Protein AF-A0A1F3EEH4-F1 (afdb_monomer_lite)

pLDDT: mean 83.37, std 19.37, range [24.2, 98.69]

Secondary structure (DSSP, 8-state):
---------SS--SSTT--S---TT--EEEE-GGG-SEEE-S-EEE-TT-EEEEETT-EEEE-TT--EEESS-EEEE--SSS-EEEE-SSTT----EEEEE-SSEEEEESEEEES-EEEEESSEEEEES-EEEE-S----TT--SEEEEEEEEEEES-EEEE-SSS----SEEEEEEEEEEES-EEES-SSSEEEES-EEEEEES-EEES-SS-SEEEES-EEEEEES-EEES-SSEEEEEE----S-TT------EEEEEES-EEES-SEEEEEETT-EEEEES-EEES-SEEEEEE-SSTTS---EEEEES-EEES-SEEEEEES-EEEEES-EEGGG--SS-----EEETTTTEEE-----SS------------S-----PPPEEEEE-TTPPP-SS--EEEEEEEEETTEEEEEEEEEEEEE-SGGGGSSSPEEEEEEEEEE-STTPPSEEEEEEE--SS-TTS-HHHHHHHHHHHTT-----EEEEEEEETTEEEEEEEEEEPPSB-TTSB------TT--STTGGGS-EEEEE--S--SSEEE-S--SBTTB--EEEEEES-TTT--HHHHHHHHHHHHHHHHHHTSSSP-GGGB-HHHHHHHHHHHHHHT-TTTTTSSEEEEE-TT-S-BEE------SS-TT---STTTTSS-S-GGGS-HHHHTTS-THHHHHHH-HHHHHHHHHHHHHHHHTTTSHHHHHHHHHHHHHHTTTT--HHHHHHHHHHHHHHHHHHHHHGGGHHHHHHTT-

Structure (mmCIF, N/CA/C/O backbone):
data_AF-A0A1F3EEH4-F1
#
_entry.id   AF-A0A1F3EEH4-F1
#
loop_
_atom_site.group_PDB
_atom_site.id
_atom_site.type_symbol
_atom_site.label_atom_id
_atom_site.label_alt_id
_atom_site.label_comp_id
_atom_site.label_asym_id
_atom_site.label_entity_id
_atom_site.label_seq_id
_atom_site.pdbx_PDB_ins_code
_atom_site.Cartn_x
_atom_site.Cartn_y
_atom_site.Cartn_z
_atom_site.occupancy
_atom_site.B_iso_or_equiv
_atom_site.auth_seq_id
_atom_site.auth_comp_id
_atom_site.auth_asym_id
_atom_site.auth_atom_id
_atom_site.pdbx_PDB_model_num
ATOM 1 N N . MET A 1 1 ? -40.972 -48.129 9.720 1.00 31.14 1 MET A N 1
ATOM 2 C CA . MET A 1 1 ? -40.206 -49.311 9.269 1.00 31.14 1 MET A CA 1
ATOM 3 C C . MET A 1 1 ? -38.852 -49.297 9.973 1.00 31.14 1 MET A C 1
ATOM 5 O O . MET A 1 1 ? -38.061 -48.425 9.665 1.00 31.14 1 MET A O 1
ATOM 9 N N . LYS A 1 2 ? -38.685 -50.207 10.952 1.00 26.33 2 LYS A N 1
ATOM 10 C CA . LYS A 1 2 ? -37.460 -50.702 11.636 1.00 26.33 2 LYS A CA 1
ATOM 11 C C . LYS A 1 2 ? -36.390 -49.658 12.028 1.00 26.33 2 LYS A C 1
ATOM 13 O O . LYS A 1 2 ? -35.584 -49.267 11.201 1.00 26.33 2 LYS A O 1
ATOM 18 N N . HIS A 1 3 ? -36.415 -49.114 13.251 1.00 32.47 3 HIS A N 1
ATOM 19 C CA . HIS A 1 3 ? -35.712 -49.635 14.447 1.00 32.47 3 HIS A CA 1
ATOM 20 C C . HIS A 1 3 ? -34.310 -50.195 14.169 1.00 32.47 3 HIS A C 1
ATOM 22 O O . HIS A 1 3 ? -34.220 -51.304 13.657 1.00 32.47 3 HIS A O 1
ATOM 28 N N . ILE A 1 4 ? -33.272 -49.480 14.626 1.00 26.41 4 ILE A N 1
ATOM 29 C CA . ILE A 1 4 ? -32.154 -50.008 15.429 1.00 26.41 4 ILE A CA 1
ATOM 30 C C . ILE A 1 4 ? -31.735 -48.886 16.396 1.00 26.41 4 ILE A C 1
ATOM 32 O O . ILE A 1 4 ? -31.237 -47.839 15.995 1.00 26.41 4 ILE A O 1
ATOM 36 N N . PHE A 1 5 ? -32.029 -49.117 17.673 1.00 28.47 5 PHE A N 1
ATOM 37 C CA . PHE A 1 5 ? -31.411 -48.478 18.830 1.00 28.47 5 PHE A CA 1
ATOM 38 C C . PHE A 1 5 ? -30.009 -49.084 18.983 1.00 28.47 5 PHE A C 1
ATOM 40 O O . PHE A 1 5 ? -29.883 -50.308 18.938 1.00 28.47 5 PHE A O 1
ATOM 47 N N . LEU A 1 6 ? -28.985 -48.272 19.230 1.00 25.80 6 LEU A N 1
ATOM 48 C CA . LEU A 1 6 ? -27.740 -48.748 19.834 1.00 25.80 6 LEU A CA 1
ATOM 49 C C . LEU A 1 6 ? -27.316 -47.761 20.922 1.00 25.80 6 LEU A C 1
ATOM 51 O O . LEU A 1 6 ? -26.616 -46.786 20.689 1.00 25.80 6 LEU A O 1
ATOM 55 N N . GLN A 1 7 ? -27.823 -48.044 22.120 1.00 30.75 7 GLN A N 1
ATOM 56 C CA . GLN A 1 7 ? -27.246 -47.642 23.396 1.00 30.75 7 GLN A CA 1
ATOM 57 C C . GLN A 1 7 ? -25.871 -48.321 23.513 1.00 30.75 7 GLN A C 1
ATOM 59 O O . GLN A 1 7 ? -25.818 -49.550 23.533 1.00 30.75 7 GLN A O 1
ATOM 64 N N . ILE A 1 8 ? -24.776 -47.562 23.612 1.00 28.66 8 ILE A N 1
ATOM 65 C CA . ILE A 1 8 ? -23.499 -48.082 24.126 1.00 28.66 8 ILE A CA 1
ATOM 66 C C . ILE A 1 8 ? -22.935 -47.082 25.131 1.00 28.66 8 ILE A C 1
ATOM 68 O O . ILE A 1 8 ? -22.413 -46.028 24.791 1.00 28.66 8 ILE A O 1
ATOM 72 N N . THR A 1 9 ? -23.054 -47.455 26.397 1.00 29.14 9 THR A N 1
ATOM 73 C CA . THR A 1 9 ? -22.400 -46.843 27.549 1.00 29.14 9 THR A CA 1
ATOM 74 C C . THR A 1 9 ? -20.888 -47.092 27.558 1.00 29.14 9 THR A C 1
ATOM 76 O O . THR A 1 9 ? -20.448 -48.214 27.324 1.00 29.14 9 THR A O 1
ATOM 79 N N . ASN A 1 10 ? -20.155 -46.067 28.002 1.00 30.78 10 ASN A N 1
ATOM 80 C CA . ASN A 1 10 ? -18.790 -46.058 28.541 1.00 30.78 10 ASN A CA 1
ATOM 81 C C . ASN A 1 10 ? -17.599 -46.290 27.588 1.00 30.78 10 ASN A C 1
ATOM 83 O O . ASN A 1 10 ? -17.295 -47.398 27.165 1.00 30.78 10 ASN A O 1
ATOM 87 N N . PHE A 1 11 ? -16.835 -45.197 27.425 1.00 34.22 11 PHE A N 1
ATOM 88 C CA . PHE A 1 11 ? -15.375 -45.154 27.576 1.00 34.22 11 PHE A CA 1
ATOM 89 C C . PHE A 1 11 ? -14.599 -46.199 26.750 1.00 34.22 11 PHE A C 1
ATOM 91 O O . PHE A 1 11 ? -14.074 -47.118 27.351 1.00 34.22 11 PHE A O 1
ATOM 98 N N . PHE A 1 12 ? -14.525 -46.079 25.409 1.00 32.88 12 PHE A N 1
ATOM 99 C CA . PHE A 1 12 ? -13.371 -46.518 24.568 1.00 32.88 12 PHE A CA 1
ATOM 100 C C . PHE A 1 12 ? -13.563 -46.416 23.028 1.00 32.88 12 PHE A C 1
ATOM 102 O O . PHE A 1 12 ? -12.885 -47.116 22.281 1.00 32.88 12 PHE A O 1
ATOM 109 N N . LEU A 1 13 ? -14.438 -45.552 22.488 1.00 33.69 13 LEU A N 1
ATOM 110 C CA . LEU A 1 13 ? -14.711 -45.523 21.033 1.00 33.69 13 LEU A CA 1
ATOM 111 C C . LEU A 1 13 ? -14.404 -44.188 20.333 1.00 33.69 13 LEU A C 1
ATOM 113 O O . LEU A 1 13 ? -15.215 -43.643 19.597 1.00 33.69 13 LEU A O 1
ATOM 117 N N . ILE A 1 14 ? -13.165 -43.714 20.467 1.00 37.66 14 ILE A N 1
ATOM 118 C CA . ILE A 1 14 ? -12.517 -42.918 19.412 1.00 37.66 14 ILE A CA 1
ATOM 119 C C . ILE A 1 14 ? -11.505 -43.858 18.762 1.00 37.66 14 ILE A C 1
ATOM 121 O O . ILE A 1 14 ? -10.370 -43.895 19.210 1.00 37.66 14 ILE A O 1
ATOM 125 N N . LEU A 1 15 ? -11.931 -44.690 17.801 1.00 35.44 15 LEU A N 1
ATOM 126 C CA . LEU A 1 15 ? -11.031 -45.361 16.835 1.00 35.44 15 LEU A CA 1
ATOM 127 C C . LEU A 1 15 ? -11.751 -46.174 15.737 1.00 35.44 15 LEU A C 1
ATOM 129 O O . LEU A 1 15 ? -11.106 -46.541 14.761 1.00 35.44 15 LEU A O 1
ATOM 133 N N . LEU A 1 16 ? -13.062 -46.442 15.816 1.00 31.95 16 LEU A N 1
ATOM 134 C CA . LEU A 1 16 ? -13.686 -47.470 14.957 1.00 31.95 16 LEU A CA 1
ATOM 135 C C . LEU A 1 16 ? -14.567 -47.001 13.785 1.00 31.95 16 LEU A C 1
ATOM 137 O O . LEU A 1 16 ? -15.216 -47.830 13.157 1.00 31.95 16 LEU A O 1
ATOM 141 N N . PHE A 1 17 ? -14.503 -45.726 13.387 1.00 32.25 17 PHE A N 1
ATOM 142 C CA . PHE A 1 17 ? -15.042 -45.279 12.086 1.00 32.25 17 PHE A CA 1
ATOM 143 C C . PHE A 1 17 ? -14.025 -44.536 11.199 1.00 32.25 17 PHE A C 1
ATOM 145 O O . PHE A 1 17 ? -14.399 -43.800 10.292 1.00 32.25 17 PHE A O 1
ATOM 152 N N . CYS A 1 18 ? -12.726 -44.800 11.382 1.00 32.78 18 CYS A N 1
ATOM 153 C CA . CYS A 1 18 ? -11.702 -44.465 10.390 1.00 32.78 18 CYS A CA 1
ATOM 154 C C . CYS A 1 18 ? -11.396 -45.686 9.510 1.00 32.78 18 CYS A C 1
ATOM 156 O O . CYS A 1 18 ? -10.458 -46.434 9.769 1.00 32.78 18 CYS A O 1
ATOM 158 N N . ARG A 1 19 ? -12.134 -45.868 8.409 1.00 33.44 19 ARG A N 1
ATOM 159 C CA . ARG A 1 19 ? -11.555 -46.528 7.226 1.00 33.44 19 ARG A CA 1
ATOM 160 C C . ARG A 1 19 ? -10.833 -45.466 6.401 1.00 33.44 19 ARG A C 1
ATOM 162 O O . ARG A 1 19 ? -11.345 -44.994 5.397 1.00 33.44 19 ARG A O 1
ATOM 169 N N . CYS A 1 20 ? -9.645 -45.088 6.859 1.00 32.50 20 CYS A N 1
ATOM 170 C CA . CYS A 1 20 ? -8.623 -44.448 6.039 1.00 32.50 20 CYS A CA 1
ATOM 171 C C . CYS A 1 20 ? -7.259 -44.745 6.671 1.00 32.50 20 CYS A C 1
ATOM 173 O O . CYS A 1 20 ? -7.033 -44.430 7.835 1.00 32.50 20 CYS A O 1
ATOM 175 N N . ASN A 1 21 ? -6.382 -45.397 5.909 1.00 36.53 21 ASN A N 1
ATOM 176 C CA . ASN A 1 21 ? -5.003 -45.718 6.276 1.00 36.53 21 ASN A CA 1
ATOM 177 C C . ASN A 1 21 ? -4.242 -44.473 6.767 1.00 36.53 21 ASN A C 1
ATOM 179 O O . ASN A 1 21 ? -3.813 -43.684 5.929 1.00 36.53 21 ASN A O 1
ATOM 183 N N . GLN A 1 22 ? -4.003 -44.328 8.074 1.00 35.84 22 GLN A N 1
ATOM 184 C CA . GLN A 1 22 ? -2.915 -43.501 8.614 1.00 35.84 22 GLN A CA 1
ATOM 185 C C . GLN A 1 22 ? -2.328 -44.135 9.886 1.00 35.84 22 GLN A C 1
ATOM 187 O O . GLN A 1 22 ? -3.040 -44.732 10.690 1.00 35.84 22 GLN A O 1
ATOM 192 N N . ASN A 1 23 ? -1.001 -44.047 10.003 1.00 32.94 23 ASN A N 1
ATOM 193 C CA . ASN A 1 23 ? -0.157 -44.677 11.019 1.00 32.94 23 ASN A CA 1
ATOM 194 C C . ASN A 1 23 ? -0.567 -44.327 12.462 1.00 32.94 23 ASN A C 1
ATOM 196 O O . ASN A 1 23 ? -0.736 -43.164 12.815 1.00 32.94 23 ASN A O 1
ATOM 200 N N . ILE A 1 24 ? -0.643 -45.357 13.307 1.00 36.94 24 ILE A N 1
ATOM 201 C CA . ILE A 1 24 ? -1.070 -45.323 14.716 1.00 36.94 24 ILE A CA 1
ATOM 202 C C . ILE A 1 24 ? 0.107 -44.903 15.621 1.00 36.94 24 ILE A C 1
ATOM 204 O O . ILE A 1 24 ? 0.536 -45.664 16.476 1.00 36.94 24 ILE A O 1
ATOM 208 N N . ASN A 1 25 ? 0.679 -43.711 15.413 1.00 43.28 25 ASN A N 1
ATOM 209 C CA . ASN A 1 25 ? 1.709 -43.168 16.320 1.00 43.28 25 ASN A CA 1
ATOM 210 C C . ASN A 1 25 ? 1.527 -41.694 16.712 1.00 43.28 25 ASN A C 1
ATOM 212 O O . ASN A 1 25 ? 2.209 -41.241 17.628 1.00 43.28 25 ASN A O 1
ATOM 216 N N . ASP A 1 26 ? 0.592 -40.959 16.107 1.00 51.97 26 ASP A N 1
ATOM 217 C CA . ASP A 1 26 ? 0.406 -39.542 16.421 1.00 51.97 26 ASP A CA 1
ATOM 218 C C . ASP A 1 26 ? -0.888 -39.326 17.212 1.00 51.97 26 ASP A C 1
ATOM 220 O O . ASP A 1 26 ? -1.979 -39.674 16.764 1.00 51.97 26 ASP A O 1
ATOM 224 N N . ASN A 1 27 ? -0.778 -38.712 18.394 1.00 80.69 27 ASN A N 1
ATOM 225 C CA . ASN A 1 27 ? -1.900 -38.300 19.243 1.00 80.69 27 ASN A CA 1
ATOM 226 C C . ASN A 1 27 ? -2.693 -37.114 18.632 1.00 80.69 27 ASN A C 1
ATOM 228 O O . ASN A 1 27 ? -2.938 -36.101 19.290 1.00 80.69 27 ASN A O 1
ATOM 232 N N . ILE A 1 28 ? -3.058 -37.188 17.351 1.00 83.12 28 ILE A N 1
ATOM 233 C CA . ILE A 1 28 ? -3.707 -36.113 16.595 1.00 83.12 28 ILE A CA 1
ATOM 234 C C . ILE A 1 28 ? -4.952 -36.667 15.899 1.00 83.12 28 ILE A C 1
ATOM 236 O O . ILE A 1 28 ? -4.876 -37.565 15.068 1.00 83.12 28 ILE A O 1
ATOM 240 N N . ILE A 1 29 ? -6.106 -36.086 16.215 1.00 86.44 29 ILE A N 1
ATOM 241 C CA . ILE A 1 29 ? -7.388 -36.363 15.570 1.00 86.44 29 ILE A CA 1
ATOM 242 C C . ILE A 1 29 ? -7.583 -35.323 14.465 1.00 86.44 29 ILE A C 1
ATOM 244 O O . ILE A 1 2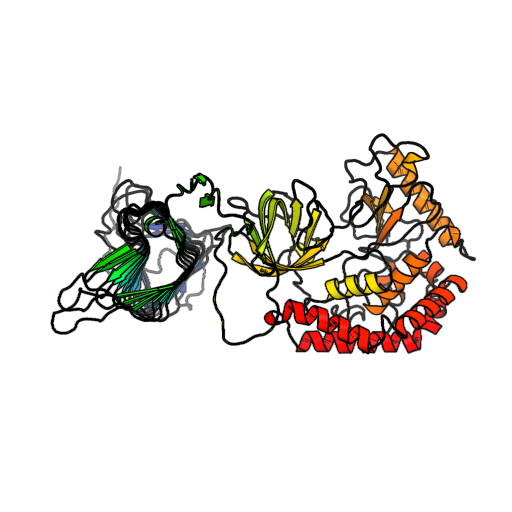9 ? -7.592 -34.123 14.743 1.00 86.44 29 ILE A O 1
ATOM 248 N N . ILE A 1 30 ? -7.735 -35.773 13.215 1.00 88.94 30 ILE A N 1
ATOM 249 C CA . ILE A 1 30 ? -7.883 -34.900 12.041 1.00 88.94 30 ILE A CA 1
ATOM 250 C C . ILE A 1 30 ? -9.285 -35.050 11.441 1.00 88.94 30 ILE A C 1
ATOM 252 O O . ILE A 1 30 ? -9.669 -36.129 10.991 1.00 88.94 30 ILE A O 1
ATOM 256 N N . ILE A 1 31 ? -10.032 -33.945 11.372 1.00 89.88 31 ILE A N 1
ATOM 257 C CA . ILE A 1 31 ? -11.285 -33.833 10.615 1.00 89.88 31 ILE A CA 1
ATOM 258 C C . ILE A 1 31 ? -10.998 -33.017 9.357 1.00 89.88 31 ILE A C 1
ATOM 260 O O . ILE A 1 31 ? -10.652 -31.840 9.432 1.00 89.88 31 ILE A O 1
ATOM 264 N N . ASN A 1 32 ? -11.148 -33.632 8.189 1.00 90.00 32 ASN A N 1
ATOM 265 C CA . ASN A 1 32 ? -10.886 -32.990 6.904 1.00 90.00 32 ASN A CA 1
ATOM 266 C C . ASN A 1 32 ? -12.111 -33.041 5.981 1.00 90.00 32 ASN A C 1
ATOM 268 O O . ASN A 1 32 ? -13.145 -33.638 6.295 1.00 90.00 32 ASN A O 1
ATOM 272 N N . LYS A 1 33 ? -11.988 -32.407 4.811 1.00 85.19 33 LYS A N 1
ATOM 273 C CA . LYS A 1 33 ? -13.062 -32.346 3.812 1.00 85.19 33 LYS A CA 1
ATOM 274 C C . LYS A 1 33 ? -13.496 -33.726 3.296 1.00 85.19 33 LYS A C 1
ATOM 276 O O . LYS A 1 33 ? -14.665 -33.890 2.972 1.00 85.19 33 LYS A O 1
ATOM 281 N N . LEU A 1 34 ? -12.590 -34.704 3.214 1.00 80.19 34 LEU A N 1
ATOM 282 C CA . LEU A 1 34 ? -12.933 -36.061 2.760 1.00 80.19 34 LEU A CA 1
ATOM 283 C C . LEU A 1 34 ? -13.837 -36.779 3.769 1.00 80.19 34 LEU A C 1
ATOM 285 O O . LEU A 1 34 ? -14.687 -37.567 3.372 1.00 80.19 34 LEU A O 1
ATOM 289 N N . ASN A 1 35 ? -13.699 -36.439 5.052 1.00 75.31 35 ASN A N 1
ATOM 290 C CA . ASN A 1 35 ? -14.488 -37.000 6.148 1.00 75.31 35 ASN A CA 1
ATOM 291 C C . ASN A 1 35 ? -15.740 -36.156 6.472 1.00 75.31 35 ASN A C 1
ATOM 293 O O . ASN A 1 35 ? -16.304 -36.287 7.555 1.00 75.31 35 ASN A O 1
ATOM 297 N N . SER A 1 36 ? -16.152 -35.251 5.575 1.00 83.62 36 SER A N 1
ATOM 298 C CA . SER A 1 36 ? -17.276 -34.329 5.789 1.00 83.62 36 SER A CA 1
ATOM 299 C C . SER A 1 36 ? -18.565 -34.786 5.075 1.00 83.62 36 SER A C 1
ATOM 301 O O . SER A 1 36 ? -18.479 -35.241 3.936 1.00 83.62 36 SER A O 1
ATOM 303 N N . PRO A 1 37 ? -19.764 -34.583 5.660 1.00 87.44 37 PRO A N 1
ATOM 304 C CA . PRO A 1 37 ? -19.991 -34.019 6.987 1.00 87.44 37 PRO A CA 1
ATOM 305 C C . PRO A 1 37 ? -19.633 -35.008 8.107 1.00 87.44 37 PRO A C 1
ATOM 307 O O . PRO A 1 37 ? -19.991 -36.181 8.045 1.00 87.44 37 PRO A O 1
ATOM 310 N N . PHE A 1 38 ? -18.962 -34.517 9.147 1.00 90.31 38 PHE A N 1
ATOM 311 C CA . PHE A 1 38 ? -18.650 -35.286 10.348 1.00 90.31 38 PHE A CA 1
ATOM 312 C C . PHE A 1 38 ? -19.744 -35.059 11.396 1.00 90.31 38 PHE A C 1
ATOM 314 O O . PHE A 1 38 ? -19.930 -33.929 11.851 1.00 90.31 38 PHE A O 1
ATOM 321 N N . ALA A 1 39 ? -20.489 -36.105 11.752 1.00 91.25 39 ALA A N 1
ATOM 322 C CA . ALA A 1 39 ? -21.588 -36.011 12.709 1.00 91.25 39 ALA A CA 1
ATOM 323 C C . ALA A 1 39 ? -21.107 -36.255 14.149 1.00 91.25 39 ALA A C 1
ATOM 325 O O . ALA A 1 39 ? -20.387 -37.217 14.409 1.00 91.25 39 ALA A O 1
ATOM 326 N N . ILE A 1 40 ? -21.531 -35.403 15.084 1.00 91.75 40 ILE A N 1
ATOM 327 C CA . ILE A 1 40 ? -21.258 -35.513 16.521 1.00 91.75 40 ILE A CA 1
ATOM 328 C C . ILE A 1 40 ? -22.606 -35.557 17.252 1.00 91.75 40 ILE A C 1
ATOM 330 O O . ILE A 1 40 ? -23.311 -34.549 17.337 1.00 91.75 40 ILE A O 1
ATOM 334 N N . SER A 1 41 ? -22.986 -36.738 17.739 1.00 91.06 41 SER A N 1
ATOM 335 C CA . SER A 1 41 ? -24.267 -36.978 18.424 1.00 91.06 41 SER A CA 1
ATOM 336 C C . SER A 1 41 ? -24.172 -37.009 19.948 1.00 91.06 41 SER A C 1
ATOM 338 O O . SER A 1 41 ? -25.195 -36.980 20.620 1.00 91.06 41 SER A O 1
ATOM 340 N N . GLU A 1 42 ? -22.956 -37.051 20.488 1.00 91.12 42 GLU A N 1
ATOM 341 C CA . GLU A 1 42 ? -22.649 -37.054 21.919 1.00 91.12 42 GLU A CA 1
ATOM 342 C C . GLU A 1 42 ? -21.408 -36.191 22.169 1.00 91.12 42 GLU A C 1
ATOM 344 O O . GLU A 1 42 ? -20.654 -35.913 21.233 1.00 91.12 42 GLU A O 1
ATOM 349 N N . ASP A 1 43 ? -21.192 -35.757 23.414 1.00 91.25 43 ASP A N 1
ATOM 350 C CA . ASP A 1 43 ? -20.060 -34.897 23.771 1.00 91.25 43 ASP A CA 1
ATOM 351 C C . ASP A 1 43 ? -18.722 -35.478 23.272 1.00 91.25 43 ASP A C 1
ATOM 353 O O . ASP A 1 43 ? -18.287 -36.550 23.696 1.00 91.25 43 ASP A O 1
ATOM 357 N N . LEU A 1 44 ? -18.024 -34.734 22.410 1.00 92.38 44 LEU A N 1
ATOM 358 C CA . LEU A 1 44 ? -16.699 -35.115 21.926 1.00 92.38 44 LEU A CA 1
ATOM 359 C C . LEU A 1 44 ? -15.636 -34.633 22.912 1.00 92.38 44 LEU A C 1
ATOM 361 O O . LEU A 1 44 ? -15.436 -33.430 23.067 1.00 92.38 44 LEU A O 1
ATOM 365 N N . ILE A 1 45 ? -14.920 -35.560 23.548 1.00 93.06 45 ILE A N 1
ATOM 366 C CA . ILE A 1 45 ? -13.862 -35.243 24.515 1.00 93.06 45 ILE A CA 1
ATOM 367 C C . ILE A 1 45 ? -12.487 -35.486 23.888 1.00 93.06 45 ILE A C 1
ATOM 369 O O . ILE A 1 45 ? -12.148 -36.608 23.522 1.00 93.06 45 ILE A O 1
ATOM 373 N N . ILE A 1 46 ? -11.672 -34.434 23.817 1.00 92.31 46 ILE A N 1
ATOM 374 C CA . ILE A 1 46 ? -10.278 -34.479 23.372 1.00 92.31 46 ILE A CA 1
ATOM 375 C C . ILE A 1 46 ? -9.385 -34.391 24.617 1.00 92.31 46 ILE A C 1
ATOM 377 O O . ILE A 1 46 ? -9.292 -33.314 25.215 1.00 92.31 46 ILE A O 1
ATOM 381 N N . PRO A 1 47 ? -8.763 -35.498 25.064 1.00 90.50 47 PRO A N 1
ATOM 382 C CA . PRO A 1 47 ? -7.978 -35.524 26.296 1.00 90.50 47 PRO A CA 1
ATOM 383 C C . PRO A 1 47 ? -6.684 -34.714 26.159 1.00 90.50 47 PRO A C 1
ATOM 385 O O . PRO A 1 47 ? -6.218 -34.451 25.057 1.00 90.50 47 PRO A O 1
ATOM 388 N N . LYS A 1 48 ? -6.051 -34.376 27.290 1.00 89.06 48 LYS A N 1
ATOM 389 C CA . LYS A 1 48 ? -4.793 -33.604 27.331 1.00 89.06 48 LYS A CA 1
ATOM 390 C C . LYS A 1 48 ? -3.653 -34.228 26.518 1.00 89.06 48 LYS A C 1
ATOM 392 O O . LYS A 1 48 ? -2.782 -33.518 26.036 1.00 89.06 48 LYS A O 1
ATOM 397 N N . SER A 1 49 ? -3.652 -35.551 26.372 1.00 86.38 49 SER A N 1
ATOM 398 C CA . SER A 1 49 ? -2.658 -36.282 25.586 1.00 86.38 49 SER A CA 1
ATOM 399 C C . SER A 1 49 ? -2.843 -36.151 24.075 1.00 86.38 49 SER A C 1
ATOM 401 O O . SER A 1 49 ? -1.975 -36.625 23.352 1.00 86.38 49 SER A O 1
ATOM 403 N N . SER A 1 50 ? -3.951 -35.573 23.597 1.00 87.94 50 SER A N 1
ATOM 404 C CA . SER A 1 50 ? -4.352 -35.599 22.189 1.00 87.94 50 SER A CA 1
ATOM 405 C C . SER A 1 50 ? -4.790 -34.231 21.676 1.00 87.94 50 SER A C 1
ATOM 407 O O . SER A 1 50 ? -5.307 -33.405 22.418 1.00 87.94 50 SER A O 1
ATOM 409 N N . ASN A 1 51 ? -4.627 -34.004 20.375 1.00 91.81 51 ASN A N 1
ATOM 410 C CA . ASN A 1 51 ? -4.953 -32.734 19.726 1.00 91.81 51 ASN A CA 1
ATOM 411 C C . ASN A 1 51 ? -6.048 -32.915 18.675 1.00 91.81 51 ASN A C 1
ATOM 413 O O . ASN A 1 51 ? -6.094 -33.946 18.010 1.00 91.81 51 ASN A O 1
ATOM 417 N N . LEU A 1 52 ? -6.897 -31.901 18.488 1.00 94.75 52 LEU A N 1
ATOM 418 C CA . LEU A 1 52 ? -7.914 -31.871 17.437 1.00 94.75 52 LEU A CA 1
ATOM 419 C C . LEU A 1 52 ? -7.536 -30.852 16.361 1.00 94.75 52 LEU A C 1
ATOM 421 O O . LEU A 1 52 ? -7.405 -29.657 16.638 1.00 94.75 52 LEU A O 1
ATOM 425 N N . VAL A 1 53 ? -7.405 -31.327 15.124 1.00 96.19 53 VAL A N 1
ATOM 426 C CA . VAL A 1 53 ? -7.166 -30.510 13.934 1.00 96.19 53 VAL A CA 1
ATOM 427 C C . VAL A 1 53 ? -8.367 -30.619 13.001 1.00 96.19 53 VAL A C 1
ATOM 429 O O . VAL A 1 53 ? -8.727 -31.708 12.566 1.00 96.19 53 VAL A O 1
ATOM 432 N N . ILE A 1 54 ? -8.977 -29.484 12.666 1.00 97.06 54 ILE A N 1
ATOM 433 C CA . ILE A 1 54 ? -10.059 -29.399 11.684 1.00 97.06 54 ILE A CA 1
ATOM 434 C C . ILE A 1 54 ? -9.541 -28.620 10.474 1.00 97.06 54 ILE A C 1
ATOM 436 O O . ILE A 1 54 ? -9.183 -27.444 10.572 1.00 97.06 54 ILE A O 1
ATOM 440 N N . GLU A 1 55 ? -9.455 -29.283 9.328 1.00 96.88 55 GLU A N 1
ATOM 441 C CA . GLU A 1 55 ? -8.876 -28.725 8.109 1.00 96.88 55 GLU A CA 1
ATOM 442 C C . GLU A 1 55 ? -9.895 -27.948 7.269 1.00 96.88 55 GLU A C 1
ATOM 444 O O . GLU A 1 55 ? -11.107 -28.148 7.350 1.00 96.88 55 GLU A O 1
ATOM 449 N N . LYS A 1 56 ? -9.384 -27.061 6.409 1.00 96.81 56 LYS A N 1
ATOM 450 C CA . LYS A 1 56 ? -10.176 -26.230 5.492 1.00 96.81 56 LYS A CA 1
ATOM 451 C C . LYS A 1 56 ? -11.259 -27.012 4.741 1.00 96.81 56 LYS A C 1
ATOM 453 O O . LYS A 1 56 ? -11.005 -28.070 4.166 1.00 96.81 56 LYS A O 1
ATOM 458 N N . GLY A 1 57 ? -12.451 -26.427 4.660 1.00 94.38 57 GLY A N 1
ATOM 459 C CA . GLY A 1 57 ? -13.586 -26.998 3.937 1.00 94.38 57 GLY A CA 1
ATOM 460 C C . GLY A 1 57 ? -14.283 -28.160 4.643 1.00 94.38 57 GLY A C 1
ATOM 461 O O . GLY A 1 57 ? -15.185 -28.740 4.041 1.00 94.38 57 GLY A O 1
ATOM 462 N N . ALA A 1 58 ? -13.880 -28.515 5.867 1.00 96.12 58 ALA A N 1
ATOM 463 C CA . ALA A 1 58 ? -14.590 -29.511 6.652 1.00 96.12 58 ALA A CA 1
ATOM 464 C C . ALA A 1 58 ? -15.971 -29.001 7.097 1.00 96.12 58 ALA A C 1
ATOM 466 O O . ALA A 1 58 ? -16.137 -27.823 7.425 1.00 96.12 58 ALA A O 1
ATOM 467 N N . VAL A 1 59 ? -16.952 -29.904 7.129 1.00 97.12 59 VAL A N 1
ATOM 468 C CA . VAL A 1 59 ? -18.300 -29.647 7.652 1.00 97.12 59 VAL A CA 1
ATOM 469 C C . VAL A 1 59 ? -18.536 -30.564 8.843 1.00 97.12 59 VAL A C 1
ATOM 471 O O . VAL A 1 59 ? -18.364 -31.774 8.726 1.00 97.12 59 VAL A O 1
ATOM 474 N N . ILE A 1 60 ? -18.949 -29.997 9.971 1.00 96.88 60 ILE A N 1
ATOM 475 C CA . ILE A 1 60 ? -19.277 -30.722 11.197 1.00 96.88 60 ILE A CA 1
ATOM 476 C C . ILE A 1 60 ? -20.747 -30.462 11.519 1.00 96.88 60 ILE A C 1
ATOM 478 O O . ILE A 1 60 ? -21.187 -29.311 11.531 1.00 96.88 60 ILE A O 1
ATOM 482 N N . ILE A 1 61 ? -21.497 -31.539 11.745 1.00 95.19 61 ILE A N 1
ATOM 483 C CA . ILE A 1 61 ? -22.903 -31.505 12.147 1.00 95.19 61 ILE A CA 1
ATOM 484 C C . ILE A 1 61 ? -22.982 -31.975 13.596 1.00 95.19 61 ILE A C 1
ATOM 486 O O . ILE A 1 61 ? -22.648 -33.119 13.887 1.00 95.19 61 ILE A O 1
ATOM 490 N N . ILE A 1 62 ? -23.406 -31.101 14.502 1.00 94.12 62 ILE A N 1
ATOM 491 C CA . ILE A 1 62 ? -23.490 -31.386 15.935 1.00 94.12 62 ILE A CA 1
ATOM 492 C C . ILE A 1 62 ? -24.963 -31.450 16.349 1.00 94.12 62 ILE A C 1
ATOM 494 O O . ILE A 1 62 ? -25.767 -30.612 15.938 1.00 94.12 62 ILE A O 1
ATOM 498 N N . SER A 1 63 ? -25.323 -32.472 17.125 1.00 92.38 63 SER A N 1
ATOM 499 C CA . SER A 1 63 ? -26.686 -32.646 17.642 1.00 92.38 63 SER A CA 1
ATOM 500 C C . SER A 1 63 ? -27.027 -31.617 18.726 1.00 92.38 63 SER A C 1
ATOM 502 O O . SER A 1 63 ? -26.148 -30.947 19.271 1.00 92.38 63 SER A O 1
ATOM 504 N N . ASP A 1 64 ? -28.320 -31.485 19.028 1.00 91.06 64 ASP A N 1
ATOM 505 C CA . ASP A 1 64 ? -28.831 -30.538 20.024 1.00 91.06 64 ASP A CA 1
ATOM 506 C C . ASP A 1 64 ? -28.093 -30.679 21.367 1.00 91.06 64 ASP A C 1
ATOM 508 O O . ASP A 1 64 ? -27.945 -31.783 21.892 1.00 91.06 64 ASP A O 1
ATOM 512 N N . SER A 1 65 ? -27.628 -29.552 21.912 1.00 89.25 65 SER A N 1
ATOM 513 C CA . SER A 1 65 ? -26.976 -29.445 23.226 1.00 89.25 65 SER A CA 1
ATOM 514 C C . SER A 1 65 ? -25.665 -30.238 23.407 1.00 89.25 65 SER A C 1
ATOM 516 O O . SER A 1 65 ? -25.136 -30.314 24.518 1.00 89.25 65 SER A O 1
ATOM 518 N N . VAL A 1 66 ? -25.095 -30.787 22.330 1.00 92.00 66 VAL A N 1
ATOM 519 C CA . VAL A 1 66 ? -23.832 -31.542 22.356 1.00 92.00 66 VAL A CA 1
ATOM 520 C C . VAL A 1 66 ? -22.615 -30.613 22.316 1.00 92.00 66 VAL A C 1
ATOM 522 O O . VAL A 1 66 ? -22.593 -29.625 21.580 1.00 92.00 66 VAL A O 1
ATOM 525 N N . ASN A 1 67 ? -21.582 -30.936 23.098 1.00 94.19 67 ASN A N 1
ATOM 526 C CA . ASN A 1 67 ? -20.372 -30.131 23.267 1.00 94.19 67 ASN A CA 1
ATOM 527 C C . ASN A 1 67 ? -19.136 -30.783 22.635 1.00 94.19 67 ASN A C 1
ATOM 529 O O . ASN A 1 67 ? -19.042 -32.001 22.494 1.00 94.19 67 ASN A O 1
ATOM 533 N N . ILE A 1 68 ? -18.125 -29.963 22.349 1.00 95.88 68 ILE A N 1
ATOM 534 C CA . ILE A 1 68 ? -16.761 -30.422 22.069 1.00 95.88 68 ILE A CA 1
ATOM 535 C C . ILE A 1 68 ? -15.864 -29.930 23.205 1.00 95.88 68 ILE A C 1
ATOM 537 O O . ILE A 1 68 ? -15.631 -28.734 23.344 1.00 95.88 68 ILE A O 1
ATOM 541 N N . LYS A 1 69 ? -15.350 -30.843 24.027 1.00 95.75 69 LYS A N 1
ATOM 542 C CA . LYS A 1 69 ? -14.520 -30.553 25.203 1.00 95.75 69 LYS A CA 1
ATOM 543 C C . LYS A 1 69 ? -13.051 -30.824 24.882 1.00 95.75 69 LYS A C 1
ATOM 545 O O . LYS A 1 69 ? -12.659 -31.967 24.672 1.00 95.75 69 LYS A O 1
ATOM 550 N N . ILE A 1 70 ? -12.237 -29.776 24.851 1.00 95.88 70 ILE A N 1
ATOM 551 C CA . ILE A 1 70 ? -10.818 -29.805 24.497 1.00 95.88 70 ILE A CA 1
ATOM 552 C C . ILE A 1 70 ? -9.961 -29.623 25.750 1.00 95.88 70 ILE A C 1
ATOM 554 O O . ILE A 1 70 ? -9.890 -28.526 26.296 1.00 95.88 70 ILE A O 1
ATOM 558 N N . TYR A 1 71 ? -9.261 -30.678 26.163 1.00 93.75 71 TYR A N 1
ATOM 559 C CA . TYR A 1 71 ? -8.240 -30.637 27.218 1.00 93.75 71 TYR A CA 1
ATOM 560 C C . TYR A 1 71 ? -6.803 -30.636 26.666 1.00 93.75 71 TYR A C 1
ATOM 562 O O . TYR A 1 71 ? -5.869 -30.312 27.397 1.00 93.75 71 TYR A O 1
ATOM 570 N N . GLY A 1 72 ? -6.615 -31.013 25.394 1.00 91.19 72 GLY A N 1
ATOM 571 C CA . GLY A 1 72 ? -5.366 -30.845 24.638 1.00 91.19 72 GLY A CA 1
ATOM 572 C C . GLY A 1 72 ? -5.372 -29.562 23.802 1.00 91.19 72 GLY A C 1
ATOM 573 O O . GLY A 1 72 ? -5.815 -28.519 24.279 1.00 91.19 72 GLY A O 1
ATOM 574 N N . LYS A 1 73 ? -4.908 -29.598 22.549 1.00 93.44 73 LYS A N 1
ATOM 575 C CA . LYS A 1 73 ? -4.909 -28.428 21.649 1.00 93.44 73 LYS A CA 1
ATOM 576 C C . LYS A 1 73 ? -5.993 -28.503 20.578 1.00 93.44 73 LYS A C 1
ATOM 578 O O . LYS A 1 73 ? -6.152 -29.534 19.927 1.00 93.44 73 LYS A O 1
ATOM 583 N N . LEU A 1 74 ? -6.663 -27.377 20.316 1.00 97.31 74 LEU A N 1
ATOM 584 C CA . LEU A 1 74 ? -7.558 -27.206 19.167 1.00 97.31 74 LEU A CA 1
ATOM 585 C C . LEU A 1 74 ? -6.892 -26.382 18.061 1.00 97.31 74 LEU A C 1
ATOM 587 O O . LEU A 1 74 ? -6.332 -25.312 18.301 1.00 97.31 74 LEU A O 1
ATOM 591 N N . THR A 1 75 ? -6.984 -26.846 16.819 1.00 98.12 75 THR A N 1
ATOM 592 C CA . THR A 1 75 ? -6.566 -26.089 15.635 1.00 98.12 75 THR A CA 1
ATOM 593 C C . THR A 1 75 ? -7.609 -26.209 14.527 1.00 98.12 75 THR A C 1
ATOM 595 O O . THR A 1 75 ? -7.765 -27.272 13.940 1.00 98.12 75 THR A O 1
ATOM 598 N N . ILE A 1 76 ? -8.295 -25.112 14.200 1.00 98.50 76 ILE A N 1
ATOM 599 C CA . ILE A 1 76 ? -9.219 -25.030 13.061 1.00 98.50 76 ILE A CA 1
ATOM 600 C C . ILE A 1 76 ? -8.588 -24.163 11.970 1.00 98.50 76 ILE A C 1
ATOM 602 O O . ILE A 1 76 ? -8.408 -22.956 12.141 1.00 98.50 76 ILE A O 1
ATOM 606 N N . ASN A 1 77 ? -8.241 -24.791 10.848 1.00 96.44 77 ASN A N 1
ATOM 607 C CA . ASN A 1 77 ? -7.472 -24.209 9.749 1.00 96.44 77 ASN A CA 1
ATOM 608 C C . ASN A 1 77 ? -8.342 -23.976 8.507 1.00 96.44 77 ASN A C 1
ATOM 610 O O . ASN A 1 77 ? -8.028 -24.464 7.419 1.00 96.44 77 ASN A O 1
ATOM 614 N N . GLY A 1 78 ? -9.436 -23.228 8.656 1.00 95.81 78 GLY A N 1
ATOM 615 C CA . GLY A 1 78 ? -10.221 -22.759 7.520 1.00 95.81 78 GLY A CA 1
ATOM 616 C C . GLY A 1 78 ? -9.438 -21.803 6.613 1.00 95.81 78 GLY A C 1
ATOM 617 O O . GLY A 1 78 ? -8.397 -21.253 6.978 1.00 95.81 78 GLY A O 1
ATOM 618 N N . THR A 1 79 ? -9.980 -21.539 5.425 1.00 94.50 79 THR A N 1
ATOM 619 C CA . THR A 1 79 ? -9.503 -20.469 4.529 1.00 94.50 79 THR A CA 1
ATOM 620 C C . THR A 1 79 ? -10.689 -19.683 3.983 1.00 94.50 79 THR A C 1
ATOM 622 O O . THR A 1 79 ? -11.772 -20.245 3.879 1.00 94.50 79 THR A O 1
ATOM 625 N N . LYS A 1 80 ? -10.493 -18.438 3.526 1.00 89.81 80 LYS A N 1
ATOM 626 C CA . LYS A 1 80 ? -11.565 -17.642 2.892 1.00 89.81 80 LYS A CA 1
ATOM 627 C C . LYS A 1 80 ? -12.308 -18.402 1.781 1.00 89.81 80 LYS A C 1
ATOM 629 O O . LYS A 1 80 ? -13.522 -18.308 1.677 1.00 89.81 80 LYS A O 1
ATOM 634 N N . LYS A 1 81 ? -11.578 -19.175 0.965 1.00 92.75 81 LYS A N 1
ATOM 635 C CA . LYS A 1 81 ? -12.144 -19.977 -0.136 1.00 92.75 81 LYS A CA 1
ATOM 636 C C . LYS A 1 81 ? -12.833 -21.260 0.342 1.00 92.75 81 LYS A C 1
ATOM 638 O O . LYS A 1 81 ? -13.774 -21.717 -0.290 1.00 92.75 81 LYS A O 1
ATOM 643 N N . ASN A 1 82 ? -12.327 -21.866 1.412 1.00 93.81 82 ASN A N 1
ATOM 644 C CA . ASN A 1 82 ? -12.836 -23.117 1.973 1.00 93.81 82 ASN A CA 1
ATOM 645 C C . ASN A 1 82 ? -12.937 -22.963 3.498 1.00 93.81 82 ASN A C 1
ATOM 647 O O . ASN A 1 82 ? -12.012 -23.390 4.208 1.00 93.81 82 ASN A O 1
ATOM 651 N N . PRO A 1 83 ? -13.984 -22.294 4.004 1.00 95.75 83 PRO A N 1
ATOM 652 C CA . PRO A 1 83 ? -14.182 -22.154 5.438 1.00 95.75 83 PRO A CA 1
ATOM 653 C C . PRO A 1 83 ? -14.524 -23.509 6.061 1.00 95.75 83 PRO A C 1
ATOM 655 O O . PRO A 1 83 ? -15.002 -24.416 5.377 1.00 95.75 83 PRO A O 1
ATOM 658 N N . VAL A 1 84 ? -14.263 -23.649 7.357 1.00 98.56 84 VAL A N 1
ATOM 659 C CA . VAL A 1 84 ? -14.832 -24.745 8.152 1.00 98.56 84 VAL A CA 1
ATOM 660 C C . VAL A 1 84 ? -16.254 -24.354 8.537 1.00 98.56 84 VAL A C 1
ATOM 662 O O . VAL A 1 84 ? -16.500 -23.198 8.873 1.00 98.56 84 VAL A O 1
ATOM 665 N N . ILE A 1 85 ? -17.195 -25.292 8.475 1.00 98.19 85 ILE A N 1
ATOM 666 C CA . ILE A 1 85 ? -18.593 -25.052 8.850 1.00 98.19 85 ILE A CA 1
ATOM 667 C C . ILE A 1 85 ? -18.943 -25.975 10.010 1.00 98.19 85 ILE A C 1
ATOM 669 O O . ILE A 1 85 ? -18.855 -27.192 9.867 1.00 98.19 85 ILE A O 1
ATOM 673 N N . ILE A 1 86 ? -19.363 -25.403 11.134 1.00 97.81 86 ILE A N 1
ATOM 674 C CA . ILE A 1 86 ? -19.864 -26.135 12.298 1.00 97.81 86 ILE A CA 1
ATOM 675 C C . ILE A 1 86 ? -21.307 -25.705 12.514 1.00 97.81 86 ILE A C 1
ATOM 677 O O . ILE A 1 86 ? -21.587 -24.529 12.750 1.00 97.81 86 ILE A O 1
ATOM 681 N N . LYS A 1 87 ? -22.228 -26.651 12.370 1.00 95.31 87 LYS A N 1
ATOM 682 C CA . LYS A 1 87 ? -23.664 -26.380 12.372 1.00 95.31 87 LYS A CA 1
ATOM 683 C C . LYS A 1 87 ? -24.442 -27.522 13.005 1.00 95.31 87 LYS A C 1
ATOM 685 O O . LYS A 1 87 ? -23.895 -28.587 13.272 1.00 95.31 87 LYS A O 1
ATOM 690 N N . THR A 1 88 ? -25.734 -27.315 13.171 1.00 91.00 88 THR A N 1
ATOM 691 C CA . THR A 1 88 ? -26.702 -28.362 13.482 1.00 91.00 88 THR A CA 1
ATOM 692 C C . THR A 1 88 ? -27.247 -29.040 12.219 1.00 91.00 88 THR A C 1
ATOM 694 O O . THR A 1 88 ? -26.994 -28.610 11.088 1.00 91.00 88 THR A O 1
ATOM 697 N N . GLU A 1 89 ? -27.990 -30.135 12.401 1.00 87.38 89 GLU A N 1
ATOM 698 C CA . GLU A 1 89 ? -28.677 -30.836 11.305 1.00 87.38 89 GLU A CA 1
ATOM 699 C C . GLU A 1 89 ? -29.771 -29.968 10.666 1.00 87.38 89 GLU A C 1
ATOM 701 O O . GLU A 1 89 ? -29.978 -30.005 9.453 1.00 87.38 89 GLU A O 1
ATOM 706 N N . ASN A 1 90 ? -30.434 -29.144 11.475 1.00 85.94 90 ASN A N 1
ATOM 707 C CA . ASN A 1 90 ? -31.428 -28.180 11.033 1.00 85.94 90 ASN A CA 1
ATOM 708 C C . ASN A 1 90 ? -31.347 -26.898 11.870 1.00 85.94 90 ASN A C 1
ATOM 710 O O . ASN A 1 90 ? -30.838 -26.901 12.992 1.00 85.94 90 ASN A O 1
ATOM 714 N N . ASP A 1 91 ? -31.902 -25.814 11.336 1.00 83.06 91 ASP A N 1
ATOM 715 C CA . ASP A 1 91 ? -31.838 -24.500 11.972 1.00 83.06 91 ASP A CA 1
ATOM 716 C C . ASP A 1 91 ? -32.775 -24.378 13.187 1.00 83.06 91 ASP A C 1
ATOM 718 O O . ASP A 1 91 ? -32.801 -23.313 13.770 1.00 83.06 91 ASP A O 1
ATOM 722 N N . THR A 1 92 ? -33.520 -25.417 13.600 1.00 83.50 92 THR A N 1
ATOM 723 C CA . THR A 1 92 ? -34.457 -25.377 14.752 1.00 83.50 92 THR A CA 1
ATOM 724 C C . THR A 1 92 ? -33.862 -25.887 16.063 1.00 83.50 92 THR A C 1
ATOM 726 O O . THR A 1 92 ? -34.582 -26.079 17.037 1.00 83.50 92 THR A O 1
ATOM 729 N N . ILE A 1 93 ? -32.557 -26.142 16.083 1.00 85.88 93 ILE A N 1
ATOM 730 C CA . ILE A 1 93 ? -31.817 -26.593 17.261 1.00 85.88 93 ILE A CA 1
ATOM 731 C C . ILE A 1 93 ? -30.480 -25.852 17.348 1.00 85.88 93 ILE A C 1
ATOM 733 O O . ILE A 1 93 ? -29.999 -25.298 16.352 1.00 85.88 93 ILE A O 1
ATOM 737 N N . SER A 1 94 ? -29.879 -25.884 18.536 1.00 88.62 94 SER A N 1
ATOM 738 C CA . SER A 1 94 ? -28.550 -25.337 18.809 1.00 88.62 94 SER A CA 1
ATOM 739 C C . SER A 1 94 ? -27.662 -26.423 19.396 1.00 88.62 94 SER A C 1
ATOM 741 O O . SER A 1 94 ? -28.102 -27.199 20.241 1.00 88.62 94 SER A O 1
ATOM 743 N N . TRP A 1 95 ? -26.409 -26.492 18.958 1.00 92.31 95 TRP A N 1
ATOM 744 C CA . TRP A 1 95 ? -25.423 -27.319 19.648 1.00 92.31 95 TRP A CA 1
ATOM 745 C C . TRP A 1 95 ? -24.876 -26.556 20.858 1.00 92.31 95 TRP A C 1
ATOM 747 O O . TRP A 1 95 ? -25.114 -25.359 21.012 1.00 92.31 95 TRP A O 1
ATOM 757 N N . GLY A 1 96 ? -24.193 -27.268 21.753 1.00 91.44 96 GLY A N 1
ATOM 758 C CA . GLY A 1 96 ? -23.645 -26.697 22.976 1.00 91.44 96 GLY A CA 1
ATOM 759 C C . GLY A 1 96 ? -22.456 -25.779 22.693 1.00 91.44 96 GLY A C 1
ATOM 760 O O . GLY A 1 96 ? -22.559 -24.748 22.024 1.00 91.44 96 GLY A O 1
ATOM 761 N N . ARG A 1 97 ? -21.293 -26.125 23.247 1.00 93.19 97 ARG A N 1
ATOM 762 C CA . ARG A 1 97 ? -20.103 -25.274 23.174 1.00 93.19 97 ARG A CA 1
ATOM 763 C C . ARG A 1 97 ? -18.864 -26.042 22.761 1.00 93.19 97 ARG A C 1
ATOM 765 O O . ARG A 1 97 ? -18.691 -27.212 23.104 1.00 93.19 97 ARG A O 1
ATOM 772 N N . ILE A 1 98 ? -17.953 -25.343 22.092 1.00 97.19 98 ILE A N 1
ATOM 773 C CA . ILE A 1 98 ? -16.549 -25.746 22.083 1.00 97.19 98 ILE A CA 1
ATOM 774 C C . ILE A 1 98 ? -15.936 -25.219 23.378 1.00 97.19 98 ILE A C 1
ATOM 776 O O . ILE A 1 98 ? -15.784 -24.012 23.546 1.00 97.19 98 ILE A O 1
ATOM 780 N N . ILE A 1 99 ? -15.614 -26.121 24.299 1.00 97.19 99 ILE A N 1
ATOM 781 C CA . ILE A 1 99 ? -15.045 -25.809 25.608 1.00 97.19 99 ILE A CA 1
ATOM 782 C C . ILE A 1 99 ? -13.555 -26.122 25.567 1.00 97.19 99 ILE A C 1
ATOM 784 O O . ILE A 1 99 ? -13.167 -27.286 25.539 1.00 97.19 99 ILE A O 1
ATOM 788 N N . ILE A 1 100 ? -12.717 -25.094 25.581 1.00 97.62 100 ILE A N 1
ATOM 789 C CA . ILE A 1 100 ? -11.260 -25.208 25.586 1.00 97.62 100 ILE A CA 1
ATOM 790 C C . ILE A 1 100 ? -10.774 -25.016 27.018 1.00 97.62 100 ILE A C 1
ATOM 792 O O . ILE A 1 100 ? -10.902 -23.936 27.583 1.00 97.62 100 ILE A O 1
ATOM 796 N N . ASN A 1 101 ? -10.213 -26.062 27.611 1.00 95.12 101 ASN A N 1
ATOM 797 C CA . ASN A 1 101 ? -9.609 -26.035 28.937 1.00 95.12 101 ASN A CA 1
ATOM 798 C C . ASN A 1 101 ? -8.188 -26.592 28.842 1.00 95.12 101 ASN A C 1
ATOM 800 O O . ASN A 1 101 ? -7.916 -27.748 29.168 1.00 95.12 101 ASN A O 1
ATOM 804 N N . SER A 1 102 ? -7.301 -25.762 28.299 1.00 88.50 102 SER A N 1
ATOM 805 C CA . SER A 1 102 ? -5.921 -26.125 28.010 1.00 88.50 102 SER A CA 1
ATOM 806 C C . SER A 1 102 ? -5.034 -24.892 28.012 1.00 88.50 102 SER A C 1
ATOM 808 O O . SER A 1 102 ? -5.397 -23.849 27.469 1.00 88.50 102 SER A O 1
ATOM 810 N N . THR A 1 103 ? -3.840 -25.035 28.580 1.00 87.50 103 THR A N 1
ATOM 811 C CA . THR A 1 103 ? -2.806 -23.996 28.554 1.00 87.50 103 THR A CA 1
ATOM 812 C C . THR A 1 103 ? -2.101 -23.918 27.197 1.00 87.50 103 THR A C 1
ATOM 814 O O . THR A 1 103 ? -1.439 -22.917 26.896 1.00 87.50 103 THR A O 1
ATOM 817 N N . GLU A 1 104 ? -2.248 -24.949 26.358 1.00 90.50 104 GLU A N 1
ATOM 818 C CA . GLU A 1 104 ? -1.719 -24.945 25.002 1.00 90.50 104 GLU A CA 1
ATOM 819 C C . GLU A 1 104 ? -2.461 -23.950 24.113 1.00 90.50 104 GLU A C 1
ATOM 821 O O . GLU A 1 104 ? -3.673 -23.742 24.211 1.00 90.50 104 GLU A O 1
ATOM 826 N N . LYS A 1 105 ? -1.715 -23.342 23.188 1.00 94.31 105 LYS A N 1
ATOM 827 C CA . LYS A 1 105 ? -2.274 -22.354 22.273 1.00 94.31 105 LYS A CA 1
ATOM 828 C C . LYS A 1 105 ? -3.265 -23.001 21.308 1.00 94.31 105 LYS A C 1
ATOM 830 O O . LYS A 1 105 ? -2.848 -23.730 20.407 1.00 94.31 105 LYS A O 1
ATOM 835 N N . SER A 1 106 ? -4.538 -22.641 21.433 1.00 96.81 106 SER A N 1
ATOM 836 C CA . SER A 1 106 ? -5.603 -23.066 20.522 1.00 96.81 106 SER A CA 1
ATOM 837 C C . SER A 1 106 ? -5.938 -21.969 19.514 1.00 96.81 106 SER A C 1
ATOM 839 O O . SER A 1 106 ? -5.975 -20.786 19.858 1.00 96.81 106 SER A O 1
ATOM 841 N N . THR A 1 107 ? -6.156 -22.348 18.253 1.00 98.19 107 THR A N 1
ATOM 842 C CA . THR A 1 107 ? -6.361 -21.389 17.155 1.00 98.19 107 THR A CA 1
ATOM 843 C C . THR A 1 107 ? -7.554 -21.743 16.283 1.00 98.19 107 THR A C 1
ATOM 845 O O . THR A 1 107 ? -7.668 -22.886 15.844 1.00 98.19 107 THR A O 1
ATOM 848 N N . ILE A 1 108 ? -8.375 -20.748 15.950 1.00 98.69 108 ILE A N 1
ATOM 849 C CA . ILE A 1 108 ? -9.523 -20.868 15.045 1.00 98.69 108 ILE A CA 1
ATOM 850 C C . ILE A 1 108 ? -9.422 -19.814 13.939 1.00 98.69 108 ILE A C 1
ATOM 852 O O . ILE A 1 108 ? -9.215 -18.628 14.206 1.00 98.69 108 ILE A O 1
ATOM 856 N N . LYS A 1 109 ? -9.546 -20.239 12.679 1.00 97.56 109 LYS A N 1
ATOM 857 C CA . LYS A 1 109 ? -9.505 -19.352 11.509 1.00 97.56 109 LYS A CA 1
ATOM 858 C C . LYS A 1 109 ? -10.583 -19.729 10.503 1.00 97.56 109 LYS A C 1
ATOM 860 O O . LYS A 1 109 ? -10.765 -20.918 10.243 1.00 97.56 109 LYS A O 1
ATOM 865 N N . TYR A 1 110 ? -11.230 -18.734 9.888 1.00 97.19 110 TYR A N 1
ATOM 866 C CA . TYR A 1 110 ? -12.171 -18.933 8.772 1.00 97.19 110 TYR A CA 1
ATOM 867 C C . TYR A 1 110 ? -13.206 -20.024 9.052 1.00 97.19 110 TYR A C 1
ATOM 869 O O . TYR A 1 110 ? -13.321 -21.000 8.306 1.00 97.19 110 TYR A O 1
ATOM 877 N N . THR A 1 111 ? -13.906 -19.882 10.175 1.00 98.62 111 THR A N 1
ATOM 878 C CA . THR A 1 111 ? -14.904 -20.849 10.636 1.00 98.62 111 THR A CA 1
ATOM 879 C C . THR A 1 111 ? -16.269 -20.190 10.751 1.00 98.62 111 THR A C 1
ATOM 881 O O . THR A 1 111 ? -16.383 -19.104 11.309 1.00 98.62 111 THR A O 1
ATOM 884 N N . ASN A 1 112 ? -17.295 -20.854 10.229 1.00 98.12 112 ASN A N 1
ATOM 885 C CA . ASN A 1 112 ? -18.687 -20.453 10.371 1.00 98.12 112 ASN A CA 1
ATOM 886 C C . ASN A 1 112 ? -19.343 -21.347 11.423 1.00 98.12 112 ASN A C 1
ATOM 888 O O . ASN A 1 112 ? -19.518 -22.544 11.191 1.00 98.12 112 ASN A O 1
ATOM 892 N N . PHE A 1 113 ? -19.694 -20.756 12.557 1.00 96.56 113 PHE A N 1
ATOM 893 C CA . PHE A 1 113 ? -20.461 -21.362 13.633 1.00 96.56 113 PHE A CA 1
ATOM 894 C C . PHE A 1 113 ? -21.927 -20.973 13.457 1.00 96.56 113 PHE A C 1
ATOM 896 O O . PHE A 1 113 ? -22.262 -19.790 13.448 1.00 96.56 113 PHE A O 1
ATOM 903 N N . ILE A 1 114 ? -22.798 -21.964 13.297 1.00 94.00 114 ILE A N 1
ATOM 904 C CA . ILE A 1 114 ? -24.245 -21.757 13.196 1.00 94.00 114 ILE A CA 1
ATOM 905 C C . ILE A 1 114 ? -24.888 -22.378 14.431 1.00 94.00 114 ILE A C 1
ATOM 907 O O . ILE A 1 114 ? -24.708 -23.576 14.657 1.00 94.00 114 ILE A O 1
ATOM 911 N N . ASN A 1 115 ? -25.619 -21.571 15.205 1.00 90.62 115 ASN A N 1
ATOM 912 C CA . ASN A 1 115 ? -26.330 -21.978 16.423 1.00 90.62 115 ASN A CA 1
ATOM 913 C C . ASN A 1 115 ? -25.446 -22.699 17.464 1.00 90.62 115 ASN A C 1
ATOM 915 O O . ASN A 1 115 ? -25.824 -23.746 17.989 1.00 90.62 115 ASN A O 1
ATOM 919 N N . GLY A 1 116 ? -24.268 -22.154 17.767 1.00 91.31 116 GLY A N 1
ATOM 920 C CA . GLY A 1 116 ? -23.432 -22.658 18.857 1.00 91.31 116 GLY A CA 1
ATOM 921 C C . GLY A 1 116 ? -22.393 -21.654 19.327 1.00 91.31 116 GLY A C 1
ATOM 922 O O . GLY A 1 116 ? -22.207 -20.607 18.707 1.00 91.31 116 GLY A O 1
ATOM 923 N N . ALA A 1 117 ? -21.734 -21.971 20.438 1.00 93.44 117 ALA A N 1
ATOM 924 C CA . ALA A 1 117 ? -20.908 -21.019 21.176 1.00 93.44 117 ALA A CA 1
ATOM 925 C C . ALA A 1 117 ? -19.529 -21.587 21.557 1.00 93.44 117 ALA A C 1
ATOM 927 O O . ALA A 1 117 ? -19.207 -22.756 21.318 1.00 93.44 117 ALA A O 1
ATOM 928 N N . LEU A 1 118 ? -18.680 -20.741 22.140 1.00 95.81 118 LEU A N 1
ATOM 929 C CA . LEU A 1 118 ? -17.303 -21.081 22.485 1.00 95.81 118 LEU A CA 1
ATOM 930 C C . LEU A 1 118 ? -16.931 -20.596 23.884 1.00 95.81 118 LEU A C 1
ATOM 932 O O . LEU A 1 118 ? -17.223 -19.466 24.263 1.00 95.81 118 LEU A O 1
ATOM 936 N N . THR A 1 119 ? -16.235 -21.434 24.649 1.00 96.25 119 THR A N 1
ATOM 937 C CA . THR A 1 119 ? -15.627 -21.040 25.925 1.00 96.25 119 THR A CA 1
ATOM 938 C C . THR A 1 119 ? -14.162 -21.425 25.972 1.00 96.25 119 THR A C 1
ATOM 940 O O . THR A 1 119 ? -13.804 -22.530 25.569 1.00 96.25 119 THR A O 1
ATOM 943 N N . ALA A 1 120 ? -13.326 -20.548 26.519 1.00 96.81 120 ALA A N 1
ATOM 944 C CA . ALA A 1 120 ? -11.918 -20.814 26.761 1.00 96.81 120 ALA A CA 1
ATOM 945 C C . ALA A 1 120 ? -11.549 -20.498 28.224 1.00 96.81 120 ALA A C 1
ATOM 947 O O . ALA A 1 120 ? -11.711 -19.370 28.683 1.00 96.81 120 ALA A O 1
ATOM 948 N N . TYR A 1 121 ? -11.057 -21.502 28.954 1.00 93.88 121 TYR A N 1
ATOM 949 C CA . TYR A 1 121 ? -10.638 -21.424 30.355 1.00 93.88 121 TYR A CA 1
ATOM 950 C C . TYR A 1 121 ? -9.119 -21.538 30.465 1.00 93.88 121 TYR A C 1
ATOM 952 O O . TYR A 1 121 ? -8.543 -22.485 29.925 1.00 93.88 121 TYR A O 1
ATOM 960 N N . ASN A 1 122 ? -8.485 -20.641 31.228 1.00 88.75 122 ASN A N 1
ATOM 961 C CA . ASN A 1 122 ? -7.060 -20.706 31.584 1.00 88.75 122 ASN A CA 1
ATOM 962 C C . ASN A 1 122 ? -6.150 -20.972 30.368 1.00 88.75 122 ASN A C 1
ATOM 964 O O . ASN A 1 122 ? -5.250 -21.817 30.415 1.00 88.75 122 ASN A O 1
ATOM 968 N N . SER A 1 123 ? -6.433 -20.297 29.252 1.00 90.19 123 SER A N 1
ATOM 969 C CA . SER A 1 123 ? -5.927 -20.679 27.934 1.00 90.19 123 SER A CA 1
ATOM 970 C C . SER A 1 123 ? -5.209 -19.548 27.203 1.00 90.19 123 SER A C 1
ATOM 972 O O . SER A 1 123 ? -5.370 -18.366 27.511 1.00 90.19 123 SER A O 1
ATOM 974 N N . ASN A 1 124 ? -4.424 -19.925 26.192 1.00 92.00 124 ASN A N 1
ATOM 975 C CA . ASN A 1 124 ? -3.935 -19.011 25.163 1.00 92.00 124 ASN A CA 1
ATO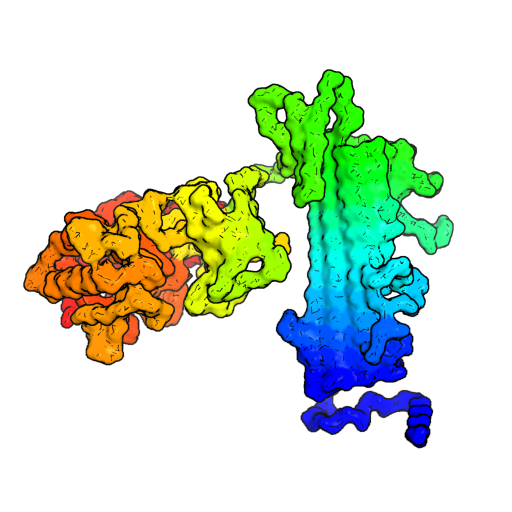M 976 C C . ASN A 1 124 ? -4.790 -19.202 23.906 1.00 92.00 124 ASN A C 1
ATOM 978 O O . ASN A 1 124 ? -4.571 -20.149 23.143 1.00 92.00 124 ASN A O 1
ATOM 982 N N . PHE A 1 125 ? -5.765 -18.326 23.685 1.00 95.62 125 PHE A N 1
ATOM 983 C CA . PHE A 1 125 ? -6.785 -18.523 22.658 1.00 95.62 125 PHE A CA 1
ATOM 984 C C . PHE A 1 125 ? -6.697 -17.472 21.548 1.00 95.62 125 PHE A C 1
ATOM 986 O O . PHE A 1 125 ? -6.524 -16.282 21.793 1.00 95.62 125 PHE A O 1
ATOM 993 N N . TYR A 1 126 ? -6.799 -17.912 20.296 1.00 97.88 126 TYR A N 1
ATOM 994 C CA . TYR A 1 126 ? -6.802 -17.020 19.141 1.00 97.88 126 TYR A CA 1
ATOM 995 C C . TYR A 1 126 ? -7.913 -17.409 18.175 1.00 97.88 126 TYR A C 1
ATOM 997 O O . TYR A 1 126 ? -7.898 -18.517 17.633 1.00 97.88 126 TYR A O 1
ATOM 1005 N N . ILE A 1 127 ? -8.819 -16.480 17.890 1.00 98.31 127 ILE A N 1
ATOM 1006 C CA . ILE A 1 127 ? -9.829 -16.631 16.843 1.00 98.31 127 ILE A CA 1
ATOM 1007 C C . ILE A 1 127 ? -9.744 -15.471 15.859 1.00 98.31 127 ILE A C 1
ATOM 1009 O O . ILE A 1 127 ? -9.558 -14.318 16.246 1.00 98.31 127 ILE A O 1
ATOM 1013 N N . SER A 1 128 ? -9.856 -15.785 14.566 1.00 96.44 128 SER A N 1
ATOM 1014 C CA . SER A 1 128 ? -9.919 -14.743 13.546 1.00 96.44 128 SER A CA 1
ATOM 1015 C C . SER A 1 128 ? -10.727 -15.104 12.310 1.00 96.44 128 SER A C 1
ATOM 1017 O O . SER A 1 128 ? -10.841 -16.284 11.959 1.00 96.44 128 SER A O 1
ATOM 1019 N N . ASN A 1 129 ? -11.215 -14.083 11.602 1.00 91.38 129 ASN A N 1
ATOM 1020 C CA . ASN A 1 129 ? -11.882 -14.216 10.302 1.00 91.38 129 ASN A CA 1
ATOM 1021 C C . ASN A 1 129 ? -13.051 -15.215 10.338 1.00 91.38 129 ASN A C 1
ATOM 1023 O O . ASN A 1 129 ? -13.184 -16.028 9.429 1.00 91.38 129 ASN A O 1
ATOM 1027 N N . SER A 1 130 ? -13.811 -15.256 11.431 1.00 97.00 130 SER A N 1
ATOM 1028 C CA . SER A 1 130 ? -14.803 -16.304 11.714 1.00 97.00 130 SER A CA 1
ATOM 1029 C C . SER A 1 130 ? -16.160 -15.693 12.046 1.00 97.00 130 SER A C 1
ATOM 1031 O O . SER A 1 130 ? -16.224 -14.564 12.513 1.00 97.00 130 SER A O 1
ATOM 1033 N N . ASN A 1 131 ? -17.237 -16.436 11.816 1.00 96.94 131 ASN A N 1
ATOM 1034 C CA . ASN A 1 131 ? -18.597 -15.917 11.919 1.00 96.94 131 ASN A CA 1
ATOM 1035 C C . ASN A 1 131 ? -19.421 -16.789 12.867 1.00 96.94 131 ASN A C 1
ATOM 1037 O O . ASN A 1 131 ? -19.419 -18.009 12.720 1.00 96.94 131 ASN A O 1
ATOM 1041 N N . PHE A 1 132 ? -20.139 -16.166 13.794 1.00 95.00 132 PHE A N 1
ATOM 1042 C CA . PHE A 1 132 ? -21.172 -16.768 14.626 1.00 95.00 132 PHE A CA 1
ATOM 1043 C C . PHE A 1 132 ? -22.524 -16.230 14.165 1.00 95.00 132 PHE A C 1
ATOM 1045 O O . PHE A 1 132 ? -22.751 -15.019 14.168 1.00 95.00 132 PHE A O 1
ATOM 1052 N N . GLU A 1 133 ? -23.405 -17.128 13.741 1.00 92.56 133 GLU A N 1
ATOM 1053 C CA . GLU A 1 133 ? -24.749 -16.792 13.284 1.00 92.56 133 GLU A CA 1
ATOM 1054 C C . GLU A 1 133 ? -25.784 -17.577 14.089 1.00 92.56 133 GLU A C 1
ATOM 1056 O O . GLU A 1 133 ? -25.743 -18.811 14.137 1.00 92.56 133 GLU A O 1
ATOM 1061 N N . PHE A 1 134 ? -26.738 -16.859 14.678 1.00 87.62 134 PHE A N 1
ATOM 1062 C CA . PHE A 1 134 ? -27.835 -17.452 15.437 1.00 87.62 134 PHE A CA 1
ATOM 1063 C C . PHE A 1 134 ? -29.152 -17.266 14.695 1.00 87.62 134 PHE A C 1
ATOM 1065 O O . PHE A 1 134 ? -29.583 -16.145 14.430 1.00 87.62 134 PHE A O 1
ATOM 1072 N N . ARG A 1 135 ? -29.772 -18.392 14.342 1.00 85.69 135 ARG A N 1
ATOM 1073 C CA . ARG A 1 135 ? -31.035 -18.487 13.592 1.00 85.69 135 ARG A CA 1
ATOM 1074 C C . ARG A 1 135 ? -32.173 -19.071 14.419 1.00 85.69 135 ARG A C 1
ATOM 1076 O O . ARG A 1 135 ? -33.323 -19.019 13.998 1.00 85.69 135 ARG A O 1
ATOM 1083 N N . HIS A 1 136 ? -31.863 -19.644 15.577 1.00 75.12 136 HIS A N 1
ATOM 1084 C CA . HIS A 1 136 ? -32.849 -20.231 16.468 1.00 75.12 136 HIS A CA 1
ATOM 1085 C C . HIS A 1 136 ? -32.474 -20.063 17.927 1.00 75.12 136 HIS A C 1
ATOM 1087 O O . HIS A 1 136 ? -31.301 -20.002 18.291 1.00 75.12 136 HIS A O 1
ATOM 1093 N N . ASN A 1 137 ? -33.517 -19.993 18.753 1.00 62.44 137 ASN A N 1
ATOM 1094 C CA . ASN A 1 137 ? -33.392 -19.789 20.178 1.00 62.44 137 ASN A CA 1
ATOM 1095 C C . ASN A 1 137 ? -33.519 -21.114 20.928 1.00 62.44 137 ASN A C 1
ATOM 1097 O O . ASN A 1 137 ? -34.618 -21.657 21.055 1.00 62.44 137 ASN A O 1
ATOM 1101 N N . ARG A 1 138 ? -32.418 -21.566 21.525 1.00 59.06 138 ARG A N 1
ATOM 1102 C CA . ARG A 1 138 ? -32.498 -22.403 22.717 1.00 59.06 138 ARG A CA 1
ATOM 1103 C C . ARG A 1 138 ? -31.375 -22.040 23.683 1.00 59.06 138 ARG A C 1
ATOM 1105 O O . ARG A 1 138 ? -30.209 -22.248 23.378 1.00 59.06 138 ARG A O 1
ATOM 1112 N N . LYS A 1 139 ? -31.781 -21.490 24.833 1.00 54.41 139 LYS A N 1
ATOM 1113 C CA . LYS A 1 139 ? -31.101 -21.475 26.137 1.00 54.41 139 LYS A CA 1
ATOM 1114 C C . LYS A 1 139 ? -29.564 -21.459 26.115 1.00 54.41 139 LYS A C 1
ATOM 1116 O O . LYS A 1 139 ? -28.932 -22.377 26.632 1.00 54.41 139 LYS A O 1
ATOM 1121 N N . PHE A 1 140 ? -28.958 -20.371 25.651 1.00 57.34 140 PHE A N 1
ATOM 1122 C CA . PHE A 1 140 ? -27.735 -19.954 26.339 1.00 57.34 140 PHE A CA 1
ATOM 1123 C C . PHE A 1 140 ? -28.065 -19.310 27.696 1.00 57.34 140 PHE A C 1
ATOM 1125 O O . PHE A 1 140 ? -27.138 -19.082 28.441 1.00 57.34 140 PHE A O 1
ATOM 1132 N N . ASP A 1 141 ? -29.340 -19.085 28.072 1.00 56.56 141 ASP A N 1
ATOM 1133 C CA . ASP A 1 141 ? -29.780 -18.624 29.411 1.00 56.56 141 ASP A CA 1
ATOM 1134 C C . ASP A 1 141 ? -28.890 -17.489 29.976 1.00 56.56 141 ASP A C 1
ATOM 1136 O O . ASP A 1 141 ? -28.416 -17.567 31.106 1.00 56.56 141 ASP A O 1
ATOM 1140 N N . GLY A 1 142 ? -28.603 -16.458 29.171 1.00 63.41 142 GLY A N 1
ATOM 1141 C CA . GLY A 1 142 ? -27.730 -15.345 29.587 1.00 63.41 142 GLY A CA 1
ATOM 1142 C C . GLY A 1 142 ? -26.245 -15.518 29.270 1.00 63.41 142 GLY A C 1
ATOM 1143 O O . GLY A 1 142 ? -25.484 -14.578 29.412 1.00 63.41 142 GLY A O 1
ATOM 1144 N N . TRP A 1 143 ? -25.801 -16.695 28.832 1.00 80.06 143 TRP A N 1
ATOM 1145 C CA . TRP A 1 143 ? -24.375 -16.977 28.706 1.00 80.06 143 TRP A CA 1
ATOM 1146 C C . TRP A 1 143 ? -23.745 -16.346 27.459 1.00 80.06 143 TRP A C 1
ATOM 1148 O O . TRP A 1 143 ? -24.343 -16.405 26.381 1.00 80.06 143 TRP A O 1
ATOM 1158 N N . PRO A 1 144 ? -22.490 -15.875 27.554 1.00 90.88 144 PRO A N 1
ATOM 1159 C CA . PRO A 1 144 ? -21.797 -15.253 26.432 1.00 90.88 144 PRO A CA 1
ATOM 1160 C C . PRO A 1 144 ? -21.594 -16.208 25.257 1.00 90.88 144 PRO A C 1
ATOM 1162 O O . PRO A 1 144 ? -21.287 -17.393 25.452 1.00 90.88 144 PRO A O 1
ATOM 1165 N N . ILE A 1 145 ? -21.670 -15.707 24.026 1.00 93.12 145 ILE A N 1
ATOM 1166 C CA . ILE A 1 145 ? -21.362 -16.478 22.816 1.00 93.12 145 ILE A CA 1
ATOM 1167 C C . ILE A 1 145 ? -19.882 -16.857 22.783 1.00 93.12 145 ILE A C 1
ATOM 1169 O O . ILE A 1 145 ? -19.536 -18.013 22.519 1.00 93.12 145 ILE A O 1
ATOM 1173 N N . ILE A 1 146 ? -19.005 -15.906 23.099 1.00 96.44 146 ILE A N 1
ATOM 1174 C CA . ILE A 1 146 ? -17.577 -16.149 23.288 1.00 96.44 146 ILE A CA 1
ATOM 1175 C C . ILE A 1 146 ? -17.246 -15.814 24.731 1.00 96.44 146 ILE A C 1
ATOM 1177 O O . ILE A 1 146 ? -17.221 -14.648 25.103 1.00 96.44 146 ILE A O 1
ATOM 1181 N N . TYR A 1 147 ? -16.975 -16.843 25.534 1.00 96.38 147 TYR A N 1
ATOM 1182 C CA . TYR A 1 147 ? -16.665 -16.669 26.949 1.00 96.38 147 TYR A CA 1
ATOM 1183 C C . TYR A 1 147 ? -15.200 -17.003 27.238 1.00 96.38 147 TYR A C 1
ATOM 1185 O O . TYR A 1 147 ? -14.749 -18.130 27.023 1.00 96.38 147 TYR A O 1
ATOM 1193 N N . LEU A 1 148 ? -14.443 -16.021 27.710 1.00 97.31 148 LEU A N 1
ATOM 1194 C CA . LEU A 1 148 ? -13.008 -16.102 27.942 1.00 97.31 148 LEU A CA 1
ATOM 1195 C C . LEU A 1 148 ? -12.740 -15.918 29.433 1.00 97.31 148 LEU A C 1
ATOM 1197 O O . LEU A 1 148 ? -13.004 -14.863 29.988 1.00 97.31 148 LEU A O 1
ATOM 1201 N N . ILE A 1 149 ? -12.214 -16.940 30.101 1.00 96.00 149 ILE A N 1
ATOM 1202 C CA . ILE A 1 149 ? -12.012 -16.907 31.553 1.00 96.00 149 ILE A CA 1
ATOM 1203 C C . ILE A 1 149 ? -10.540 -17.140 31.854 1.00 96.00 149 ILE A C 1
ATOM 1205 O O . ILE A 1 149 ? -9.973 -18.157 31.434 1.00 96.00 149 ILE A O 1
ATOM 1209 N N . ASN A 1 150 ? -9.919 -16.199 32.569 1.00 92.69 150 ASN A N 1
ATOM 1210 C CA . ASN A 1 150 ? -8.506 -16.208 32.958 1.00 92.69 150 ASN A CA 1
ATOM 1211 C C . ASN A 1 150 ? -7.575 -16.553 31.785 1.00 92.69 150 ASN A C 1
ATOM 1213 O O . ASN A 1 150 ? -6.613 -17.310 31.926 1.00 92.69 150 ASN A O 1
ATOM 1217 N N . SER A 1 151 ? -7.907 -16.053 30.596 1.00 90.75 151 SER A N 1
ATOM 1218 C CA . SER A 1 151 ? -7.248 -16.423 29.345 1.00 90.75 151 SER A CA 1
ATOM 1219 C C . SER A 1 151 ? -6.518 -15.228 28.741 1.00 90.75 151 SER A C 1
ATOM 1221 O O . SER A 1 151 ? -6.910 -14.077 28.932 1.00 90.75 151 SER A O 1
ATOM 1223 N N . LYS A 1 152 ? -5.447 -15.506 27.995 1.00 94.75 152 LYS A N 1
ATOM 1224 C CA . LYS A 1 152 ? -4.812 -14.526 27.112 1.00 94.75 152 LYS A CA 1
ATOM 1225 C C . LYS A 1 152 ? -5.359 -14.733 25.709 1.00 94.75 152 LYS A C 1
ATOM 1227 O O . LYS A 1 152 ? -5.014 -15.718 25.047 1.00 94.75 152 LYS A O 1
ATOM 1232 N N . SER A 1 153 ? -6.197 -13.803 25.272 1.00 97.06 153 SER A N 1
ATOM 1233 C CA . SER A 1 153 ? -7.047 -14.013 24.106 1.00 97.06 153 SER A CA 1
ATOM 1234 C C . SER A 1 153 ? -6.919 -12.903 23.075 1.00 97.06 153 SER A C 1
ATOM 1236 O O . SER A 1 153 ? -6.774 -11.733 23.414 1.00 97.06 153 SER A O 1
ATOM 1238 N N . ILE A 1 154 ? -7.011 -13.270 21.799 1.00 97.56 154 ILE A N 1
ATOM 1239 C CA . ILE A 1 154 ? -7.194 -12.314 20.703 1.00 97.56 154 ILE A CA 1
ATOM 1240 C C . ILE A 1 154 ? -8.402 -12.769 19.890 1.00 97.56 154 ILE A C 1
ATOM 1242 O O . ILE A 1 154 ? -8.444 -13.905 19.402 1.00 97.56 154 ILE A O 1
ATOM 1246 N N . VAL A 1 155 ? -9.362 -11.862 19.744 1.00 98.00 155 VAL A N 1
ATOM 1247 C CA . VAL A 1 155 ? -10.603 -12.031 18.994 1.00 98.00 155 VAL A CA 1
ATOM 1248 C C . VAL A 1 155 ? -10.608 -10.965 17.902 1.00 98.00 155 VAL A C 1
ATOM 1250 O O . VAL A 1 155 ? -10.868 -9.794 18.174 1.00 98.00 155 VAL A O 1
ATOM 1253 N N . ASN A 1 156 ? -10.214 -11.353 16.684 1.00 95.88 156 ASN A N 1
ATOM 1254 C CA . ASN A 1 156 ? -9.928 -10.397 15.611 1.00 95.88 156 ASN A CA 1
ATOM 1255 C C . ASN A 1 156 ? -10.701 -10.675 14.321 1.00 95.88 156 ASN A C 1
ATOM 1257 O O . ASN A 1 156 ? -10.568 -11.756 13.744 1.00 95.88 156 ASN A O 1
ATOM 1261 N N . ASN A 1 157 ? -11.382 -9.666 13.785 1.00 87.31 157 ASN A N 1
ATOM 1262 C CA . ASN A 1 157 ? -12.121 -9.752 12.529 1.00 87.31 157 ASN A CA 1
ATOM 1263 C C . ASN A 1 157 ? -13.134 -10.906 12.537 1.00 87.31 157 ASN A C 1
ATOM 1265 O O . ASN A 1 157 ? -13.088 -11.800 11.687 1.00 87.31 157 ASN A O 1
ATOM 1269 N N . ILE A 1 158 ? -13.986 -10.954 13.558 1.00 96.06 158 ILE A N 1
ATOM 1270 C CA . ILE A 1 158 ? -15.103 -11.898 13.618 1.00 96.06 158 ILE A CA 1
ATOM 1271 C C . ILE A 1 158 ? -16.444 -11.175 13.495 1.00 96.06 158 ILE A C 1
ATOM 1273 O O . ILE A 1 158 ? -16.539 -9.983 13.782 1.00 96.06 158 ILE A O 1
ATOM 1277 N N . SER A 1 159 ? -17.491 -11.905 13.115 1.00 93.75 159 SER A N 1
ATOM 1278 C CA . SER A 1 159 ? -18.868 -11.414 13.210 1.00 93.75 159 SER A CA 1
ATOM 1279 C C . SER A 1 159 ? -19.674 -12.238 14.210 1.00 93.75 159 SER A C 1
ATOM 1281 O O . SER A 1 159 ? -19.674 -13.463 14.103 1.00 93.75 159 SER A O 1
ATOM 1283 N N . VAL A 1 160 ? -20.407 -11.600 15.119 1.00 93.94 160 VAL A N 1
ATOM 1284 C CA . VAL A 1 160 ? -21.416 -12.243 15.977 1.00 93.94 160 VAL A CA 1
ATOM 1285 C C . VAL A 1 160 ? -22.758 -11.594 15.663 1.00 93.94 160 VAL A C 1
ATOM 1287 O O . VAL A 1 160 ? -22.970 -10.427 15.974 1.00 93.94 160 VAL A O 1
ATOM 1290 N N . ILE A 1 161 ? -23.632 -12.334 14.979 1.00 91.38 161 ILE A N 1
ATOM 1291 C CA . ILE A 1 161 ? -24.889 -11.802 14.443 1.00 91.38 161 ILE A CA 1
ATOM 1292 C C . ILE A 1 161 ? -26.062 -12.608 14.986 1.00 91.38 161 ILE A C 1
ATOM 1294 O O . ILE A 1 161 ? -26.189 -13.812 14.721 1.00 91.38 161 ILE A O 1
ATOM 1298 N N . ASN A 1 162 ? -26.951 -11.916 15.692 1.00 88.62 162 ASN A N 1
ATOM 1299 C CA . ASN A 1 162 ? -28.235 -12.448 16.108 1.00 88.62 162 ASN A CA 1
ATOM 1300 C C . ASN A 1 162 ? -29.315 -12.140 15.060 1.00 88.62 162 ASN A C 1
ATOM 1302 O O . ASN A 1 162 ? -29.702 -10.985 14.890 1.00 88.62 162 ASN A O 1
ATOM 1306 N N . LYS A 1 163 ? -29.841 -13.160 14.373 1.00 86.12 163 LYS A N 1
ATOM 1307 C CA . LYS A 1 163 ? -30.916 -12.981 13.378 1.00 86.12 163 LYS A CA 1
ATOM 1308 C C . LYS A 1 163 ? -32.322 -13.220 13.929 1.00 86.12 163 LYS A C 1
ATOM 1310 O O . LYS A 1 163 ? -33.261 -13.322 13.143 1.00 86.12 163 LYS A O 1
ATOM 1315 N N . ILE A 1 164 ? -32.473 -13.367 15.243 1.00 79.06 164 ILE A N 1
ATOM 1316 C CA . ILE A 1 164 ? -33.772 -13.584 15.881 1.00 79.06 164 ILE A CA 1
ATOM 1317 C C . ILE A 1 164 ? -34.146 -12.396 16.771 1.00 79.06 164 ILE A C 1
ATOM 1319 O O . ILE A 1 164 ? -33.304 -11.845 17.473 1.00 79.06 164 ILE A O 1
ATOM 1323 N N . ASP A 1 165 ? -35.434 -12.047 16.797 1.00 65.38 165 ASP A N 1
ATOM 1324 C CA . ASP A 1 165 ? -35.989 -10.937 17.597 1.00 65.38 165 ASP A CA 1
ATOM 1325 C C . ASP A 1 165 ? -36.102 -11.278 19.104 1.00 65.38 165 ASP A C 1
ATOM 1327 O O . ASP A 1 165 ? -37.031 -10.855 19.794 1.00 65.38 165 ASP A O 1
ATOM 1331 N N . LYS A 1 166 ? -35.226 -12.149 19.625 1.00 65.00 166 LYS A N 1
ATOM 1332 C CA . LYS A 1 166 ? -35.244 -12.637 21.015 1.00 65.00 166 LYS A CA 1
ATOM 1333 C C . LYS A 1 166 ? -33.828 -12.770 21.569 1.00 65.00 166 LYS A C 1
ATOM 1335 O O . LYS A 1 166 ? -32.892 -13.010 20.817 1.00 65.00 166 LYS A O 1
ATOM 1340 N N . TYR A 1 167 ? -33.719 -12.706 22.896 1.00 69.56 167 TYR A N 1
ATOM 1341 C CA . TYR A 1 167 ? -32.472 -12.824 23.658 1.00 69.56 167 TYR A CA 1
ATOM 1342 C C . TYR A 1 167 ? -31.749 -14.168 23.420 1.00 69.56 167 TYR A C 1
ATOM 1344 O O . TYR A 1 167 ? -32.375 -15.227 23.553 1.00 69.56 167 TYR A O 1
ATOM 1352 N N . VAL A 1 168 ? -30.444 -14.125 23.098 1.00 69.06 168 VAL A N 1
ATOM 1353 C CA . VAL A 1 168 ? -29.601 -15.303 22.756 1.00 69.06 168 VAL A CA 1
ATOM 1354 C C . VAL A 1 168 ? -28.352 -15.440 23.640 1.00 69.06 168 VAL A C 1
ATOM 1356 O O . VAL A 1 168 ? -27.693 -16.470 23.566 1.00 69.06 168 VAL A O 1
ATOM 1359 N N . GLY A 1 169 ? -28.068 -14.480 24.525 1.00 79.62 169 GLY A N 1
ATOM 1360 C CA . GLY A 1 169 ? -26.829 -14.407 25.317 1.00 79.62 169 GLY A CA 1
ATOM 1361 C C . GLY A 1 169 ? -25.935 -13.246 24.878 1.00 79.62 169 GLY A C 1
ATOM 1362 O O . GLY A 1 169 ? -26.153 -12.687 23.806 1.00 79.62 169 GLY A O 1
ATOM 1363 N N . GLU A 1 170 ? -24.968 -12.875 25.715 1.00 89.69 170 GLU A N 1
ATOM 1364 C CA . GLU A 1 170 ? -24.038 -11.757 25.477 1.00 89.69 170 GLU A CA 1
ATOM 1365 C C . GLU A 1 170 ? -23.061 -12.029 24.327 1.00 89.69 170 GLU A C 1
ATOM 1367 O O . GLU A 1 170 ? -22.870 -13.174 23.913 1.00 89.69 170 GLU A O 1
ATOM 1372 N N . GLY A 1 171 ? -22.397 -10.991 23.817 1.00 93.88 171 GLY A N 1
ATOM 1373 C CA . GLY A 1 171 ? -21.437 -11.124 22.722 1.00 93.88 171 GLY A CA 1
ATOM 1374 C C . GLY A 1 171 ? -20.121 -11.799 23.136 1.00 93.88 171 GLY A C 1
ATOM 1375 O O . GLY A 1 171 ? -19.994 -13.031 23.177 1.00 93.88 171 GLY A O 1
ATOM 1376 N N . ILE A 1 172 ? -19.094 -10.979 23.359 1.00 96.88 172 ILE A N 1
ATOM 1377 C CA . ILE A 1 172 ? -17.763 -11.410 23.793 1.00 96.88 172 ILE A CA 1
ATOM 1378 C C . ILE A 1 172 ? -17.585 -11.008 25.251 1.00 96.88 172 ILE A C 1
ATOM 1380 O O . ILE A 1 172 ? -17.449 -9.827 25.539 1.00 96.88 172 ILE A O 1
ATOM 1384 N N . ASN A 1 173 ? -17.491 -11.985 26.146 1.00 96.19 173 ASN A N 1
ATOM 1385 C CA . ASN A 1 173 ? -17.250 -11.738 27.562 1.00 96.19 173 ASN A CA 1
ATOM 1386 C C . ASN A 1 173 ? -15.862 -12.257 27.960 1.00 96.19 173 ASN A C 1
ATOM 1388 O O . ASN A 1 173 ? -15.512 -13.411 27.670 1.00 96.19 173 ASN A O 1
ATOM 1392 N N . CYS A 1 174 ? -15.060 -11.416 28.615 1.00 96.00 174 CYS A N 1
ATOM 1393 C CA . CYS A 1 174 ? -13.775 -11.800 29.185 1.00 96.00 174 CYS A CA 1
ATOM 1394 C C . CYS A 1 174 ? -13.692 -11.499 30.682 1.00 96.00 174 CYS A C 1
ATOM 1396 O O . CYS A 1 174 ? -13.656 -10.340 31.080 1.00 96.00 174 CYS A O 1
ATOM 1398 N N . ILE A 1 175 ? -13.511 -12.535 31.502 1.00 94.25 175 ILE A N 1
ATOM 1399 C CA . ILE A 1 175 ? -13.301 -12.396 32.946 1.00 94.25 175 ILE A CA 1
ATOM 1400 C C . ILE A 1 175 ? -11.880 -12.811 33.310 1.00 94.25 175 ILE A C 1
ATOM 1402 O O . ILE A 1 175 ? -11.514 -13.983 33.197 1.00 94.25 175 ILE A O 1
ATOM 1406 N N . GLY A 1 176 ? -11.079 -11.863 33.791 1.00 88.69 176 GLY A N 1
ATOM 1407 C CA . GLY A 1 176 ? -9.679 -12.091 34.135 1.00 88.69 176 GLY A CA 1
ATOM 1408 C C . GLY A 1 176 ? -8.765 -12.268 32.916 1.00 88.69 176 GLY A C 1
ATOM 1409 O O . GLY A 1 176 ? -9.198 -12.547 31.800 1.00 88.69 176 GLY A O 1
ATOM 1410 N N . GLY A 1 177 ? -7.453 -12.142 33.127 1.00 91.12 177 GLY A N 1
ATOM 1411 C CA . GLY A 1 177 ? -6.463 -12.261 32.052 1.00 91.12 177 GLY A CA 1
ATOM 1412 C C . GLY A 1 177 ? -6.355 -10.995 31.195 1.00 91.12 177 GLY A C 1
ATOM 1413 O O . GLY A 1 177 ? -6.297 -9.886 31.730 1.00 91.12 177 GLY A O 1
ATOM 1414 N N . SER A 1 178 ? -6.259 -11.165 29.873 1.00 94.75 178 SER A N 1
ATOM 1415 C CA . SER A 1 178 ? -6.147 -10.058 28.911 1.00 94.75 178 SER A CA 1
ATOM 1416 C C . SER A 1 178 ? -6.806 -10.416 27.583 1.00 94.75 178 SER A C 1
ATOM 1418 O O . SER A 1 178 ? -6.594 -11.527 27.079 1.00 94.75 178 SER A O 1
ATOM 1420 N N . VAL A 1 179 ? -7.495 -9.461 26.963 1.00 97.50 179 VAL A N 1
ATOM 1421 C CA . VAL A 1 179 ? -8.153 -9.660 25.670 1.00 97.50 179 VAL A CA 1
ATOM 1422 C C . VAL A 1 179 ? -7.878 -8.518 24.693 1.00 97.50 179 VAL A C 1
ATOM 1424 O O . VAL A 1 179 ? -7.865 -7.344 25.055 1.00 97.50 179 VAL A O 1
ATOM 1427 N N . GLU A 1 180 ? -7.660 -8.875 23.429 1.00 98.06 180 GLU A N 1
ATOM 1428 C CA . GLU A 1 180 ? -7.678 -7.937 22.306 1.00 98.06 180 GLU A CA 1
ATOM 1429 C C . GLU A 1 180 ? -8.894 -8.237 21.416 1.00 98.06 180 GLU A C 1
ATOM 1431 O O . GLU A 1 180 ? -8.886 -9.213 20.660 1.00 98.06 180 GLU A O 1
ATOM 1436 N N . CYS A 1 181 ? -9.936 -7.407 21.514 1.00 96.69 181 CYS A N 1
ATOM 1437 C CA . CYS A 1 181 ? -11.132 -7.436 20.670 1.00 96.69 181 CYS A CA 1
ATOM 1438 C C . CYS A 1 181 ? -10.966 -6.429 19.526 1.00 96.69 181 CYS A C 1
ATOM 1440 O O . CYS A 1 181 ? -11.164 -5.225 19.710 1.00 96.69 181 CYS A O 1
ATOM 1442 N N . LEU A 1 182 ? -10.562 -6.920 18.353 1.00 83.69 182 LEU A N 1
ATOM 1443 C CA . LEU A 1 182 ? -10.132 -6.092 17.228 1.00 83.69 182 LEU A CA 1
ATOM 1444 C C . LEU A 1 182 ? -11.019 -6.287 15.994 1.00 83.69 182 LEU A C 1
ATOM 1446 O O . LEU A 1 182 ? -11.191 -7.409 15.528 1.00 83.69 182 LEU A O 1
ATOM 1450 N N . ASN A 1 183 ? -11.498 -5.197 15.398 1.00 81.69 183 ASN A N 1
ATOM 1451 C CA . ASN A 1 183 ? -12.174 -5.199 14.093 1.00 81.69 183 ASN A CA 1
ATOM 1452 C C . ASN A 1 183 ? -13.382 -6.149 14.002 1.00 81.69 183 ASN A C 1
ATOM 1454 O O . ASN A 1 183 ? -13.630 -6.741 12.952 1.00 81.69 183 ASN A O 1
ATOM 1458 N N . ASN A 1 184 ? -14.099 -6.369 15.103 1.00 87.25 184 ASN A N 1
ATOM 1459 C CA . ASN A 1 184 ? -15.234 -7.286 15.125 1.00 87.25 184 ASN A CA 1
ATOM 1460 C C . ASN A 1 184 ? -16.529 -6.565 14.744 1.00 87.25 184 ASN A C 1
ATOM 1462 O O . ASN A 1 184 ? -16.675 -5.368 14.972 1.00 87.25 184 ASN A O 1
ATOM 1466 N N . THR A 1 185 ? -17.479 -7.304 14.180 1.00 90.94 185 THR A N 1
ATOM 1467 C CA . THR A 1 185 ? -18.852 -6.834 13.956 1.00 90.94 185 THR A CA 1
ATOM 1468 C C . THR A 1 185 ? -19.790 -7.573 14.896 1.00 90.94 185 THR A C 1
ATOM 1470 O O . THR A 1 185 ? -19.877 -8.800 14.827 1.00 90.94 185 THR A O 1
ATOM 1473 N N . ILE A 1 186 ? -20.489 -6.852 15.765 1.00 95.00 186 ILE A N 1
ATOM 1474 C CA . ILE A 1 186 ? -21.448 -7.432 16.708 1.00 95.00 186 ILE A CA 1
ATOM 1475 C C . ILE A 1 186 ? -22.785 -6.731 16.511 1.00 95.00 186 ILE A C 1
ATOM 1477 O O . ILE A 1 186 ? -22.866 -5.506 16.568 1.00 95.00 186 ILE A O 1
ATOM 1481 N N . ASP A 1 187 ? -23.816 -7.516 16.220 1.00 92.75 187 ASP A N 1
ATOM 1482 C CA . ASP A 1 187 ? -25.137 -7.005 15.868 1.00 92.75 187 ASP A CA 1
ATOM 1483 C C . ASP A 1 187 ? -26.215 -7.729 16.669 1.00 92.75 187 ASP A C 1
ATOM 1485 O O . ASP A 1 187 ? -26.247 -8.969 16.692 1.00 92.75 187 ASP A O 1
ATOM 1489 N N . ASN A 1 188 ? -27.103 -6.943 17.281 1.00 90.25 188 ASN A N 1
ATOM 1490 C CA . ASN A 1 188 ? -28.286 -7.426 17.988 1.00 90.25 188 ASN A CA 1
ATOM 1491 C C . ASN A 1 188 ? -27.950 -8.372 19.166 1.00 90.25 188 ASN A C 1
ATOM 1493 O O . ASN A 1 188 ? -28.575 -9.418 19.362 1.00 90.25 188 ASN A O 1
ATOM 1497 N N . MET A 1 189 ? -26.930 -7.997 19.947 1.00 88.69 189 MET A N 1
ATOM 1498 C CA . MET A 1 189 ? -26.488 -8.700 21.159 1.00 88.69 189 MET A CA 1
ATOM 1499 C C . MET A 1 189 ? -26.547 -7.777 22.391 1.00 88.69 189 MET A C 1
ATOM 1501 O O . MET A 1 189 ? -26.252 -6.588 22.243 1.00 88.69 189 MET A O 1
ATOM 1505 N N . PRO A 1 190 ? -26.882 -8.295 23.588 1.00 87.25 190 PRO A N 1
ATOM 1506 C CA . PRO A 1 190 ? -26.609 -7.617 24.855 1.00 87.25 190 PRO A CA 1
ATOM 1507 C C . PRO A 1 190 ? -25.111 -7.691 25.160 1.00 87.25 190 PRO A C 1
ATOM 1509 O O . PRO A 1 190 ? -24.450 -8.607 24.658 1.00 87.25 190 PRO A O 1
ATOM 1512 N N . ASP A 1 191 ? -24.598 -6.746 25.948 1.00 89.81 191 ASP A N 1
ATOM 1513 C CA . ASP A 1 191 ? -23.202 -6.682 26.406 1.00 89.81 191 ASP A CA 1
ATOM 1514 C C . ASP A 1 191 ? -22.235 -7.156 25.323 1.00 89.81 191 ASP A C 1
ATOM 1516 O O . ASP A 1 191 ? -21.582 -8.203 25.407 1.00 89.81 191 ASP A O 1
ATOM 1520 N N . ALA A 1 192 ? -22.265 -6.436 24.195 1.00 94.75 192 ALA A N 1
ATOM 1521 C CA . ALA A 1 192 ? -21.642 -6.910 22.965 1.00 94.75 192 ALA A CA 1
ATOM 1522 C C . ALA A 1 192 ? -20.157 -7.225 23.188 1.00 94.75 192 ALA A C 1
ATOM 1524 O O . ALA A 1 192 ? -19.656 -8.234 22.678 1.00 94.75 192 ALA A O 1
ATOM 1525 N N . ILE A 1 193 ? -19.475 -6.404 23.988 1.00 97.69 193 ILE A N 1
ATOM 1526 C CA . ILE A 1 193 ? -18.169 -6.722 24.558 1.00 97.69 193 ILE A CA 1
ATOM 1527 C C . ILE A 1 193 ? -18.180 -6.392 26.052 1.00 97.69 193 ILE A C 1
ATOM 1529 O O . ILE A 1 193 ? -18.132 -5.221 26.416 1.00 97.69 193 ILE A O 1
ATOM 1533 N N . GLU A 1 194 ? -18.148 -7.412 26.905 1.00 95.81 194 GLU A N 1
ATOM 1534 C CA . GLU A 1 194 ? -17.949 -7.253 28.347 1.00 95.81 194 GLU A CA 1
ATOM 1535 C C . GLU A 1 194 ? -16.530 -7.681 28.733 1.00 95.81 194 GLU A C 1
ATOM 1537 O O . GLU A 1 194 ? -16.055 -8.758 28.350 1.00 95.81 194 GLU A O 1
ATOM 1542 N N . VAL A 1 195 ? -15.832 -6.863 29.522 1.00 94.88 195 VAL A N 1
ATOM 1543 C CA . VAL A 1 195 ? -14.597 -7.294 30.182 1.00 94.88 195 VAL A CA 1
ATOM 1544 C C . VAL A 1 195 ? -14.600 -6.951 31.666 1.00 94.88 195 VAL A C 1
ATOM 1546 O O . VAL A 1 195 ? -14.778 -5.806 32.079 1.00 94.88 195 VAL A O 1
ATOM 1549 N N . THR A 1 196 ? -14.301 -7.960 32.475 1.00 93.38 196 THR A N 1
ATOM 1550 C CA . THR A 1 196 ? -14.332 -7.865 33.929 1.00 93.38 196 THR A CA 1
ATOM 1551 C C . THR A 1 196 ? -13.014 -8.373 34.517 1.00 93.38 196 THR A C 1
ATOM 1553 O O . THR A 1 196 ? -12.555 -9.473 34.208 1.00 93.38 196 THR A O 1
ATOM 1556 N N . ARG A 1 197 ? -12.359 -7.582 35.378 1.00 91.06 197 ARG A N 1
ATOM 1557 C CA . ARG A 1 197 ? -11.059 -7.913 36.009 1.00 91.06 197 ARG A CA 1
ATOM 1558 C C . ARG A 1 197 ? -9.919 -8.208 35.023 1.00 91.06 197 ARG A C 1
ATOM 1560 O O . ARG A 1 197 ? -9.027 -9.004 35.329 1.00 91.06 197 ARG A O 1
ATOM 1567 N N . VAL A 1 198 ? -9.932 -7.597 33.840 1.00 92.12 198 VAL A N 1
ATOM 1568 C CA . VAL A 1 198 ? -8.860 -7.774 32.847 1.00 92.12 198 VAL A CA 1
ATOM 1569 C C . VAL A 1 198 ? -7.766 -6.723 33.003 1.00 92.12 198 VAL A C 1
ATOM 1571 O O . VAL A 1 198 ? -7.941 -5.690 33.652 1.00 92.12 198 VAL A O 1
ATOM 1574 N N . SER A 1 199 ? -6.626 -6.987 32.366 1.00 89.06 199 SER A N 1
ATOM 1575 C CA . SER A 1 199 ? -5.543 -6.013 32.250 1.00 89.06 199 SER A CA 1
ATOM 1576 C C . SER A 1 199 ? -4.885 -6.006 30.881 1.00 89.06 199 SER A C 1
ATOM 1578 O O . SER A 1 199 ? -4.968 -7.004 30.160 1.00 89.06 199 SER A O 1
ATOM 1580 N N . LYS A 1 200 ? -4.219 -4.900 30.519 1.00 90.12 200 LYS A N 1
ATOM 1581 C CA . LYS A 1 200 ? -3.432 -4.769 29.273 1.00 90.12 200 LYS A CA 1
ATOM 1582 C C . LYS A 1 200 ? -4.230 -5.203 28.043 1.00 90.12 200 LYS A C 1
ATOM 1584 O O . LYS A 1 200 ? -3.772 -6.026 27.248 1.00 90.12 200 LYS A O 1
ATOM 1589 N N . SER A 1 201 ? -5.457 -4.710 27.958 1.00 94.94 201 SER A N 1
ATOM 1590 C CA . SER A 1 201 ? -6.459 -5.158 26.991 1.00 94.94 201 SER A CA 1
ATOM 1591 C C . SER A 1 201 ? -6.782 -4.055 25.990 1.00 94.94 201 SER A C 1
ATOM 1593 O O . SER A 1 201 ? -6.541 -2.875 26.245 1.00 94.94 201 SER A O 1
ATOM 1595 N N . LYS A 1 202 ? -7.289 -4.445 24.820 1.00 95.19 202 LYS A N 1
ATOM 1596 C CA . LYS A 1 202 ? -7.622 -3.514 23.737 1.00 95.19 202 LYS A CA 1
ATOM 1597 C C . LYS A 1 202 ? -8.971 -3.850 23.142 1.00 95.19 202 LYS A C 1
ATOM 1599 O O . LYS A 1 202 ? -9.217 -5.004 22.796 1.00 95.19 202 LYS A O 1
ATOM 1604 N N . ILE A 1 203 ? -9.802 -2.836 22.957 1.00 97.56 203 ILE A N 1
ATOM 1605 C CA . ILE A 1 203 ? -11.090 -2.945 22.278 1.00 97.56 203 ILE A CA 1
ATOM 1606 C C . ILE A 1 203 ? -11.098 -1.891 21.176 1.00 97.56 203 ILE A C 1
ATOM 1608 O O . ILE A 1 203 ? -11.292 -0.704 21.443 1.00 97.56 203 ILE A O 1
ATOM 1612 N N . ALA A 1 204 ? -10.803 -2.303 19.942 1.00 81.88 204 ALA A N 1
ATOM 1613 C CA . ALA A 1 204 ? -10.543 -1.349 18.871 1.00 81.88 204 ALA A CA 1
ATOM 1614 C C . ALA A 1 204 ? -11.074 -1.743 17.494 1.00 81.88 204 ALA A C 1
ATOM 1616 O O . ALA A 1 204 ? -10.996 -2.902 17.089 1.00 81.88 204 ALA A O 1
ATOM 1617 N N . GLY A 1 205 ? -11.548 -0.746 16.743 1.00 64.00 205 GLY A N 1
ATOM 1618 C CA . GLY A 1 205 ? -12.019 -0.929 15.366 1.00 64.00 205 GLY A CA 1
ATOM 1619 C C . GLY A 1 205 ? -13.325 -1.717 15.243 1.00 64.00 205 GLY A C 1
ATOM 1620 O O . GLY A 1 205 ? -13.643 -2.183 14.154 1.00 64.00 205 GLY A O 1
ATOM 1621 N N . ASN A 1 206 ? -14.058 -1.937 16.338 1.00 81.75 206 ASN A N 1
ATOM 1622 C CA . ASN A 1 206 ? -15.272 -2.749 16.313 1.00 81.75 206 ASN A CA 1
ATOM 1623 C C . ASN A 1 206 ? -16.466 -1.941 15.781 1.00 81.75 206 ASN A C 1
ATOM 1625 O O . ASN A 1 206 ? -16.603 -0.751 16.074 1.00 81.75 206 ASN A O 1
ATOM 1629 N N . LEU A 1 207 ? -17.344 -2.612 15.036 1.00 85.94 207 LEU A N 1
ATOM 1630 C CA . LEU A 1 207 ? -18.680 -2.141 14.682 1.00 85.94 207 LEU A CA 1
ATOM 1631 C C . LEU A 1 207 ? -19.688 -2.838 15.597 1.00 85.94 207 LEU A C 1
ATOM 1633 O O . LEU A 1 207 ? -19.854 -4.055 15.514 1.00 85.94 207 LEU A O 1
ATOM 1637 N N . ILE A 1 208 ? -20.356 -2.068 16.449 1.00 93.00 208 ILE A N 1
ATOM 1638 C CA . ILE A 1 208 ? -21.358 -2.565 17.393 1.00 93.00 208 ILE A CA 1
ATOM 1639 C C . ILE A 1 208 ? -22.676 -1.854 17.106 1.00 93.00 208 ILE A C 1
ATOM 1641 O O . ILE A 1 208 ? -22.726 -0.620 17.100 1.00 93.00 208 ILE A O 1
ATOM 1645 N N . GLN A 1 209 ? -23.732 -2.618 16.829 1.00 89.44 209 GLN A N 1
ATOM 1646 C CA . GLN A 1 209 ? -25.021 -2.038 16.470 1.00 89.44 209 GLN A CA 1
ATOM 1647 C C . GLN A 1 209 ? -26.226 -2.810 17.010 1.00 89.44 209 GLN A C 1
ATOM 1649 O O . GLN A 1 209 ? -26.165 -4.023 17.204 1.00 89.44 209 GLN A O 1
ATOM 1654 N N . ASN A 1 210 ? -27.337 -2.092 17.202 1.00 88.50 210 ASN A N 1
ATOM 1655 C CA . ASN A 1 210 ? -28.632 -2.648 17.615 1.00 88.50 210 ASN A CA 1
ATOM 1656 C C . ASN A 1 210 ? -28.571 -3.427 18.944 1.00 88.50 210 ASN A C 1
ATOM 1658 O O . ASN A 1 210 ? -29.288 -4.406 19.130 1.00 88.50 210 ASN A O 1
ATOM 1662 N N . CYS A 1 211 ? -27.681 -3.030 19.854 1.00 88.56 211 CYS A N 1
ATOM 1663 C CA . CYS A 1 211 ? -27.558 -3.645 21.173 1.00 88.56 211 CYS A CA 1
ATOM 1664 C C . CYS A 1 211 ? -28.703 -3.190 22.076 1.00 88.56 211 CYS A C 1
ATOM 1666 O O . CYS A 1 211 ? -29.017 -2.006 22.110 1.00 88.56 211 CYS A O 1
ATOM 1668 N N . TYR A 1 212 ? -29.305 -4.102 22.833 1.00 87.06 212 TYR A N 1
ATOM 1669 C CA . TYR A 1 212 ? -30.377 -3.762 23.777 1.00 87.06 212 TYR A CA 1
ATOM 1670 C C . TYR A 1 212 ? -29.902 -3.639 25.240 1.00 87.06 212 TYR A C 1
ATOM 1672 O O . TYR A 1 212 ? -30.710 -3.375 26.124 1.00 87.06 212 TYR A O 1
ATOM 1680 N N . ASP A 1 213 ? -28.598 -3.802 25.475 1.00 90.50 213 ASP A N 1
ATOM 1681 C CA . ASP A 1 213 ? -27.890 -3.475 26.724 1.00 90.50 213 ASP A CA 1
ATOM 1682 C C . ASP A 1 213 ? -26.614 -2.681 26.376 1.00 90.50 213 ASP A C 1
ATOM 1684 O O . ASP A 1 213 ? -26.557 -2.094 25.289 1.00 90.50 213 ASP A O 1
ATOM 1688 N N . ASP A 1 214 ? -25.592 -2.657 27.228 1.00 94.44 214 ASP A N 1
ATOM 1689 C CA . ASP A 1 214 ? -24.338 -1.957 26.952 1.00 94.44 214 ASP A CA 1
ATOM 1690 C C . ASP A 1 214 ? -23.608 -2.496 25.707 1.00 94.44 214 ASP A C 1
ATOM 1692 O O . ASP A 1 214 ? -23.530 -3.692 25.424 1.00 94.44 214 ASP A O 1
ATOM 1696 N N . ALA A 1 215 ? -23.055 -1.590 24.898 1.00 96.75 215 ALA A N 1
ATOM 1697 C CA . ALA A 1 215 ? -22.253 -1.991 23.741 1.00 96.75 215 ALA A CA 1
ATOM 1698 C C . ALA A 1 215 ? -20.856 -2.462 24.173 1.00 96.75 215 ALA A C 1
ATOM 1700 O O . ALA A 1 215 ? -20.365 -3.488 23.699 1.00 96.75 215 ALA A O 1
ATOM 1701 N N . ILE A 1 216 ? -20.211 -1.711 25.063 1.00 98.06 216 ILE A N 1
ATOM 1702 C CA . ILE A 1 216 ? -18.954 -2.096 25.703 1.00 98.06 216 ILE A CA 1
ATOM 1703 C C . ILE A 1 216 ? -19.113 -1.871 27.204 1.00 98.06 216 ILE A C 1
ATOM 1705 O O . ILE A 1 216 ? -19.286 -0.722 27.605 1.00 98.06 216 ILE A O 1
ATOM 1709 N N . ASP A 1 217 ? -18.996 -2.922 28.012 1.00 95.69 217 ASP A N 1
ATOM 1710 C CA . ASP A 1 217 ? -19.047 -2.828 29.476 1.00 95.69 217 ASP A CA 1
ATOM 1711 C C . ASP A 1 217 ? -17.724 -3.282 30.110 1.00 95.69 217 ASP A C 1
ATOM 1713 O O . ASP A 1 217 ? -17.156 -4.325 29.770 1.00 95.69 217 ASP A O 1
ATOM 1717 N N . ILE A 1 218 ? -17.181 -2.447 30.996 1.00 94.75 218 ILE A N 1
ATOM 1718 C CA . ILE A 1 218 ? -15.865 -2.620 31.611 1.00 94.75 218 ILE A CA 1
ATOM 1719 C C . ILE A 1 218 ? -15.999 -2.543 33.127 1.00 94.75 218 ILE A C 1
ATOM 1721 O O . ILE A 1 218 ? -16.248 -1.470 33.678 1.00 94.75 218 ILE A O 1
ATOM 1725 N N . ASN A 1 219 ? -15.696 -3.638 33.823 1.00 92.12 219 ASN A N 1
ATOM 1726 C CA . ASN A 1 219 ? -15.783 -3.687 35.282 1.00 92.12 219 ASN A CA 1
ATOM 1727 C C . ASN A 1 219 ? -14.460 -4.103 35.937 1.00 92.12 219 ASN A C 1
ATOM 1729 O O . ASN A 1 219 ? -13.793 -5.050 35.512 1.00 92.12 219 ASN A O 1
ATOM 1733 N N . ALA A 1 220 ? -14.058 -3.386 36.991 1.00 89.06 220 ALA A N 1
ATOM 1734 C CA . ALA A 1 220 ? -12.852 -3.650 37.791 1.00 89.06 220 ALA A CA 1
ATOM 1735 C C . ALA A 1 220 ? -11.578 -3.959 36.976 1.00 89.06 220 ALA A C 1
ATOM 1737 O O . ALA A 1 220 ? -10.802 -4.851 37.333 1.00 89.06 220 ALA A O 1
ATOM 1738 N N . SER A 1 221 ? -11.372 -3.249 35.867 1.00 91.25 221 SER A N 1
ATOM 1739 C CA . SER A 1 221 ? -10.285 -3.515 34.916 1.00 91.25 221 SER A CA 1
ATOM 1740 C C . SER A 1 221 ? -9.258 -2.383 34.895 1.00 91.25 221 SER A C 1
ATOM 1742 O O . SER A 1 221 ? -9.533 -1.265 35.334 1.00 91.25 221 SER A O 1
ATOM 1744 N N . PHE A 1 222 ? -8.048 -2.663 34.405 1.00 87.31 222 PHE A N 1
ATOM 1745 C CA . PHE A 1 222 ? -6.984 -1.657 34.347 1.00 87.31 222 PHE A CA 1
ATOM 1746 C C . PHE A 1 222 ? -6.097 -1.765 33.111 1.00 87.31 222 PHE A C 1
ATOM 1748 O O . PHE A 1 222 ? -5.909 -2.850 32.572 1.00 87.31 222 PHE A O 1
ATOM 1755 N N . ASP A 1 223 ? -5.524 -0.647 32.667 1.00 85.12 223 ASP A N 1
ATOM 1756 C CA . ASP A 1 223 ? -4.731 -0.572 31.430 1.00 85.12 223 ASP A CA 1
ATOM 1757 C C . ASP A 1 223 ? -5.525 -1.100 30.216 1.00 85.12 223 ASP A C 1
ATOM 1759 O O . ASP A 1 223 ? -5.133 -2.082 29.570 1.00 85.12 223 ASP A O 1
ATOM 1763 N N . VAL A 1 224 ? -6.680 -0.486 29.941 1.00 93.19 224 VAL A N 1
ATOM 1764 C CA . VAL A 1 224 ? -7.550 -0.861 28.815 1.00 93.19 224 VAL A CA 1
ATOM 1765 C C . VAL A 1 224 ? -7.693 0.309 27.849 1.00 93.19 224 VAL A C 1
ATOM 1767 O O . VAL A 1 224 ? -8.149 1.386 28.234 1.00 93.19 224 VAL A O 1
ATOM 1770 N N . ASP A 1 225 ? -7.343 0.071 26.585 1.00 87.75 225 ASP A N 1
ATOM 1771 C CA . ASP A 1 225 ? -7.509 1.043 25.505 1.00 87.75 225 ASP A CA 1
ATOM 1772 C C . ASP A 1 225 ? -8.759 0.716 24.677 1.00 87.75 225 ASP A C 1
ATOM 1774 O O . ASP A 1 225 ? -8.871 -0.370 24.098 1.00 87.75 225 ASP A O 1
ATOM 1778 N N . ILE A 1 226 ? -9.675 1.677 24.575 1.00 95.38 226 ILE A N 1
ATOM 1779 C CA . ILE A 1 226 ? -10.927 1.590 23.820 1.00 95.38 226 ILE A CA 1
ATOM 1780 C C . ILE A 1 226 ? -10.905 2.665 22.738 1.00 95.38 226 ILE A C 1
ATOM 1782 O O . ILE A 1 226 ? -11.086 3.850 23.031 1.00 95.38 226 ILE A O 1
ATOM 1786 N N . TYR A 1 227 ? -10.661 2.284 21.482 1.00 80.88 227 TYR A N 1
ATOM 1787 C CA . TYR A 1 227 ? -10.461 3.285 20.435 1.00 80.88 227 TYR A CA 1
ATOM 1788 C C . TYR A 1 227 ? -10.947 2.912 19.040 1.00 80.88 227 TYR A C 1
ATOM 1790 O O . TYR A 1 227 ? -10.910 1.755 18.629 1.00 80.88 227 TYR A O 1
ATOM 1798 N N . ASN A 1 228 ? -11.342 3.926 18.268 1.00 68.75 228 ASN A N 1
ATOM 1799 C CA . ASN A 1 228 ? -11.816 3.777 16.888 1.00 68.75 228 ASN A CA 1
ATOM 1800 C C . ASN A 1 228 ? -12.987 2.790 16.726 1.00 68.75 228 ASN A C 1
ATOM 1802 O O . ASN A 1 228 ? -13.101 2.141 15.689 1.00 68.75 228 ASN A O 1
ATOM 1806 N N . ASN A 1 229 ? -13.846 2.641 17.736 1.00 78.50 229 ASN A N 1
ATOM 1807 C CA . ASN A 1 229 ? -15.064 1.843 17.616 1.00 78.50 229 ASN A CA 1
ATOM 1808 C C . ASN A 1 229 ? -16.208 2.698 17.048 1.00 78.50 229 ASN A C 1
ATOM 1810 O O . ASN A 1 229 ? -16.303 3.894 17.339 1.00 78.50 229 ASN A O 1
ATOM 1814 N N . LEU A 1 230 ? -17.084 2.075 16.258 1.00 82.62 230 LEU A N 1
ATOM 1815 C CA . LEU A 1 230 ? -18.353 2.647 15.814 1.00 82.62 230 LEU A CA 1
ATOM 1816 C C . LEU A 1 230 ? -19.490 1.935 16.548 1.00 82.62 230 LEU A C 1
ATOM 1818 O O . LEU A 1 230 ? -19.736 0.754 16.315 1.00 82.62 230 LEU A O 1
ATOM 1822 N N . ILE A 1 231 ? -20.173 2.670 17.421 1.00 92.56 231 ILE A N 1
ATOM 1823 C CA . ILE A 1 231 ? -21.256 2.168 18.266 1.00 92.56 231 ILE A CA 1
ATOM 1824 C C . ILE A 1 231 ? -22.542 2.892 17.891 1.00 92.56 231 ILE A C 1
ATOM 1826 O O . ILE A 1 231 ? -22.585 4.129 17.882 1.00 92.56 231 ILE A O 1
ATOM 1830 N N . THR A 1 232 ? -23.597 2.146 17.560 1.00 86.19 232 THR A N 1
ATOM 1831 C CA . THR A 1 232 ? -24.840 2.772 17.117 1.00 86.19 232 THR A CA 1
ATOM 1832 C C . THR A 1 232 ? -26.121 2.023 17.461 1.00 86.19 232 THR A C 1
ATOM 1834 O O . THR A 1 232 ? -26.159 0.802 17.438 1.00 86.19 232 THR A O 1
ATOM 1837 N N . HIS A 1 233 ? -27.208 2.765 17.702 1.00 84.94 233 HIS A N 1
ATOM 1838 C CA . HIS A 1 233 ? -28.533 2.193 17.979 1.00 84.94 233 HIS A CA 1
ATOM 1839 C C . HIS A 1 233 ? -28.516 1.239 19.190 1.00 84.94 233 HIS A C 1
ATOM 1841 O O . HIS A 1 233 ? -29.097 0.162 19.139 1.00 84.94 233 HIS A O 1
ATOM 1847 N N . THR A 1 234 ? -27.825 1.643 20.261 1.00 88.31 234 THR A N 1
ATOM 1848 C CA . THR A 1 234 ? -27.740 0.905 21.531 1.00 88.31 234 THR A CA 1
ATOM 1849 C C . THR A 1 234 ? -28.796 1.407 22.523 1.00 88.31 234 THR A C 1
ATOM 1851 O O . THR A 1 234 ? -28.927 2.619 22.713 1.00 88.31 234 THR A O 1
ATOM 1854 N N . GLU A 1 235 ? -29.544 0.510 23.169 1.00 91.31 235 GLU A N 1
ATOM 1855 C CA . GLU A 1 235 ? -30.639 0.870 24.084 1.00 91.31 235 GLU A CA 1
ATOM 1856 C C . GLU A 1 235 ? -30.168 1.316 25.477 1.00 91.31 235 GLU A C 1
ATOM 1858 O O . GLU A 1 235 ? -30.922 2.042 26.133 1.00 91.31 235 GLU A O 1
ATOM 1863 N N . ASP A 1 236 ? -28.942 0.971 25.906 1.00 93.56 236 ASP A N 1
ATOM 1864 C CA . ASP A 1 236 ? -28.320 1.498 27.135 1.00 93.56 236 ASP A CA 1
ATOM 1865 C C . ASP A 1 236 ? -27.035 2.312 26.889 1.00 93.56 236 ASP A C 1
ATOM 1867 O O . ASP A 1 236 ? -27.094 3.349 26.209 1.00 93.56 236 ASP A O 1
ATOM 1871 N N . ASN A 1 237 ? -25.884 1.932 27.451 1.00 96.19 237 ASN A N 1
ATOM 1872 C CA . ASN A 1 237 ? -24.655 2.705 27.312 1.00 96.19 237 ASN A CA 1
ATOM 1873 C C . ASN A 1 237 ? -23.879 2.296 26.049 1.00 96.19 237 ASN A C 1
ATOM 1875 O O . ASN A 1 237 ? -23.747 1.125 25.702 1.00 96.19 237 ASN A O 1
ATOM 1879 N N . GLY A 1 238 ? -23.312 3.277 25.345 1.00 97.31 238 GLY A N 1
ATOM 1880 C CA . GLY A 1 238 ? -22.343 3.014 24.288 1.00 97.31 238 GLY A CA 1
ATOM 1881 C C . GLY A 1 238 ? -21.073 2.399 24.874 1.00 97.31 238 GLY A C 1
ATOM 1882 O O . GLY A 1 238 ? -20.608 1.359 24.414 1.00 97.31 238 GLY A O 1
ATOM 1883 N N . ILE A 1 239 ? -20.530 3.037 25.912 1.00 98.06 239 ILE A N 1
ATOM 1884 C CA . ILE A 1 239 ? -19.417 2.516 26.708 1.00 98.06 239 ILE A CA 1
ATOM 1885 C C . ILE A 1 239 ? -19.728 2.739 28.190 1.00 98.06 239 ILE A C 1
ATOM 1887 O O . ILE A 1 239 ? -19.938 3.882 28.593 1.00 98.06 239 ILE A O 1
ATOM 1891 N N . SER A 1 240 ? -19.719 1.676 28.988 1.00 96.44 240 SER A N 1
ATOM 1892 C CA . SER A 1 240 ? -19.878 1.701 30.443 1.00 96.44 240 SER A CA 1
ATOM 1893 C C . SER A 1 240 ? -18.575 1.315 31.133 1.00 96.44 240 SER A C 1
ATOM 1895 O O . SER A 1 240 ? -17.936 0.328 30.773 1.00 96.44 240 SER A O 1
ATOM 1897 N N . ILE A 1 241 ? -18.158 2.124 32.111 1.00 94.94 241 ILE A N 1
ATOM 1898 C CA . ILE A 1 241 ? -16.985 1.869 32.950 1.00 94.94 241 ILE A CA 1
ATOM 1899 C C . ILE A 1 241 ? -17.391 1.888 34.424 1.00 94.94 241 ILE A C 1
ATOM 1901 O O . ILE A 1 241 ? -17.774 2.934 34.955 1.00 94.94 241 ILE A O 1
ATOM 1905 N N . GLY A 1 242 ? -17.209 0.767 35.115 1.00 90.25 242 GLY A N 1
ATOM 1906 C CA . GLY A 1 242 ? -17.572 0.615 36.518 1.00 90.25 242 GLY A CA 1
ATOM 1907 C C . GLY A 1 242 ? -16.603 -0.224 37.349 1.00 90.25 242 GLY A C 1
ATOM 1908 O O . GLY A 1 242 ? -15.519 -0.638 36.918 1.00 90.25 242 GLY A O 1
ATOM 1909 N N . GLY A 1 243 ? -16.993 -0.435 38.605 1.00 80.62 243 GLY A N 1
ATOM 1910 C CA . GLY A 1 243 ? -16.386 -1.410 39.508 1.00 80.62 243 GLY A CA 1
ATOM 1911 C C . GLY A 1 243 ? -17.172 -2.721 39.509 1.00 80.62 243 GLY A C 1
ATOM 1912 O O . GLY A 1 243 ? -18.368 -2.740 39.228 1.00 80.62 243 GLY A O 1
ATOM 1913 N N . ASP A 1 244 ? -16.516 -3.819 39.872 1.00 74.25 244 ASP A N 1
ATOM 1914 C CA . ASP A 1 244 ? -17.168 -5.124 39.949 1.00 74.25 244 ASP A CA 1
ATOM 1915 C C . ASP A 1 244 ? -17.861 -5.315 41.308 1.00 74.25 244 ASP A C 1
ATOM 1917 O O . ASP A 1 244 ? -17.233 -5.311 42.370 1.00 74.25 244 ASP A O 1
ATOM 1921 N N . GLN A 1 245 ? -19.180 -5.499 41.260 1.00 61.19 245 GLN A N 1
ATOM 1922 C CA . GLN A 1 245 ? -20.053 -5.617 42.429 1.00 61.19 245 GLN A CA 1
ATOM 1923 C C . GLN A 1 245 ? -20.373 -7.081 42.793 1.00 61.19 245 GLN A C 1
ATOM 1925 O O . GLN A 1 245 ? -21.131 -7.334 43.727 1.00 61.19 245 GLN A O 1
ATOM 1930 N N . SER A 1 246 ? -19.813 -8.056 42.069 1.00 57.03 246 SER A N 1
ATOM 1931 C CA . SER A 1 246 ? -20.260 -9.456 42.091 1.00 57.03 246 SER A CA 1
ATOM 1932 C C . SER A 1 246 ? -19.675 -10.334 43.208 1.00 57.03 246 SER A C 1
ATOM 1934 O O . SER A 1 246 ? -20.038 -11.506 43.306 1.00 57.03 246 SER A O 1
ATOM 1936 N N . PHE A 1 247 ? -18.795 -9.822 44.080 1.00 44.19 247 PHE A N 1
ATOM 1937 C CA . PHE A 1 247 ? -18.192 -10.626 45.151 1.00 44.19 247 PHE A CA 1
ATOM 1938 C C . PHE A 1 247 ? -18.254 -9.939 46.519 1.00 44.19 247 PHE A C 1
ATOM 1940 O O . PHE A 1 247 ? -17.762 -8.830 46.672 1.00 44.19 247 PHE A O 1
ATOM 1947 N N . ASN A 1 248 ? -18.870 -10.665 47.467 1.00 42.44 248 ASN A N 1
ATOM 1948 C CA . ASN A 1 248 ? -18.835 -10.587 48.936 1.00 42.44 248 ASN A CA 1
ATOM 1949 C C . ASN A 1 248 ? -18.374 -9.245 49.539 1.00 42.44 248 ASN A C 1
ATOM 1951 O O . ASN A 1 248 ? -17.242 -8.828 49.314 1.00 42.44 248 ASN A O 1
ATOM 1955 N N . ASP A 1 249 ? -19.176 -8.640 50.424 1.00 45.03 249 ASP A N 1
ATOM 1956 C CA . ASP A 1 249 ? -18.895 -7.345 51.084 1.00 45.03 249 ASP A CA 1
ATOM 1957 C C . ASP A 1 249 ? -17.508 -7.232 51.759 1.00 45.03 249 ASP A C 1
ATOM 1959 O O . ASP A 1 249 ? -17.051 -6.128 52.065 1.00 45.03 249 ASP A O 1
ATOM 1963 N N . SER A 1 250 ? -16.821 -8.359 51.966 1.00 42.03 250 SER A N 1
ATOM 1964 C CA . SER A 1 250 ? -15.468 -8.477 52.512 1.00 42.03 250 SER A CA 1
ATOM 1965 C C . SER A 1 250 ? -14.318 -8.377 51.491 1.00 42.03 250 SER A C 1
ATOM 1967 O O . SER A 1 250 ? -13.194 -8.104 51.908 1.00 42.03 250 SER A O 1
ATOM 1969 N N . VAL A 1 251 ? -14.552 -8.565 50.182 1.00 42.50 251 VAL A N 1
ATOM 1970 C CA . VAL A 1 251 ? -13.528 -8.464 49.116 1.00 42.50 251 VAL A CA 1
ATOM 1971 C C . VAL A 1 251 ? -14.132 -7.837 47.854 1.00 42.50 251 VAL A C 1
ATOM 1973 O O . VAL A 1 251 ? -14.498 -8.522 46.902 1.00 42.50 251 VAL A O 1
ATOM 1976 N N . LYS A 1 252 ? -14.206 -6.505 47.837 1.00 44.06 252 LYS A N 1
ATOM 1977 C CA . LYS A 1 252 ? -14.613 -5.728 46.658 1.00 44.06 252 LYS A CA 1
ATOM 1978 C C . LYS A 1 252 ? -13.436 -5.606 45.693 1.00 44.06 252 LYS A C 1
ATOM 1980 O O . LYS A 1 252 ? -12.406 -5.036 46.059 1.00 44.06 252 LYS A O 1
ATOM 1985 N N . PHE A 1 253 ? -13.570 -6.118 44.470 1.00 52.97 253 PHE A N 1
ATOM 1986 C CA . PHE A 1 253 ? -12.611 -5.813 43.407 1.00 52.97 253 PHE A CA 1
ATOM 1987 C C . PHE A 1 253 ? -12.887 -4.390 42.902 1.00 52.97 253 PHE A C 1
ATOM 1989 O O . PHE A 1 253 ? -14.025 -4.028 42.622 1.00 52.97 253 PHE A O 1
ATOM 1996 N N . GLY A 1 254 ? -11.845 -3.555 42.943 1.00 63.56 254 GLY A N 1
ATOM 1997 C CA . GLY A 1 254 ? -11.953 -2.096 42.957 1.00 63.56 254 GLY A CA 1
ATOM 1998 C C . GLY A 1 254 ? -12.375 -1.432 41.644 1.00 63.56 254 GLY A C 1
ATOM 1999 O O . GLY A 1 254 ? -12.678 -2.085 40.653 1.00 63.56 254 GLY A O 1
ATOM 2000 N N . LYS A 1 255 ? -12.367 -0.094 41.680 1.00 77.06 255 LYS A N 1
ATOM 2001 C CA . LYS A 1 255 ? -12.553 0.821 40.545 1.00 77.06 255 LYS A CA 1
ATOM 2002 C C . LYS A 1 255 ? -11.795 0.386 39.283 1.00 77.06 255 LYS A C 1
ATOM 2004 O O . LYS A 1 255 ? -10.688 -0.148 39.386 1.00 77.06 255 LYS A O 1
ATOM 2009 N N . SER A 1 256 ? -12.323 0.724 38.110 1.00 88.19 256 SER A N 1
ATOM 2010 C CA . SER A 1 256 ? -11.528 0.663 36.881 1.00 88.19 256 SER A CA 1
ATOM 2011 C C . SER A 1 256 ? -10.559 1.849 36.825 1.00 88.19 256 SER A C 1
ATOM 2013 O O . SER A 1 256 ? -10.919 2.965 37.204 1.00 88.19 256 SER A O 1
ATOM 2015 N N . PHE A 1 257 ? -9.310 1.645 36.407 1.00 83.25 257 PHE A N 1
ATOM 2016 C CA . PHE A 1 257 ? -8.315 2.726 36.372 1.00 83.25 257 PHE A CA 1
ATOM 2017 C C . PHE A 1 257 ? -7.371 2.620 35.179 1.00 83.25 257 PHE A C 1
ATOM 2019 O O . PHE A 1 257 ? -7.087 1.530 34.694 1.00 83.25 257 PHE A O 1
ATOM 2026 N N . ASN A 1 258 ? -6.855 3.766 34.729 1.00 80.44 258 ASN A N 1
ATOM 2027 C CA . ASN A 1 258 ? -6.052 3.861 33.509 1.00 80.44 258 ASN A CA 1
ATOM 2028 C C . ASN A 1 258 ? -6.793 3.285 32.287 1.00 80.44 258 ASN A C 1
ATOM 2030 O O . ASN A 1 258 ? -6.288 2.419 31.570 1.00 80.44 258 ASN A O 1
ATOM 2034 N N . ILE A 1 259 ? -8.037 3.736 32.113 1.00 89.62 259 ILE A N 1
ATOM 2035 C CA . ILE A 1 259 ? -8.875 3.398 30.965 1.00 89.62 259 ILE A CA 1
ATOM 2036 C C . ILE A 1 259 ? -8.838 4.565 29.986 1.00 89.62 259 ILE A C 1
ATOM 2038 O O . ILE A 1 259 ? -9.138 5.697 30.369 1.00 89.62 259 ILE A O 1
ATOM 2042 N N . ASN A 1 260 ? -8.501 4.287 28.730 1.00 85.12 260 ASN A N 1
ATOM 2043 C CA . ASN A 1 260 ? -8.429 5.291 27.675 1.00 85.12 260 ASN A CA 1
ATOM 2044 C C . ASN A 1 260 ? -9.572 5.076 26.682 1.00 85.12 260 ASN A C 1
ATOM 2046 O O . ASN A 1 260 ? -9.637 4.030 26.042 1.00 85.12 260 ASN A O 1
ATOM 2050 N N . ILE A 1 261 ? -10.449 6.065 26.520 1.00 93.94 261 ILE A N 1
ATOM 2051 C CA . ILE A 1 261 ? -11.538 6.059 25.539 1.00 93.94 261 ILE A CA 1
ATOM 2052 C C . ILE A 1 261 ? -11.233 7.122 24.489 1.00 93.94 261 ILE A C 1
ATOM 2054 O O . ILE A 1 261 ? -11.396 8.317 24.742 1.00 93.94 261 ILE A O 1
ATOM 2058 N N . ILE A 1 262 ? -10.753 6.694 23.320 1.00 76.75 262 ILE A N 1
ATOM 2059 C CA . ILE A 1 262 ? -10.142 7.590 22.333 1.00 76.75 262 ILE A CA 1
ATOM 2060 C C . ILE A 1 262 ? -10.754 7.408 20.941 1.00 76.75 262 ILE A C 1
ATOM 2062 O O . ILE A 1 262 ? -10.763 6.306 20.406 1.00 76.75 262 ILE A O 1
ATOM 2066 N N . GLN A 1 263 ? -11.179 8.491 20.287 1.00 71.50 263 GLN A N 1
ATOM 2067 C CA . GLN A 1 263 ? -11.566 8.465 18.860 1.00 71.50 263 GLN A CA 1
ATOM 2068 C C . GLN A 1 263 ? -12.704 7.491 18.503 1.00 71.50 263 GLN A C 1
ATOM 2070 O O . GLN A 1 263 ? -12.770 6.971 17.390 1.00 71.50 263 GLN A O 1
ATOM 2075 N N . ASN A 1 264 ? -13.629 7.244 19.425 1.00 78.69 264 ASN A N 1
ATOM 2076 C CA . ASN A 1 264 ? -14.822 6.447 19.153 1.00 78.69 264 ASN A CA 1
ATOM 2077 C C . ASN A 1 264 ? -15.936 7.317 18.553 1.00 78.69 264 ASN A C 1
ATOM 2079 O O . ASN A 1 264 ? -16.048 8.509 18.851 1.00 78.69 264 ASN A O 1
ATOM 2083 N N . ILE A 1 265 ? -16.784 6.706 17.725 1.00 78.19 265 ILE A N 1
ATOM 2084 C CA . ILE A 1 265 ? -18.020 7.310 17.222 1.00 78.19 265 ILE A CA 1
ATOM 2085 C C . ILE A 1 265 ? -19.187 6.591 17.886 1.00 78.19 265 ILE A C 1
ATOM 2087 O O . ILE A 1 265 ? -19.393 5.401 17.666 1.00 78.19 265 ILE A O 1
ATOM 2091 N N . ILE A 1 266 ? -19.959 7.328 18.677 1.00 91.00 266 ILE A N 1
ATOM 2092 C CA . ILE A 1 266 ? -21.101 6.829 19.434 1.00 91.00 266 ILE A CA 1
ATOM 2093 C C . ILE A 1 266 ? -22.337 7.601 18.976 1.00 91.00 266 ILE A C 1
ATOM 2095 O O . ILE A 1 266 ? -22.395 8.827 19.094 1.00 91.00 266 ILE A O 1
ATOM 2099 N N . TYR A 1 267 ? -23.311 6.903 18.394 1.00 88.81 267 TYR A N 1
ATOM 2100 C CA . TYR A 1 267 ? -24.442 7.550 17.730 1.00 88.81 267 TYR A CA 1
ATOM 2101 C C . TYR A 1 267 ? -25.779 6.874 17.987 1.00 88.81 267 TYR A C 1
ATOM 2103 O O . TYR A 1 267 ? -25.937 5.686 17.705 1.00 88.81 267 TYR A O 1
ATOM 2111 N N . LYS A 1 268 ? -26.781 7.665 18.390 1.00 87.00 268 LYS A N 1
ATOM 2112 C CA . LYS A 1 268 ? -28.127 7.165 18.718 1.00 87.00 268 LYS A CA 1
ATOM 2113 C C . LYS A 1 268 ? -28.077 6.055 19.762 1.00 87.00 268 LYS A C 1
ATOM 2115 O O . LYS A 1 268 ? -28.562 4.953 19.530 1.00 87.00 268 LYS A O 1
ATOM 2120 N N . VAL A 1 269 ? -27.460 6.353 20.895 1.00 92.31 269 VAL A N 1
ATOM 2121 C CA . VAL A 1 269 ? -27.481 5.471 22.065 1.00 92.31 269 VAL A CA 1
ATOM 2122 C C . VAL A 1 269 ? -28.198 6.164 23.220 1.00 92.31 269 VAL A C 1
ATOM 2124 O O . VAL A 1 269 ? -28.347 7.389 23.204 1.00 92.31 269 VAL A O 1
ATOM 2127 N N . LYS A 1 270 ? -28.656 5.436 24.239 1.00 94.31 270 LYS A N 1
ATOM 2128 C CA . LYS A 1 270 ? -29.273 6.089 25.404 1.00 94.31 270 LYS A CA 1
ATOM 2129 C C . LYS A 1 270 ? -28.237 6.911 26.171 1.00 94.31 270 LYS A C 1
ATOM 2131 O O . LYS A 1 270 ? -28.427 8.118 26.303 1.00 94.31 270 LYS A O 1
ATOM 2136 N N . THR A 1 271 ? -27.120 6.325 26.581 1.00 96.62 271 THR A N 1
ATOM 2137 C CA . THR A 1 271 ? -26.001 7.070 27.184 1.00 96.62 271 THR A CA 1
ATOM 2138 C C . THR A 1 271 ? -24.741 6.841 26.362 1.00 96.62 271 THR A C 1
ATOM 2140 O O . THR A 1 271 ? -24.399 5.703 26.091 1.00 96.62 271 THR A O 1
ATOM 2143 N N . GLY A 1 272 ? -24.033 7.889 25.946 1.00 97.06 272 GLY A N 1
ATOM 2144 C CA . GLY A 1 272 ? -22.820 7.752 25.143 1.00 97.06 272 GLY A CA 1
ATOM 2145 C C . GLY A 1 272 ? -21.715 7.021 25.896 1.00 97.06 272 GLY A C 1
ATOM 2146 O O . GLY A 1 272 ? -21.355 5.900 25.543 1.00 97.06 272 GLY A O 1
ATOM 2147 N N . ILE A 1 273 ? -21.204 7.659 26.950 1.00 97.44 273 ILE A N 1
ATOM 2148 C CA . ILE A 1 273 ? -20.219 7.079 27.869 1.00 97.44 273 ILE A CA 1
ATOM 2149 C C . ILE A 1 273 ? -20.726 7.232 29.302 1.00 97.44 273 ILE A C 1
ATOM 2151 O O . ILE A 1 273 ? -21.071 8.343 29.711 1.00 97.44 273 ILE A O 1
ATOM 2155 N N . SER A 1 274 ? -20.734 6.151 30.077 1.00 95.50 274 SER A N 1
ATOM 2156 C CA . SER A 1 274 ? -20.997 6.174 31.514 1.00 95.50 274 SER A CA 1
ATOM 2157 C C . SER A 1 274 ? -19.750 5.781 32.312 1.00 95.50 274 SER A C 1
ATOM 2159 O O . SER A 1 274 ? -19.000 4.887 31.927 1.00 95.50 274 SER A O 1
ATOM 2161 N N . VAL A 1 275 ? -19.496 6.482 33.422 1.00 93.06 275 VAL A N 1
ATOM 2162 C CA . VAL A 1 275 ? -18.384 6.180 34.338 1.00 93.06 275 VAL A CA 1
ATOM 2163 C C . VAL A 1 275 ? -18.878 6.208 35.782 1.00 93.06 275 VAL A C 1
ATOM 2165 O O . VAL A 1 275 ? -19.489 7.191 36.211 1.00 93.06 275 VAL A O 1
ATOM 2168 N N . THR A 1 276 ? -18.599 5.148 36.545 1.00 90.56 276 THR A N 1
ATOM 2169 C CA . THR A 1 276 ? -19.100 4.989 37.918 1.00 90.56 276 THR A CA 1
ATOM 2170 C C . THR A 1 276 ? -18.031 4.612 38.944 1.00 90.56 276 THR A C 1
ATOM 2172 O O . THR A 1 276 ? -16.913 4.205 38.617 1.00 90.56 276 THR A O 1
ATOM 2175 N N . ASP A 1 277 ? -18.397 4.753 40.223 1.00 83.69 277 ASP A N 1
ATOM 2176 C CA . ASP A 1 277 ? -17.759 4.112 41.383 1.00 83.69 277 ASP A CA 1
ATOM 2177 C C . ASP A 1 277 ? -16.235 4.331 41.490 1.00 83.69 277 ASP A C 1
ATOM 2179 O O . ASP A 1 277 ? -15.443 3.392 41.566 1.00 83.69 277 ASP A O 1
ATOM 2183 N N . SER A 1 278 ? -15.809 5.600 41.526 1.00 81.12 278 SER A N 1
ATOM 2184 C CA . SER A 1 278 ? -14.398 6.020 41.645 1.00 81.12 278 SER A CA 1
ATOM 2185 C C . SER A 1 278 ? -13.488 5.622 40.485 1.00 81.12 278 SER A C 1
ATOM 2187 O O . SER A 1 278 ? -12.264 5.739 40.606 1.00 81.12 278 SER A O 1
ATOM 2189 N N . SER A 1 279 ? -14.055 5.169 39.365 1.00 86.50 279 SER A N 1
ATOM 2190 C CA . SER A 1 279 ? -13.276 4.817 38.181 1.00 86.50 279 SER A CA 1
ATOM 2191 C C . SER A 1 279 ? -12.566 6.033 37.585 1.00 86.50 279 SER A C 1
ATOM 2193 O O . SER A 1 279 ? -13.084 7.151 37.619 1.00 86.50 279 SER A O 1
ATOM 2195 N N . GLN A 1 280 ? -11.351 5.797 37.081 1.00 82.12 280 GLN A N 1
ATOM 2196 C CA . GLN A 1 280 ? -10.471 6.803 36.486 1.00 82.12 280 GLN A CA 1
ATOM 2197 C C . GLN A 1 280 ? -10.322 6.551 34.991 1.00 82.12 280 GLN A C 1
ATOM 2199 O O . GLN A 1 280 ? -9.732 5.545 34.581 1.00 82.12 280 GLN A O 1
ATOM 2204 N N . VAL A 1 281 ? -10.852 7.481 34.198 1.00 88.56 281 VAL A N 1
ATOM 2205 C CA . VAL A 1 281 ? -10.963 7.349 32.742 1.00 88.56 281 VAL A CA 1
ATOM 2206 C C . VAL A 1 281 ? -10.462 8.614 32.051 1.00 88.56 281 VAL A C 1
ATOM 2208 O O . VAL A 1 281 ? -10.773 9.728 32.474 1.00 88.56 281 VAL A O 1
ATOM 2211 N N . TYR A 1 282 ? -9.721 8.430 30.963 1.00 84.56 282 TYR A N 1
ATOM 2212 C CA . TYR A 1 282 ? -9.328 9.483 30.034 1.00 84.56 282 TYR A CA 1
ATOM 2213 C C . TYR A 1 282 ? -10.213 9.393 28.790 1.00 84.56 282 TYR A C 1
ATOM 2215 O O . TYR A 1 282 ? -10.199 8.380 28.091 1.00 84.56 282 TYR A O 1
ATOM 2223 N N . ILE A 1 283 ? -11.005 10.431 28.523 1.00 88.25 283 ILE A N 1
ATOM 2224 C CA . ILE A 1 283 ? -11.950 10.484 27.402 1.00 88.25 283 ILE A CA 1
ATOM 2225 C C . ILE A 1 283 ? -11.466 11.550 26.422 1.00 88.25 283 ILE A C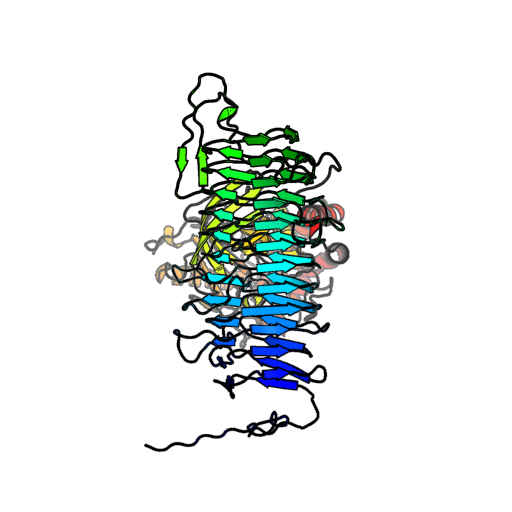 1
ATOM 2227 O O . ILE A 1 283 ? -11.637 12.746 26.660 1.00 88.25 283 ILE A O 1
ATOM 2231 N N . GLU A 1 284 ? -10.885 11.133 25.301 1.00 79.19 284 GLU A N 1
ATOM 2232 C CA . GLU A 1 284 ? -10.271 12.051 24.340 1.00 79.19 284 GLU A CA 1
ATOM 2233 C C . GLU A 1 284 ? -10.812 11.875 22.918 1.00 79.19 284 GLU A C 1
ATOM 2235 O O . GLU A 1 284 ? -10.832 10.785 22.350 1.00 79.19 284 GLU A O 1
ATOM 2240 N N . SER A 1 285 ? -11.145 12.988 22.267 1.00 71.62 285 SER A N 1
ATOM 2241 C CA . SER A 1 285 ? -11.405 13.021 20.823 1.00 71.62 285 SER A CA 1
ATOM 2242 C C . SER A 1 285 ? -12.532 12.091 20.326 1.00 71.62 285 SER A C 1
ATOM 2244 O O . SER A 1 285 ? -12.459 11.604 19.202 1.00 71.62 285 SER A O 1
ATOM 2246 N N . ASN A 1 286 ? -13.571 11.840 21.127 1.00 75.25 286 ASN A N 1
ATOM 2247 C CA . ASN A 1 286 ? -14.732 11.026 20.744 1.00 75.25 286 ASN A CA 1
ATOM 2248 C C . ASN A 1 286 ? -15.874 11.877 20.163 1.00 75.25 286 ASN A C 1
ATOM 2250 O O . ASN A 1 286 ? -16.087 13.020 20.581 1.00 75.25 286 ASN A O 1
ATOM 2254 N N . ASN A 1 287 ? -16.655 11.285 19.254 1.00 75.00 287 ASN A N 1
ATOM 2255 C CA . ASN A 1 287 ? -17.864 11.879 18.676 1.00 75.00 287 ASN A CA 1
ATOM 2256 C C . ASN A 1 287 ? -19.081 11.208 19.308 1.00 75.00 287 ASN A C 1
ATOM 2258 O O . ASN A 1 287 ? -19.359 10.051 18.998 1.00 75.00 287 ASN A O 1
ATOM 2262 N N . ILE A 1 288 ? -19.822 11.922 20.150 1.00 88.81 288 ILE A N 1
ATOM 2263 C CA . ILE A 1 288 ? -20.999 11.394 20.843 1.00 88.81 288 ILE A CA 1
ATOM 2264 C C . ILE A 1 288 ? -22.215 12.201 20.409 1.00 88.81 288 ILE A C 1
ATOM 2266 O O . ILE A 1 288 ? -22.376 13.370 20.770 1.00 88.81 288 ILE A O 1
ATOM 2270 N N . CYS A 1 289 ? -23.052 11.584 19.583 1.00 84.06 289 CYS A N 1
ATOM 2271 C CA . CYS A 1 289 ? -24.064 12.302 18.826 1.00 84.06 289 CYS A CA 1
ATOM 2272 C C . CYS A 1 289 ? -25.454 11.679 18.955 1.00 84.06 289 CYS A C 1
ATOM 2274 O O . CYS A 1 289 ? -25.622 10.470 18.809 1.00 84.06 289 CYS A O 1
ATOM 2276 N N . SER A 1 290 ? -26.483 12.519 19.080 1.00 84.50 290 SER A N 1
ATOM 2277 C CA . SER A 1 290 ? -27.889 12.076 19.095 1.00 84.50 290 SER A CA 1
ATOM 2278 C C . SER A 1 290 ? -28.214 11.063 20.200 1.00 84.50 290 SER A C 1
ATOM 2280 O O . SER A 1 290 ? -29.004 10.149 19.974 1.00 84.50 290 SER A O 1
ATOM 2282 N N . CYS A 1 291 ? -27.589 11.205 21.371 1.00 91.31 291 CYS A N 1
ATOM 2283 C CA . CYS A 1 291 ? -27.811 10.344 22.533 1.00 91.31 291 CYS A CA 1
ATOM 2284 C C . CYS A 1 291 ? -28.805 10.968 23.527 1.00 91.31 291 CYS A C 1
ATOM 2286 O O . CYS A 1 291 ? -28.984 12.186 23.535 1.00 91.31 291 CYS A O 1
ATOM 2288 N N . ASN A 1 292 ? -29.423 10.190 24.425 1.00 93.12 292 ASN A N 1
ATOM 2289 C CA . ASN A 1 292 ? -30.200 10.813 25.515 1.00 93.12 292 ASN A CA 1
ATOM 2290 C C . ASN A 1 292 ? -29.267 11.538 26.496 1.00 93.12 292 ASN A C 1
ATOM 2292 O O . ASN A 1 292 ? -29.572 12.639 26.952 1.00 93.12 292 ASN A O 1
ATOM 2296 N N . VAL A 1 293 ? -28.117 10.938 26.790 1.00 94.31 293 VAL A N 1
ATOM 2297 C CA . VAL A 1 293 ? -27.040 11.546 27.570 1.00 94.31 293 VAL A CA 1
ATOM 2298 C C . VAL A 1 293 ? -25.727 11.337 26.824 1.00 94.31 293 VAL A C 1
ATOM 2300 O O . VAL A 1 293 ? -25.451 10.224 26.394 1.00 94.31 293 VAL A O 1
ATOM 2303 N N . GLY A 1 294 ? -24.920 12.381 26.641 1.00 93.81 294 GLY A N 1
ATOM 2304 C CA . GLY A 1 294 ? -23.600 12.283 26.021 1.00 93.81 294 GLY A CA 1
ATOM 2305 C C . GLY A 1 294 ? -22.624 11.548 26.936 1.00 93.81 294 GLY A C 1
ATOM 2306 O O . GLY A 1 294 ? -22.230 10.418 26.657 1.00 93.81 294 GLY A O 1
ATOM 2307 N N . ILE A 1 295 ? -22.268 12.176 28.055 1.00 94.31 295 ILE A N 1
ATOM 2308 C CA . ILE A 1 295 ? -21.374 11.612 29.068 1.00 94.31 295 ILE A CA 1
ATOM 2309 C C . ILE A 1 295 ? -22.056 11.665 30.443 1.00 94.31 295 ILE A C 1
ATOM 2311 O O . ILE A 1 295 ? -22.533 12.716 30.872 1.00 94.31 295 ILE A O 1
ATOM 2315 N N . LYS A 1 296 ? -22.106 10.533 31.149 1.00 93.94 296 LYS A N 1
ATOM 2316 C CA . LYS A 1 296 ? -22.733 10.405 32.471 1.00 93.94 296 LYS A CA 1
ATOM 2317 C C . LYS A 1 296 ? -21.725 9.918 33.510 1.00 93.94 296 LYS A C 1
ATOM 2319 O O . LYS A 1 296 ? -21.235 8.800 33.413 1.00 93.94 296 LYS A O 1
ATOM 2324 N N . LEU A 1 297 ? -21.471 10.713 34.544 1.00 90.44 297 LEU A N 1
ATOM 2325 C CA . LEU A 1 297 ? -20.682 10.304 35.704 1.00 90.44 297 LEU A CA 1
ATOM 2326 C C . LEU A 1 297 ? -21.575 10.244 36.930 1.00 90.44 297 LEU A C 1
ATOM 2328 O O . LEU A 1 297 ? -22.240 11.225 37.261 1.00 90.44 297 LEU A O 1
ATOM 2332 N N . PHE A 1 298 ? -21.582 9.116 37.624 1.00 86.94 298 PHE A N 1
ATOM 2333 C CA . PHE A 1 298 ? -22.405 8.983 38.817 1.00 86.94 298 PHE A CA 1
ATOM 2334 C C . PHE A 1 298 ? -21.858 7.940 39.779 1.00 86.94 298 PHE A C 1
ATOM 2336 O O . PHE A 1 298 ? -21.194 6.975 39.405 1.00 86.94 298 PHE A O 1
ATOM 2343 N N . GLN A 1 299 ? -22.174 8.131 41.049 1.00 84.50 299 GLN A N 1
ATOM 2344 C CA . GLN A 1 299 ? -21.941 7.138 42.081 1.00 84.50 299 GLN A CA 1
ATOM 2345 C C . GLN A 1 299 ? -23.081 6.113 42.030 1.00 84.50 299 GLN A C 1
ATOM 2347 O O . GLN A 1 299 ? -24.204 6.412 42.432 1.00 84.50 299 GLN A O 1
ATOM 2352 N N . LYS A 1 300 ? -22.815 4.909 41.510 1.00 80.56 300 LYS A N 1
ATOM 2353 C CA . LYS A 1 300 ? -23.813 3.828 41.446 1.00 80.56 300 LYS A CA 1
ATOM 2354 C C . LYS A 1 300 ? -23.955 3.154 42.810 1.00 80.56 300 LYS A C 1
ATOM 2356 O O . LYS A 1 300 ? -25.045 2.718 43.170 1.00 80.56 300 LYS A O 1
ATOM 2361 N N . ASN A 1 301 ? -22.870 3.092 43.584 1.00 73.75 301 ASN A N 1
ATOM 2362 C CA . ASN A 1 301 ? -22.848 2.494 44.912 1.00 73.75 301 ASN A CA 1
ATOM 2363 C C . ASN A 1 301 ? -22.262 3.456 45.961 1.00 73.75 301 ASN A C 1
ATOM 2365 O O . ASN A 1 301 ? -21.127 3.919 45.850 1.00 73.75 301 ASN A O 1
ATOM 2369 N N . ASN A 1 302 ? -23.029 3.692 47.033 1.00 71.62 302 ASN A N 1
ATOM 2370 C CA . ASN A 1 302 ? -22.700 4.624 48.120 1.00 71.62 302 ASN A CA 1
ATOM 2371 C C . ASN A 1 302 ? -21.380 4.313 48.854 1.00 71.62 302 ASN A C 1
ATOM 2373 O O . ASN A 1 302 ? -20.869 5.155 49.588 1.00 71.62 302 ASN A O 1
ATOM 2377 N N . LEU A 1 303 ? -20.836 3.105 48.683 1.00 67.81 303 LEU A N 1
ATOM 2378 C CA . LEU A 1 303 ? -19.589 2.655 49.304 1.00 67.81 303 LEU A CA 1
ATOM 2379 C C . LEU A 1 303 ? -18.334 3.091 48.528 1.00 67.81 303 LEU A C 1
ATOM 2381 O O . LEU A 1 303 ? -17.231 2.955 49.055 1.00 67.81 303 LEU A O 1
ATOM 2385 N N . PHE A 1 304 ? -18.487 3.601 47.305 1.00 67.19 304 PHE A N 1
ATOM 2386 C CA . PHE A 1 304 ? -17.408 4.155 46.481 1.00 67.19 304 PHE A CA 1
ATOM 2387 C C . PHE A 1 304 ? -17.612 5.662 46.302 1.00 67.19 304 PHE A C 1
ATOM 2389 O O . PHE A 1 304 ? -18.740 6.125 46.359 1.00 67.19 304 PHE A O 1
ATOM 2396 N N . GLY A 1 305 ? -16.553 6.446 46.095 1.00 65.88 305 GLY A N 1
ATOM 2397 C CA . GLY A 1 305 ? -16.678 7.869 45.741 1.00 65.88 305 GLY A CA 1
ATOM 2398 C C . GLY A 1 305 ? -17.120 8.075 44.286 1.00 65.88 305 GLY A C 1
ATOM 2399 O O . GLY A 1 305 ? -17.214 7.113 43.519 1.00 65.88 305 GLY A O 1
ATOM 2400 N N . GLY A 1 306 ? -17.348 9.326 43.885 1.00 67.38 306 GLY A N 1
ATOM 2401 C CA . GLY A 1 306 ? -17.650 9.670 42.494 1.00 67.38 306 GLY A CA 1
ATOM 2402 C C . GLY A 1 306 ? -16.570 9.281 41.502 1.00 67.38 306 GLY A C 1
ATOM 2403 O O . GLY A 1 306 ? -15.400 9.150 41.857 1.00 67.38 306 GLY A O 1
ATOM 2404 N N . ALA A 1 307 ? -16.970 9.123 40.245 1.00 77.94 307 ALA A N 1
ATOM 2405 C CA . ALA A 1 307 ? -16.034 8.931 39.148 1.00 77.94 307 ALA A CA 1
ATOM 2406 C C . ALA A 1 307 ? -15.151 10.175 38.950 1.00 77.94 307 ALA A C 1
ATOM 2408 O O . ALA A 1 307 ? -15.581 11.304 39.205 1.00 77.94 307 ALA A O 1
ATOM 2409 N N . PHE A 1 308 ? -13.927 9.958 38.470 1.00 73.19 308 PHE A N 1
ATOM 2410 C CA . PHE A 1 308 ? -13.010 11.026 38.082 1.00 73.19 308 PHE A CA 1
ATOM 2411 C C . PHE A 1 308 ? -12.613 10.836 36.624 1.00 73.19 308 PHE A C 1
ATOM 2413 O O . PHE A 1 308 ? -12.061 9.795 36.259 1.00 73.19 308 PHE A O 1
ATOM 2420 N N . THR A 1 309 ? -12.864 11.842 35.790 1.00 76.31 309 THR A N 1
ATOM 2421 C CA . THR A 1 309 ? -12.508 11.759 34.370 1.00 76.31 309 THR A CA 1
ATOM 2422 C C . THR A 1 309 ? -11.854 13.031 33.866 1.00 76.31 309 THR A C 1
ATOM 2424 O O . THR A 1 309 ? -12.327 14.135 34.150 1.00 76.31 309 THR A O 1
ATOM 2427 N N . GLU A 1 310 ? -10.832 12.865 33.035 1.00 73.50 310 GLU A N 1
ATOM 2428 C CA . GLU A 1 310 ? -10.322 13.937 32.187 1.00 73.50 310 GLU A CA 1
ATOM 2429 C C . GLU A 1 310 ? -10.962 13.817 30.800 1.00 73.50 310 GLU A C 1
ATOM 2431 O O . GLU A 1 310 ? -10.915 12.757 30.175 1.00 73.50 310 GLU A O 1
ATOM 2436 N N . ILE A 1 311 ? -11.594 14.896 30.338 1.00 79.62 311 ILE A N 1
ATOM 2437 C CA . ILE A 1 311 ? -12.361 14.937 29.091 1.00 79.62 311 ILE A CA 1
ATOM 2438 C C . ILE A 1 311 ? -11.744 15.988 28.174 1.00 79.62 311 ILE A C 1
ATOM 2440 O O . ILE A 1 311 ? -11.856 17.186 28.436 1.00 79.62 311 ILE A O 1
ATOM 2444 N N . THR A 1 312 ? -11.126 15.564 27.071 1.00 63.59 312 THR A N 1
ATOM 2445 C CA . THR A 1 312 ? -10.398 16.471 26.172 1.00 63.59 312 THR A CA 1
ATOM 2446 C C . THR A 1 312 ? -10.834 16.352 24.711 1.00 63.59 312 THR A C 1
ATOM 2448 O O . THR A 1 312 ? -10.949 15.267 24.145 1.00 63.59 312 THR A O 1
ATOM 2451 N N . ASN A 1 313 ? -11.062 17.494 24.059 1.00 65.12 313 ASN A N 1
ATOM 2452 C CA . ASN A 1 313 ? -11.312 17.587 22.614 1.00 65.12 313 ASN A CA 1
ATOM 2453 C C . ASN A 1 313 ? -12.475 16.722 22.086 1.00 65.12 313 ASN A C 1
ATOM 2455 O O . ASN A 1 313 ? -12.415 16.285 20.941 1.00 65.12 313 ASN A O 1
ATOM 2459 N N . ASN A 1 314 ? -13.513 16.442 22.879 1.00 72.69 314 ASN A N 1
ATOM 2460 C CA . ASN A 1 314 ? -14.655 15.639 22.423 1.00 72.69 314 ASN A CA 1
ATOM 2461 C C . ASN A 1 314 ? -15.665 16.498 21.637 1.00 72.69 314 ASN A C 1
ATOM 2463 O O . ASN A 1 314 ? -15.640 17.730 21.697 1.00 72.69 314 ASN A O 1
ATOM 2467 N N . VAL A 1 315 ? -16.575 15.856 20.903 1.00 74.75 315 VAL A N 1
ATOM 2468 C CA . VAL A 1 315 ? -17.722 16.517 20.263 1.00 74.75 315 VAL A CA 1
ATOM 2469 C C . VAL A 1 315 ? -19.003 15.843 20.732 1.00 74.75 315 VAL A C 1
ATOM 2471 O O . VAL A 1 315 ? -19.221 14.667 20.453 1.00 74.75 315 VAL A O 1
ATOM 2474 N N . LEU A 1 316 ? -19.843 16.610 21.422 1.00 82.44 316 LEU A N 1
ATOM 2475 C CA . LEU A 1 316 ? -21.129 16.205 21.977 1.00 82.44 316 LEU A CA 1
ATOM 2476 C C . LEU A 1 316 ? -22.222 16.996 21.257 1.00 82.44 316 LEU A C 1
ATOM 2478 O O . LEU A 1 316 ? -22.338 18.202 21.462 1.00 82.44 316 LEU A O 1
ATOM 2482 N N . LEU A 1 317 ? -22.951 16.362 20.334 1.00 77.69 317 LEU A N 1
ATOM 2483 C CA . LEU A 1 317 ? -23.886 17.085 19.466 1.00 77.69 317 LEU A CA 1
ATOM 2484 C C . LEU A 1 317 ? -25.236 16.382 19.333 1.00 77.69 317 LEU A C 1
ATOM 2486 O O . LEU A 1 317 ? -25.345 15.191 19.048 1.00 77.69 317 LEU A O 1
ATOM 2490 N N . LYS A 1 318 ? -26.299 17.167 19.462 1.00 79.12 318 LYS A N 1
ATOM 2491 C CA . LYS A 1 318 ? -27.708 16.766 19.466 1.00 79.12 318 LYS A CA 1
ATOM 2492 C C . LYS A 1 318 ? -28.055 15.732 20.524 1.00 79.12 318 LYS A C 1
ATOM 2494 O O . LYS A 1 318 ? -28.974 14.945 20.314 1.00 79.12 318 LYS A O 1
ATOM 2499 N N . ASN A 1 319 ? -27.315 15.705 21.627 1.00 86.38 319 ASN A N 1
ATOM 2500 C CA . ASN A 1 319 ? -27.700 14.889 22.767 1.00 86.38 319 ASN A CA 1
ATOM 2501 C C . ASN A 1 319 ? -28.809 15.608 23.548 1.00 86.38 319 ASN A C 1
ATOM 2503 O O . ASN A 1 319 ? -28.830 16.838 23.581 1.00 86.38 319 ASN A O 1
ATOM 2507 N N . ASN A 1 320 ? -29.720 14.878 24.201 1.00 90.31 320 ASN A N 1
ATOM 2508 C CA . ASN A 1 320 ? -30.734 15.535 25.042 1.00 90.31 320 ASN A CA 1
ATOM 2509 C C . ASN A 1 320 ? -30.086 16.200 26.266 1.00 90.31 320 ASN A C 1
ATOM 2511 O O . ASN A 1 320 ? -30.566 17.230 26.726 1.00 90.31 320 ASN A O 1
ATOM 2515 N N . ASN A 1 321 ? -28.991 15.620 26.768 1.00 88.56 321 ASN A N 1
ATOM 2516 C CA . ASN A 1 321 ? -28.083 16.215 27.745 1.00 88.56 321 ASN A CA 1
ATOM 2517 C C . ASN A 1 321 ? -26.647 15.862 27.352 1.00 88.56 321 ASN A C 1
ATOM 2519 O O . ASN A 1 321 ? -26.356 14.692 27.130 1.00 88.56 321 ASN A O 1
ATOM 2523 N N . ASP A 1 322 ? -25.733 16.829 27.291 1.00 85.12 322 ASP A N 1
ATOM 2524 C CA . ASP A 1 322 ? -24.325 16.521 26.989 1.00 85.12 322 ASP A CA 1
ATOM 2525 C C . ASP A 1 322 ? -23.597 15.915 28.194 1.00 85.12 322 ASP A C 1
ATOM 2527 O O . ASP A 1 322 ? -22.809 14.986 28.021 1.00 85.12 322 ASP A O 1
ATOM 2531 N N . TYR A 1 323 ? -23.921 16.382 29.406 1.00 86.00 323 TYR A N 1
ATOM 2532 C CA . TYR A 1 323 ? -23.336 15.900 30.655 1.00 86.00 323 TYR A CA 1
ATOM 2533 C C . TYR A 1 323 ? -24.389 15.673 31.735 1.00 86.00 323 TYR A C 1
ATOM 2535 O O . TYR A 1 323 ? -25.303 16.481 31.900 1.00 86.00 323 TYR A O 1
ATOM 2543 N N . ILE A 1 324 ? -24.198 14.619 32.523 1.00 86.69 324 ILE A N 1
ATOM 2544 C CA . ILE A 1 324 ? -24.825 14.444 33.837 1.00 86.69 324 ILE A CA 1
ATOM 2545 C C . ILE A 1 324 ? -23.724 14.048 34.819 1.00 86.69 324 ILE A C 1
ATOM 2547 O O . ILE A 1 324 ? -22.995 13.090 34.564 1.00 86.69 324 ILE A O 1
ATOM 2551 N N . THR A 1 325 ? -23.606 14.774 35.930 1.00 83.69 325 THR A N 1
ATOM 2552 C CA . THR A 1 325 ? -22.647 14.481 37.001 1.00 83.69 325 THR A CA 1
ATOM 2553 C C . THR A 1 325 ? -23.350 14.398 38.351 1.00 83.69 325 THR A C 1
ATOM 2555 O O . THR A 1 325 ? -24.067 15.311 38.751 1.00 83.69 325 THR A O 1
ATOM 2558 N N . GLU A 1 326 ? -23.124 13.305 39.076 1.00 82.94 326 GLU A N 1
ATOM 2559 C CA . GLU A 1 326 ? -23.646 13.090 40.429 1.00 82.94 326 GLU A CA 1
ATOM 2560 C C . GLU A 1 326 ? -22.505 12.628 41.342 1.00 82.94 326 GLU A C 1
ATOM 2562 O O . GLU A 1 326 ? -21.880 11.591 41.097 1.00 82.94 326 GLU A O 1
ATOM 2567 N N . ASN A 1 327 ? -22.191 13.429 42.368 1.00 76.19 327 ASN A N 1
ATOM 2568 C CA . ASN A 1 327 ? -21.079 13.213 43.308 1.00 76.19 327 ASN A CA 1
ATOM 2569 C C . ASN A 1 327 ? -19.707 12.954 42.652 1.00 76.19 327 ASN A C 1
ATOM 2571 O O . ASN A 1 327 ? -18.851 12.365 43.299 1.00 76.19 327 ASN A O 1
ATOM 2575 N N . SER A 1 328 ? -19.499 13.378 41.399 1.00 78.94 328 SER A N 1
ATOM 2576 C CA . SER A 1 328 ? -18.349 13.033 40.545 1.00 78.94 328 SER A CA 1
ATOM 2577 C C . SER A 1 328 ? -17.658 14.277 39.976 1.00 78.94 328 SER A C 1
ATOM 2579 O O . SER A 1 328 ? -18.281 15.333 39.862 1.00 78.94 328 SER A O 1
ATOM 2581 N N . GLU A 1 329 ? -16.386 14.149 39.590 1.00 72.62 329 GLU A N 1
ATOM 2582 C CA . GLU A 1 329 ? -15.555 15.260 39.107 1.00 72.62 329 GLU A CA 1
ATOM 2583 C C . GLU A 1 329 ? -15.187 15.095 37.625 1.00 72.62 329 GLU A C 1
ATOM 2585 O O . GLU A 1 329 ? -14.704 14.046 37.191 1.00 72.62 329 GLU A O 1
ATOM 2590 N N . ILE A 1 330 ? -15.376 16.169 36.853 1.00 73.81 330 ILE A N 1
ATOM 2591 C CA . ILE A 1 330 ? -14.926 16.282 35.462 1.00 73.81 330 ILE A CA 1
ATOM 2592 C C . ILE A 1 330 ? -13.880 17.390 35.378 1.00 73.81 330 ILE A C 1
ATOM 2594 O O . ILE A 1 330 ? -14.152 18.528 35.763 1.00 73.81 330 ILE A O 1
ATOM 2598 N N . ASN A 1 331 ? -12.728 17.083 34.781 1.00 66.12 331 ASN A N 1
ATOM 2599 C CA . ASN A 1 331 ? -11.834 18.098 34.233 1.00 66.12 331 ASN A CA 1
ATOM 2600 C C . ASN A 1 331 ? -11.995 18.134 32.707 1.00 66.12 331 ASN A C 1
ATOM 2602 O O . ASN A 1 331 ? -11.598 17.192 32.023 1.00 66.12 331 ASN A O 1
ATOM 2606 N N . GLU A 1 332 ? -12.614 19.189 32.174 1.00 65.62 332 GLU A N 1
ATOM 2607 C CA . GLU A 1 332 ? -12.953 19.296 30.750 1.00 65.62 332 GLU A CA 1
ATOM 2608 C C . GLU A 1 332 ? -12.116 20.360 30.035 1.00 65.62 332 GLU A C 1
ATOM 2610 O O . GLU A 1 332 ? -12.058 21.514 30.462 1.00 65.62 332 GLU A O 1
ATOM 2615 N N . ILE A 1 333 ? -11.532 19.994 28.891 1.00 54.38 333 ILE A N 1
ATOM 2616 C CA . ILE A 1 333 ? -10.690 20.873 28.075 1.00 54.38 333 ILE A CA 1
ATOM 2617 C C . ILE A 1 333 ? -11.106 20.766 26.599 1.00 54.38 333 ILE A C 1
ATOM 2619 O O . ILE A 1 333 ? -11.067 19.694 26.003 1.00 54.38 333 ILE A O 1
ATOM 2623 N N . ASN A 1 334 ? -11.448 21.896 25.968 1.00 55.03 334 ASN A N 1
ATOM 2624 C CA . ASN A 1 334 ? -11.680 22.009 24.516 1.00 55.03 334 ASN A CA 1
ATOM 2625 C C . ASN A 1 334 ? -12.776 21.091 23.916 1.00 55.03 334 ASN A C 1
ATOM 2627 O O . ASN A 1 334 ? -12.702 20.748 22.736 1.00 55.03 334 ASN A O 1
ATOM 2631 N N . THR A 1 335 ? -13.805 20.710 24.678 1.00 63.75 335 THR A N 1
ATOM 2632 C CA . THR A 1 335 ? -14.939 19.924 24.154 1.00 63.75 335 THR A CA 1
ATOM 2633 C C . THR A 1 335 ? -16.015 20.828 23.537 1.00 63.75 335 THR A C 1
ATOM 2635 O O . THR A 1 335 ? -16.390 21.857 24.101 1.00 63.75 335 THR A O 1
ATOM 2638 N N . LEU A 1 336 ? -16.518 20.444 22.361 1.00 64.69 336 LEU A N 1
ATOM 2639 C CA . LEU A 1 336 ? -17.629 21.112 21.676 1.00 64.69 336 LEU A CA 1
ATOM 2640 C C . LEU A 1 336 ? -18.962 20.495 22.131 1.00 64.69 336 LEU A C 1
ATOM 2642 O O . LEU A 1 336 ? -19.146 19.292 21.976 1.00 64.69 336 LEU A O 1
ATOM 2646 N N . SER A 1 337 ? -19.873 21.311 22.670 1.00 69.50 337 SER A N 1
ATOM 2647 C CA . SER A 1 337 ? -21.152 20.891 23.270 1.00 69.50 337 SER A CA 1
ATOM 2648 C C . SER A 1 337 ? -22.281 21.862 22.889 1.00 69.50 337 SER A C 1
ATOM 2650 O O . SER A 1 337 ? -22.061 23.078 22.883 1.00 69.50 337 SER A O 1
ATOM 2652 N N . ASP A 1 338 ? -23.483 21.343 22.603 1.00 59.06 338 ASP A N 1
ATOM 2653 C CA . ASP A 1 338 ? -24.674 22.136 22.237 1.00 59.06 338 ASP A CA 1
ATOM 2654 C C . ASP A 1 338 ? -25.134 23.061 23.379 1.00 59.06 338 ASP A C 1
ATOM 2656 O O . ASP A 1 338 ? -25.641 24.159 23.144 1.00 59.06 338 ASP A O 1
ATOM 2660 N N . PHE A 1 339 ? -24.933 22.652 24.634 1.00 58.28 339 PHE A N 1
ATOM 2661 C CA . PHE A 1 339 ? -25.407 23.397 25.808 1.00 58.28 339 PHE A CA 1
ATOM 2662 C C . PHE A 1 339 ? -24.430 24.473 26.309 1.00 58.28 339 PHE A C 1
ATOM 2664 O O . PHE A 1 339 ? -24.813 25.310 27.128 1.00 58.28 339 PHE A O 1
ATOM 2671 N N . LYS A 1 340 ? -23.186 24.510 25.804 1.00 49.59 340 LYS A N 1
ATOM 2672 C CA . LYS A 1 340 ? -22.197 25.555 26.141 1.00 49.59 340 LYS A CA 1
ATOM 2673 C C . LYS A 1 340 ? -22.247 26.785 25.232 1.00 49.59 340 LYS A C 1
ATOM 2675 O O . LYS A 1 340 ? -21.635 27.803 25.556 1.00 49.59 340 LYS A O 1
ATOM 2680 N N . THR A 1 341 ? -22.990 26.757 24.125 1.00 47.53 341 THR A N 1
ATOM 2681 C CA . THR A 1 341 ? -23.169 27.934 23.259 1.00 47.53 341 THR A CA 1
ATOM 2682 C C . THR A 1 341 ? -24.222 28.887 23.838 1.00 47.53 341 THR A C 1
ATOM 2684 O O . THR A 1 341 ? -25.329 29.006 23.324 1.00 47.53 341 THR A O 1
ATOM 2687 N N . GLN A 1 342 ? -23.881 29.570 24.936 1.00 35.38 342 GLN A N 1
ATOM 2688 C CA . GLN A 1 342 ? -24.732 30.540 25.648 1.00 35.38 342 GLN A CA 1
ATOM 2689 C C . GLN A 1 342 ? -24.606 31.990 25.133 1.00 35.38 342 GLN A C 1
ATOM 2691 O O . GLN A 1 342 ? -24.775 32.944 25.884 1.00 35.38 342 GLN A O 1
ATOM 2696 N N . ASN A 1 343 ? -24.358 32.181 23.836 1.00 34.41 343 ASN A N 1
ATOM 2697 C CA . ASN A 1 343 ? -24.561 33.473 23.179 1.00 34.41 343 ASN A CA 1
ATOM 2698 C C . ASN A 1 343 ? -25.561 33.276 22.040 1.00 34.41 343 ASN A C 1
ATOM 2700 O O . ASN A 1 343 ? -25.368 32.396 21.208 1.00 34.41 343 ASN A O 1
ATOM 2704 N N . ASN A 1 344 ? -26.631 34.076 22.054 1.00 33.28 344 ASN A N 1
ATOM 2705 C CA . ASN A 1 344 ? -27.818 34.052 21.189 1.00 33.28 344 ASN A CA 1
ATOM 2706 C C . ASN A 1 344 ? -27.542 34.120 19.667 1.00 33.28 344 ASN A C 1
ATOM 2708 O O . ASN A 1 344 ? -27.999 35.036 18.989 1.00 33.28 344 ASN A O 1
ATOM 2712 N N . GLU A 1 345 ? -26.884 33.120 19.093 1.00 33.78 345 GLU A N 1
ATOM 2713 C CA . GLU A 1 345 ? -26.900 32.849 17.659 1.00 33.78 345 GLU A CA 1
ATOM 2714 C C . GLU A 1 345 ? -27.224 31.366 17.465 1.00 33.78 345 GLU A C 1
ATOM 2716 O O . GLU A 1 345 ? -26.417 30.483 17.749 1.00 33.78 345 GLU A O 1
ATOM 2721 N N . LYS A 1 346 ? -28.456 31.083 17.017 1.00 32.84 346 LYS A N 1
ATOM 2722 C CA . LYS A 1 346 ? -28.873 29.745 16.582 1.00 32.84 346 LYS A CA 1
ATOM 2723 C C . LYS A 1 346 ? -27.951 29.292 15.445 1.00 32.84 346 LYS A C 1
ATOM 2725 O O . LYS A 1 346 ? -28.191 29.615 14.284 1.00 32.84 346 LYS A O 1
ATOM 2730 N N . ASN A 1 347 ? -26.911 28.536 15.776 1.00 34.25 347 ASN A N 1
ATOM 2731 C CA . ASN A 1 347 ? -26.117 27.804 14.803 1.00 34.25 347 ASN A CA 1
ATOM 2732 C C . ASN A 1 347 ? -26.964 26.633 14.295 1.00 34.25 347 ASN A C 1
ATOM 2734 O O . ASN A 1 347 ? -27.130 25.633 14.988 1.00 34.25 347 ASN A O 1
ATOM 2738 N N . GLU A 1 348 ? -27.526 26.748 13.089 1.00 31.48 348 GLU A N 1
ATOM 2739 C CA . GLU A 1 348 ? -28.144 25.604 12.415 1.00 31.48 348 GLU A CA 1
ATOM 2740 C C . GLU A 1 348 ? -27.061 24.563 12.108 1.00 31.48 348 GLU A C 1
ATOM 2742 O O . GLU A 1 348 ? -26.307 24.669 11.139 1.00 31.48 348 GLU A O 1
ATOM 2747 N N . LEU A 1 349 ? -26.963 23.564 12.988 1.00 36.69 349 LEU A N 1
ATOM 2748 C CA . LEU A 1 349 ? -26.092 22.404 12.856 1.00 36.69 349 LEU A CA 1
ATOM 2749 C C . LEU A 1 349 ? -26.826 21.315 12.059 1.00 36.69 349 LEU A C 1
ATOM 2751 O O . LEU A 1 349 ? -27.589 20.508 12.602 1.00 36.69 349 LEU A O 1
ATOM 2755 N N . ILE A 1 350 ? -26.625 21.294 10.739 1.00 32.62 350 ILE A N 1
ATOM 2756 C CA . ILE A 1 350 ? -27.216 20.267 9.866 1.00 32.62 350 ILE A CA 1
ATOM 2757 C C . ILE A 1 350 ? -26.418 18.968 10.050 1.00 32.62 350 ILE A C 1
ATOM 2759 O O . ILE A 1 350 ? -25.219 18.935 9.769 1.00 32.62 350 ILE A O 1
ATOM 2763 N N . LEU A 1 351 ? -27.094 17.919 10.539 1.00 34.31 351 LEU A N 1
ATOM 2764 C CA . LEU A 1 351 ? -26.603 16.538 10.498 1.00 34.31 351 LEU A CA 1
ATOM 2765 C C . LEU A 1 351 ? -26.997 15.973 9.139 1.00 34.31 351 LEU A C 1
ATOM 2767 O O . LEU A 1 351 ? -28.191 15.895 8.850 1.00 34.31 351 LEU A O 1
ATOM 2771 N N . ASP A 1 352 ? -26.024 15.572 8.329 1.00 32.50 352 ASP A N 1
ATOM 2772 C CA . ASP A 1 352 ? -26.311 14.722 7.175 1.00 32.50 352 ASP A CA 1
ATOM 2773 C C . ASP A 1 352 ? -26.432 13.276 7.675 1.00 32.50 352 ASP A C 1
ATOM 2775 O O . ASP A 1 352 ? -25.432 12.631 8.007 1.00 32.50 352 ASP A O 1
ATOM 2779 N N . THR A 1 353 ? -27.669 12.784 7.781 1.00 32.19 353 THR A N 1
ATOM 2780 C CA . THR A 1 353 ? -28.013 11.450 8.302 1.00 32.19 353 THR A CA 1
ATOM 2781 C C . THR A 1 353 ? -27.474 10.302 7.449 1.00 32.19 353 THR A C 1
ATOM 2783 O O . THR A 1 353 ? -27.554 9.155 7.876 1.00 32.19 353 THR A O 1
ATOM 2786 N N . ASN A 1 354 ? -26.876 10.596 6.291 1.00 30.38 354 ASN A N 1
ATOM 2787 C CA . ASN A 1 354 ? -26.226 9.608 5.434 1.00 30.38 354 ASN A CA 1
ATOM 2788 C C . ASN A 1 354 ? -24.702 9.505 5.639 1.00 30.38 354 ASN A C 1
ATOM 2790 O O . ASN A 1 354 ? -24.098 8.594 5.083 1.00 30.38 354 ASN A O 1
ATOM 2794 N N . ASN A 1 355 ? -24.063 10.416 6.395 1.00 31.95 355 ASN A N 1
ATOM 2795 C CA . ASN A 1 355 ? -22.593 10.527 6.436 1.00 31.95 355 ASN A CA 1
ATOM 2796 C C . ASN A 1 355 ? -21.966 10.934 7.796 1.00 31.95 355 ASN A C 1
ATOM 2798 O O . ASN A 1 355 ? -20.764 11.188 7.835 1.00 31.95 355 ASN A O 1
ATOM 2802 N N . PHE A 1 356 ? -22.723 11.029 8.898 1.00 34.41 356 PHE A N 1
ATOM 2803 C CA . PHE A 1 356 ? -22.203 11.417 10.231 1.00 34.41 356 PHE A CA 1
ATOM 2804 C C . PHE A 1 356 ? -21.355 12.719 10.244 1.00 34.41 356 PHE A C 1
ATOM 2806 O O . PHE A 1 356 ? -20.366 12.825 10.968 1.00 34.41 356 PHE A O 1
ATOM 2813 N N . PHE A 1 357 ? -21.723 13.737 9.455 1.00 33.19 357 PHE A N 1
ATOM 2814 C CA . PHE A 1 357 ? -21.086 15.066 9.487 1.00 33.19 357 PHE A CA 1
ATOM 2815 C C . PHE A 1 357 ? -21.995 16.109 10.136 1.00 33.19 357 PHE A C 1
ATOM 2817 O O . PHE A 1 357 ? -23.212 16.066 9.954 1.00 33.19 357 PHE A O 1
ATOM 2824 N N . ILE A 1 358 ? -21.391 17.092 10.815 1.00 33.66 358 ILE A N 1
ATOM 2825 C CA . ILE A 1 358 ? -22.085 18.272 11.342 1.00 33.66 358 ILE A CA 1
ATOM 2826 C C . ILE A 1 358 ? -21.494 19.551 10.732 1.00 33.66 358 ILE A C 1
ATOM 2828 O O . ILE A 1 358 ? -20.277 19.701 10.618 1.00 33.66 358 ILE A O 1
ATOM 2832 N N . LYS A 1 359 ? -22.368 20.470 10.305 1.00 31.30 359 LYS A N 1
ATOM 2833 C CA . LYS A 1 359 ? -22.037 21.738 9.634 1.00 31.30 359 LYS A CA 1
ATOM 2834 C C . LYS A 1 359 ? -22.688 22.895 10.396 1.00 31.30 359 LYS A C 1
ATOM 2836 O O . LYS A 1 359 ? -23.903 22.863 10.502 1.00 31.30 359 LYS A O 1
ATOM 2841 N N . SER A 1 360 ? -21.940 23.895 10.879 1.00 32.84 360 SER A N 1
ATOM 2842 C CA . SER A 1 360 ? -22.511 25.125 11.472 1.00 32.84 360 SER A CA 1
ATOM 2843 C C . SER A 1 360 ? -22.376 26.320 10.520 1.00 32.84 360 SER A C 1
ATOM 2845 O O . SER A 1 360 ? -21.386 26.449 9.792 1.00 32.84 360 SER A O 1
ATOM 2847 N N . SER A 1 361 ? -23.389 27.185 10.492 1.00 30.53 361 SER A N 1
ATOM 2848 C CA . SER A 1 361 ? -23.414 28.417 9.705 1.00 30.53 361 SER A CA 1
ATOM 2849 C C . SER A 1 361 ? -23.253 29.646 10.607 1.00 30.53 361 SER A C 1
ATOM 2851 O O . SER A 1 361 ? -24.195 29.994 11.306 1.00 30.53 361 SER A O 1
ATOM 2853 N N . LYS A 1 362 ? -22.110 30.338 10.461 1.00 31.05 362 LYS A N 1
ATOM 2854 C CA . LYS A 1 362 ? -21.723 31.659 11.015 1.00 31.05 362 LYS A CA 1
ATOM 2855 C C . LYS A 1 362 ? -20.974 31.663 12.360 1.00 31.05 362 LYS A C 1
ATOM 2857 O O . LYS A 1 362 ? -21.528 31.978 13.395 1.00 31.05 362 LYS A O 1
ATOM 2862 N N . ILE A 1 363 ? -19.648 31.515 12.272 1.00 30.52 363 ILE A N 1
ATOM 2863 C CA . ILE A 1 363 ? -18.682 32.368 12.990 1.00 30.52 363 ILE A CA 1
ATOM 2864 C C . ILE A 1 363 ? -17.695 32.896 11.934 1.00 30.52 363 ILE A C 1
ATOM 2866 O O . ILE A 1 363 ? -17.347 32.203 10.976 1.00 30.52 363 ILE A O 1
ATOM 2870 N N . SER A 1 364 ? -17.360 34.178 12.018 1.00 30.38 364 SER A N 1
ATOM 2871 C CA . SER A 1 364 ? -16.728 34.971 10.964 1.00 30.38 364 SER A CA 1
ATOM 2872 C C . SER A 1 364 ? -15.223 34.730 10.769 1.00 30.38 364 SER A C 1
ATOM 2874 O O . SER A 1 364 ? -14.459 34.693 11.723 1.00 30.38 364 SER A O 1
ATOM 2876 N N . LYS A 1 365 ? -14.828 34.730 9.486 1.00 30.09 365 LYS A N 1
ATOM 2877 C CA . LYS A 1 365 ? -13.501 34.984 8.875 1.00 30.09 365 LYS A CA 1
ATOM 2878 C C . LYS A 1 365 ? -12.306 34.074 9.165 1.00 30.09 365 LYS A C 1
ATOM 2880 O O . LYS A 1 365 ? -11.391 34.109 8.350 1.00 30.09 365 LYS A O 1
ATOM 2885 N N . ASP A 1 366 ? -12.396 33.154 10.109 1.00 29.11 366 ASP A N 1
ATOM 2886 C CA . ASP A 1 366 ? -11.585 31.936 10.110 1.00 29.11 366 ASP A CA 1
ATOM 2887 C C . ASP A 1 366 ? -12.523 30.750 9.903 1.00 29.11 366 ASP A C 1
ATOM 2889 O O . ASP A 1 366 ? -13.424 30.500 10.698 1.00 29.11 366 ASP A O 1
ATOM 2893 N N . LYS A 1 367 ? -12.383 30.040 8.778 1.00 26.97 367 LYS A N 1
ATOM 2894 C CA . LYS A 1 367 ? -13.185 28.841 8.485 1.00 26.97 367 LYS A CA 1
ATOM 2895 C C . LYS A 1 367 ? -12.663 27.656 9.305 1.00 26.97 367 LYS A C 1
ATOM 2897 O O . LYS A 1 367 ? -12.153 26.686 8.748 1.00 26.97 367 LYS A O 1
ATOM 2902 N N . THR A 1 368 ? -12.778 27.732 10.623 1.00 25.88 368 THR A N 1
ATOM 2903 C CA . THR A 1 368 ? -12.596 26.603 11.533 1.00 25.88 368 THR A CA 1
ATOM 2904 C C . THR A 1 368 ? -13.808 25.687 11.411 1.00 25.88 368 THR A C 1
ATOM 2906 O O . THR A 1 368 ? -14.854 25.882 12.018 1.00 25.88 368 THR A O 1
ATOM 2909 N N . PHE A 1 369 ? -13.668 24.651 10.588 1.00 27.47 369 PHE A N 1
ATOM 2910 C CA . PHE A 1 369 ? -14.424 23.427 10.807 1.00 27.47 369 PHE A CA 1
ATOM 2911 C C . PHE A 1 369 ? -13.895 22.819 12.109 1.00 27.47 369 PHE A C 1
ATOM 2913 O O . PHE A 1 369 ? -12.696 22.545 12.189 1.00 27.47 369 PHE A O 1
ATOM 2920 N N . TYR A 1 370 ? -14.743 22.585 13.113 1.00 26.84 370 TYR A N 1
ATOM 2921 C CA . TYR A 1 370 ? -14.371 21.698 14.216 1.00 26.84 370 TYR A CA 1
ATOM 2922 C C . TYR A 1 370 ? -14.286 20.278 13.655 1.00 26.84 370 TYR A C 1
ATOM 2924 O O . TYR A 1 370 ? -15.266 19.545 13.556 1.00 26.84 370 TYR A O 1
ATOM 2932 N N . ARG A 1 371 ? -13.092 19.939 13.178 1.00 29.81 371 ARG A N 1
ATOM 2933 C CA . ARG A 1 371 ? -12.669 18.593 12.829 1.00 29.81 371 ARG A CA 1
ATOM 2934 C C . ARG A 1 371 ? -11.575 18.247 13.825 1.00 29.81 371 ARG A C 1
ATOM 2936 O O . ARG A 1 371 ? -10.577 18.961 13.888 1.00 29.81 371 ARG A O 1
ATOM 2943 N N . PHE A 1 372 ? -11.802 17.188 14.594 1.00 29.19 372 PHE A N 1
ATOM 2944 C CA . PHE A 1 372 ? -10.846 16.557 15.499 1.00 29.19 372 PHE A CA 1
ATOM 2945 C C . PHE A 1 372 ? -9.446 16.549 14.905 1.00 29.19 372 PHE A C 1
ATOM 2947 O O . PHE A 1 372 ? -9.172 15.833 13.947 1.00 29.19 372 PHE A O 1
ATOM 2954 N N . ASN A 1 373 ? -8.593 17.406 15.451 1.00 27.38 373 ASN A N 1
ATOM 2955 C CA . ASN A 1 373 ? -7.162 17.426 15.215 1.00 27.38 373 ASN A CA 1
ATOM 2956 C C . ASN A 1 373 ? -6.516 18.300 16.290 1.00 27.38 373 ASN A C 1
ATOM 2958 O O . ASN A 1 373 ? -6.142 19.438 16.020 1.00 27.38 373 ASN A O 1
ATOM 2962 N N . LYS A 1 374 ? -6.350 17.757 17.500 1.00 26.34 374 LYS A N 1
ATOM 2963 C CA . LYS A 1 374 ? -5.190 18.080 18.340 1.00 26.34 374 LYS A CA 1
ATOM 2964 C C . LYS A 1 374 ? -5.021 17.058 19.468 1.00 26.34 374 LYS A C 1
ATOM 2966 O O . LYS A 1 374 ? -5.485 17.264 20.574 1.00 26.34 374 LYS A O 1
ATOM 2971 N N . ILE A 1 375 ? -4.285 15.986 19.182 1.00 25.59 375 ILE A N 1
ATOM 2972 C CA . ILE A 1 375 ? -3.411 15.411 20.209 1.00 25.59 375 ILE A CA 1
ATOM 2973 C C . ILE A 1 375 ? -2.366 16.496 20.480 1.00 25.59 375 ILE A C 1
ATOM 2975 O O . ILE A 1 375 ? -1.599 16.844 19.572 1.00 25.59 375 ILE A O 1
ATOM 2979 N N . ASP A 1 376 ? -2.380 17.062 21.683 1.00 25.14 376 ASP A N 1
ATOM 2980 C CA . ASP A 1 376 ? -1.306 17.913 22.183 1.00 25.14 376 ASP A CA 1
ATOM 2981 C C . ASP A 1 376 ? -0.193 17.000 22.716 1.00 25.14 376 ASP A C 1
ATOM 2983 O O . ASP A 1 376 ? -0.046 16.759 23.908 1.00 25.14 376 ASP A O 1
ATOM 2987 N N . THR A 1 377 ? 0.604 16.435 21.806 1.00 26.70 377 THR A N 1
ATOM 2988 C CA . THR A 1 377 ? 1.910 15.871 22.159 1.00 26.70 377 THR A CA 1
ATOM 2989 C C . THR A 1 377 ? 2.899 17.020 22.294 1.00 26.70 377 THR A C 1
ATOM 2991 O O . THR A 1 377 ? 3.758 17.215 21.435 1.00 26.70 377 THR A O 1
ATOM 2994 N N . ASN A 1 378 ? 2.796 17.785 23.378 1.00 26.27 378 ASN A N 1
ATOM 2995 C CA . ASN A 1 378 ? 3.913 18.591 23.858 1.00 26.27 378 ASN A CA 1
ATOM 2996 C C . ASN A 1 378 ? 4.764 17.763 24.822 1.00 26.27 378 ASN A C 1
ATOM 2998 O O . ASN A 1 378 ? 4.923 18.061 25.998 1.00 26.27 378 ASN A O 1
ATOM 3002 N N . SER A 1 379 ? 5.361 16.713 24.268 1.00 25.72 379 SER A N 1
ATOM 3003 C CA . SER A 1 379 ? 6.770 16.427 24.501 1.00 25.72 379 SER A CA 1
ATOM 3004 C C . SER A 1 379 ? 7.308 15.672 23.284 1.00 25.72 379 SER A C 1
ATOM 3006 O O . SER A 1 379 ? 6.750 14.668 22.855 1.00 25.72 379 SER A O 1
ATOM 3008 N N . ILE A 1 380 ? 8.418 16.192 22.749 1.00 24.75 380 ILE A N 1
ATOM 3009 C CA . ILE A 1 380 ? 9.229 15.686 21.630 1.00 24.75 380 ILE A CA 1
ATOM 3010 C C . ILE A 1 380 ? 8.806 16.200 20.239 1.00 24.75 380 ILE A C 1
ATOM 3012 O O . ILE A 1 380 ? 8.110 15.560 19.456 1.00 24.75 380 ILE A O 1
ATOM 3016 N N . ILE A 1 381 ? 9.363 17.355 19.875 1.00 24.20 381 ILE A N 1
ATOM 3017 C CA . ILE A 1 381 ? 9.547 17.754 18.477 1.00 24.20 381 ILE A CA 1
ATOM 3018 C C . ILE A 1 381 ? 10.523 16.760 17.819 1.00 24.20 381 ILE A C 1
ATOM 3020 O O . ILE A 1 381 ? 11.682 16.691 18.226 1.00 24.20 381 ILE A O 1
ATOM 3024 N N . SER A 1 382 ? 10.085 16.011 16.794 1.00 25.33 382 SER A N 1
ATOM 3025 C CA . SER A 1 382 ? 10.675 16.051 15.435 1.00 25.33 382 SER A CA 1
ATOM 3026 C C . SER A 1 382 ? 10.157 14.955 14.460 1.00 25.33 382 SER A C 1
ATOM 3028 O O . SER A 1 382 ? 10.148 13.769 14.770 1.00 25.33 382 SER A O 1
ATOM 3030 N N . VAL A 1 383 ? 9.877 15.394 13.218 1.00 32.28 383 VAL A N 1
ATOM 3031 C CA . VAL A 1 383 ? 9.894 14.679 11.909 1.00 32.28 383 VAL A CA 1
ATOM 3032 C C . VAL A 1 383 ? 8.631 13.930 11.403 1.00 32.28 383 VAL A C 1
ATOM 3034 O O . VAL A 1 383 ? 8.369 12.793 11.768 1.00 32.28 383 VAL A O 1
ATOM 3037 N N . ASN A 1 384 ? 7.960 14.568 10.428 1.00 45.34 384 ASN A N 1
ATOM 3038 C CA . ASN A 1 384 ? 7.205 14.048 9.264 1.00 45.34 384 ASN A CA 1
ATOM 3039 C C . ASN A 1 384 ? 6.309 12.801 9.429 1.00 45.34 384 ASN A C 1
ATOM 3041 O O . ASN A 1 384 ? 6.757 11.672 9.228 1.00 45.34 384 ASN A O 1
ATOM 3045 N N . ASN A 1 385 ? 4.998 13.011 9.595 1.00 66.81 385 ASN A N 1
ATOM 3046 C CA . ASN A 1 385 ? 4.015 11.963 9.311 1.00 66.81 385 ASN A CA 1
ATOM 3047 C C . ASN A 1 385 ? 3.778 11.872 7.797 1.00 66.81 385 ASN A C 1
ATOM 3049 O O . ASN A 1 385 ? 3.418 12.862 7.165 1.00 66.81 385 ASN A O 1
ATOM 3053 N N . LEU A 1 386 ? 3.963 10.680 7.224 1.00 86.25 386 LEU A N 1
ATOM 3054 C CA . LEU A 1 386 ? 3.583 10.389 5.841 1.00 86.25 386 LEU A CA 1
ATOM 3055 C C . LEU A 1 386 ? 2.096 10.711 5.604 1.00 86.25 386 LEU A C 1
ATOM 3057 O O . LEU A 1 386 ? 1.280 10.433 6.491 1.00 86.25 386 LEU A O 1
ATOM 3061 N N . PRO A 1 387 ? 1.721 11.198 4.407 1.00 91.69 387 PRO A N 1
ATOM 3062 C CA . PRO A 1 387 ? 0.328 11.238 3.990 1.00 91.69 387 PRO A CA 1
ATOM 3063 C C . PRO A 1 387 ? -0.338 9.868 4.164 1.00 91.69 387 PRO A C 1
ATOM 3065 O O . PRO A 1 387 ? 0.302 8.833 3.994 1.00 91.69 387 PRO A O 1
ATOM 3068 N N . GLN A 1 388 ? -1.625 9.844 4.476 1.00 90.19 388 GLN A N 1
ATOM 3069 C CA . GLN A 1 388 ? -2.417 8.634 4.669 1.00 90.19 388 GLN A CA 1
ATOM 3070 C C . GLN A 1 388 ? -3.517 8.587 3.615 1.00 90.19 388 GLN A C 1
ATOM 3072 O O . GLN A 1 388 ? -4.284 9.539 3.486 1.00 90.19 388 GLN A O 1
ATOM 3077 N N . MET A 1 389 ? -3.607 7.495 2.861 1.00 93.06 389 MET A N 1
ATOM 3078 C CA . MET A 1 389 ? -4.695 7.255 1.916 1.00 93.06 389 MET A CA 1
ATOM 3079 C C . MET A 1 389 ? -5.563 6.118 2.437 1.00 93.06 389 MET A C 1
ATOM 3081 O O . MET A 1 389 ? -5.065 5.023 2.664 1.00 93.06 389 MET A O 1
ATOM 3085 N N . PHE A 1 390 ? -6.854 6.378 2.590 1.00 88.44 390 PHE A N 1
ATOM 3086 C CA . PHE A 1 390 ? -7.870 5.407 2.975 1.00 88.44 390 PHE A CA 1
ATOM 3087 C C . PHE A 1 390 ? -8.698 5.061 1.750 1.00 88.44 390 PHE A C 1
ATOM 3089 O O . PHE A 1 390 ? -9.139 5.965 1.041 1.00 88.44 390 PHE A O 1
ATOM 3096 N N . ILE A 1 391 ? -8.910 3.774 1.504 1.00 87.00 391 ILE A N 1
ATOM 3097 C CA . ILE A 1 391 ? -9.714 3.258 0.401 1.00 87.00 391 ILE A CA 1
ATOM 3098 C C . ILE A 1 391 ? -10.771 2.323 0.975 1.00 87.00 391 ILE A C 1
ATOM 3100 O O . ILE A 1 391 ? -10.440 1.303 1.565 1.00 87.00 391 ILE A O 1
ATOM 3104 N N . ASN A 1 392 ? -12.043 2.645 0.772 1.00 77.00 392 ASN A N 1
ATOM 3105 C CA . ASN A 1 392 ? -13.161 1.780 1.111 1.00 77.00 392 ASN A CA 1
ATOM 3106 C C . ASN A 1 392 ? -13.702 1.124 -0.163 1.00 77.00 392 ASN A C 1
ATOM 3108 O O . ASN A 1 392 ? -14.123 1.805 -1.098 1.00 77.00 392 ASN A O 1
ATOM 3112 N N . THR A 1 393 ? -13.667 -0.203 -0.180 1.00 71.44 393 THR A N 1
ATOM 3113 C CA . THR A 1 393 ? -14.105 -1.070 -1.281 1.00 71.44 393 THR A CA 1
ATOM 3114 C C . THR A 1 393 ? -15.318 -1.918 -0.905 1.00 71.44 393 THR A C 1
ATOM 3116 O O . THR A 1 393 ? -15.823 -2.650 -1.755 1.00 71.44 393 THR A O 1
ATOM 3119 N N . PHE A 1 394 ? -15.802 -1.851 0.343 1.00 47.94 394 PHE A N 1
ATOM 3120 C CA . PHE A 1 394 ? -16.851 -2.744 0.827 1.00 47.94 394 PHE A CA 1
ATOM 3121 C C . PHE A 1 394 ? -18.135 -2.655 -0.014 1.00 47.94 394 PHE A C 1
ATOM 3123 O O . PHE A 1 394 ? -18.569 -1.556 -0.367 1.00 47.94 394 PHE A O 1
ATOM 3130 N N . PRO A 1 395 ? -18.774 -3.807 -0.316 1.00 47.81 395 PRO A N 1
ATOM 3131 C CA . PRO A 1 395 ? -18.404 -5.183 0.064 1.00 47.81 395 PRO A CA 1
ATOM 3132 C C . PRO A 1 395 ? -17.463 -5.902 -0.934 1.00 47.81 395 PRO A C 1
ATOM 3134 O O . PRO A 1 395 ? -17.243 -7.109 -0.816 1.00 47.81 395 PRO A O 1
ATOM 3137 N N . LYS A 1 396 ? -16.943 -5.211 -1.955 1.00 54.53 396 LYS A N 1
ATOM 3138 C CA . LYS A 1 396 ? -16.188 -5.811 -3.066 1.00 54.53 396 LYS A CA 1
ATOM 3139 C C . LYS A 1 396 ? -14.724 -6.080 -2.681 1.00 54.53 396 LYS A C 1
ATOM 3141 O O . LYS A 1 396 ? -14.110 -5.344 -1.917 1.00 54.53 396 LYS A O 1
ATOM 3146 N N . VAL A 1 397 ? -14.150 -7.148 -3.239 1.00 76.06 397 VAL A N 1
ATOM 3147 C CA . VAL A 1 397 ? -12.722 -7.486 -3.096 1.00 76.06 397 VAL A CA 1
ATOM 3148 C C . VAL A 1 397 ? -11.977 -7.001 -4.333 1.00 76.06 397 VAL A C 1
ATOM 3150 O O . VAL A 1 397 ? -12.435 -7.221 -5.451 1.00 76.06 397 VAL A O 1
ATOM 3153 N N . ILE A 1 398 ? -10.819 -6.372 -4.141 1.00 84.44 398 ILE A N 1
ATOM 3154 C CA . ILE A 1 398 ? -9.981 -5.916 -5.252 1.00 84.44 398 ILE A CA 1
ATOM 3155 C C . ILE A 1 398 ? -9.352 -7.135 -5.959 1.00 84.44 398 ILE A C 1
ATOM 3157 O O . ILE A 1 398 ? -8.651 -7.922 -5.323 1.00 84.44 398 ILE A O 1
ATOM 3161 N N . ASN A 1 399 ? -9.565 -7.265 -7.273 1.00 84.00 399 ASN A N 1
ATOM 3162 C CA . ASN A 1 399 ? -9.048 -8.351 -8.122 1.00 84.00 399 ASN A CA 1
ATOM 3163 C C . ASN A 1 399 ? -8.017 -7.834 -9.151 1.00 84.00 399 ASN A C 1
ATOM 3165 O O . ASN A 1 399 ? -7.848 -6.628 -9.308 1.00 84.00 399 ASN A O 1
ATOM 3169 N N . TYR A 1 400 ? -7.307 -8.737 -9.842 1.00 79.56 400 TYR A N 1
ATOM 3170 C CA . TYR A 1 400 ? -6.236 -8.411 -10.808 1.00 79.56 400 TYR A CA 1
ATOM 3171 C C . TYR A 1 400 ? -6.722 -7.848 -12.151 1.00 79.56 400 TYR A C 1
ATOM 3173 O O . TYR A 1 400 ? -6.156 -6.875 -12.645 1.00 79.56 400 TYR A O 1
ATOM 3181 N N . ASP A 1 401 ? -7.818 -8.367 -12.695 1.00 74.62 401 ASP A N 1
ATOM 3182 C CA . ASP A 1 401 ? -8.289 -7.960 -14.028 1.00 74.62 401 ASP A CA 1
ATOM 3183 C C . ASP A 1 401 ? -9.621 -7.209 -14.021 1.00 74.62 401 ASP A C 1
ATOM 3185 O O . ASP A 1 401 ? -10.053 -6.684 -15.046 1.00 74.62 401 ASP A O 1
ATOM 3189 N N . GLU A 1 402 ? -10.246 -7.082 -12.855 1.00 86.12 402 GLU A N 1
ATOM 3190 C CA . GLU A 1 402 ? -11.545 -6.442 -12.702 1.00 86.12 402 GLU A CA 1
ATOM 3191 C C . GLU A 1 402 ? -11.402 -5.134 -11.927 1.00 86.12 402 GLU A C 1
ATOM 3193 O O . GLU A 1 402 ? -10.939 -5.116 -10.785 1.00 86.12 402 GLU A O 1
ATOM 3198 N N . LYS A 1 403 ? -11.806 -4.030 -12.564 1.00 91.88 403 LYS A N 1
ATOM 3199 C CA . LYS A 1 403 ? -11.955 -2.741 -11.889 1.00 91.88 403 LYS A CA 1
ATOM 3200 C C . LYS A 1 403 ? -13.218 -2.770 -11.040 1.00 91.88 403 LYS A C 1
ATOM 3202 O O . LYS A 1 403 ? -14.294 -3.054 -11.557 1.00 91.88 403 LYS A O 1
ATOM 3207 N N . ILE A 1 404 ? -13.083 -2.420 -9.767 1.00 90.75 404 ILE A N 1
ATOM 3208 C CA . ILE A 1 404 ? -14.215 -2.248 -8.857 1.00 90.75 404 ILE A CA 1
ATOM 3209 C C . ILE A 1 404 ? -14.315 -0.801 -8.395 1.00 90.75 404 ILE A C 1
ATOM 3211 O O . ILE A 1 404 ? -13.300 -0.122 -8.251 1.00 90.75 404 ILE A O 1
ATOM 3215 N N . ASP A 1 405 ? -15.534 -0.341 -8.137 1.00 91.06 405 ASP A N 1
ATOM 3216 C CA . ASP A 1 405 ? -15.765 0.968 -7.530 1.00 91.06 405 ASP A CA 1
ATOM 3217 C C . ASP A 1 405 ? -15.320 0.972 -6.068 1.00 91.06 405 ASP A C 1
ATOM 3219 O O . ASP A 1 405 ? -15.518 0.001 -5.334 1.00 91.06 405 ASP A O 1
ATOM 3223 N N . ALA A 1 406 ? -14.750 2.091 -5.647 1.00 86.31 406 ALA A N 1
ATOM 3224 C CA . ALA A 1 406 ? -14.340 2.350 -4.282 1.00 86.31 406 ALA A CA 1
ATOM 3225 C C . ALA A 1 406 ? -14.437 3.850 -3.977 1.00 86.31 406 ALA A C 1
ATOM 3227 O O . ALA A 1 406 ? -14.576 4.695 -4.865 1.00 86.31 406 ALA A O 1
ATOM 3228 N N . ILE A 1 407 ? -14.352 4.198 -2.700 1.00 83.44 407 ILE A N 1
ATOM 3229 C CA . ILE A 1 407 ? -14.251 5.582 -2.237 1.00 83.44 407 ILE A CA 1
ATOM 3230 C C . ILE A 1 407 ? -12.885 5.744 -1.597 1.00 83.44 407 ILE A C 1
ATOM 3232 O O . ILE A 1 407 ? -12.470 4.893 -0.817 1.00 83.44 407 ILE A O 1
ATOM 3236 N N . PHE A 1 408 ? -12.195 6.842 -1.889 1.00 89.50 408 PHE A N 1
ATOM 3237 C CA . PHE A 1 408 ? -10.929 7.147 -1.238 1.00 89.50 408 PHE A CA 1
ATOM 3238 C C . PHE A 1 408 ? -10.949 8.487 -0.516 1.00 89.50 408 PHE A C 1
ATOM 3240 O O . PHE A 1 408 ? -11.713 9.401 -0.848 1.00 89.50 408 PHE A O 1
ATOM 3247 N N . GLN A 1 409 ? -10.068 8.607 0.468 1.00 84.12 409 GLN A N 1
ATOM 3248 C CA . GLN A 1 409 ? -9.757 9.839 1.174 1.00 84.12 409 GLN A CA 1
ATOM 3249 C C . GLN A 1 409 ? -8.251 9.919 1.387 1.00 84.12 409 GLN A C 1
ATOM 3251 O O . GLN A 1 409 ? -7.609 8.903 1.635 1.00 84.12 409 GLN A O 1
ATOM 3256 N N . VAL A 1 410 ? -7.688 11.119 1.309 1.00 85.69 410 VAL A N 1
ATOM 3257 C CA . VAL A 1 410 ? -6.272 11.353 1.592 1.00 85.69 410 VAL A CA 1
ATOM 3258 C C . VAL A 1 410 ? -6.134 12.437 2.637 1.00 85.69 410 VAL A C 1
ATOM 3260 O O . VAL A 1 410 ? -6.791 13.477 2.550 1.00 85.69 410 VAL A O 1
ATOM 3263 N N . TYR A 1 411 ? -5.259 12.180 3.598 1.00 82.31 411 TYR A N 1
ATOM 3264 C CA . TYR A 1 411 ? -4.883 13.090 4.661 1.00 82.31 411 TYR A CA 1
ATOM 3265 C C . TYR A 1 411 ? -3.384 13.362 4.563 1.00 82.31 411 TYR A C 1
ATOM 3267 O O . TYR A 1 411 ? -2.594 12.428 4.516 1.00 82.31 411 TYR A O 1
ATOM 3275 N N . ASP A 1 412 ? -2.979 14.625 4.539 1.00 78.56 412 ASP A N 1
ATOM 3276 C CA . ASP A 1 412 ? -1.577 15.047 4.590 1.00 78.56 412 ASP A CA 1
ATOM 3277 C C . ASP A 1 412 ? -1.411 16.016 5.761 1.00 78.56 412 ASP A C 1
ATOM 3279 O O . ASP A 1 412 ? -2.224 16.925 5.929 1.00 78.56 412 ASP A O 1
ATOM 3283 N N . ASN A 1 413 ? -0.426 15.782 6.633 1.00 73.75 413 ASN A N 1
ATOM 3284 C CA . ASN A 1 413 ? -0.281 16.493 7.911 1.00 73.75 413 ASN A CA 1
ATOM 3285 C C . ASN A 1 413 ? -1.603 16.602 8.699 1.00 73.75 413 ASN A C 1
ATOM 3287 O O . ASN A 1 413 ? -1.955 17.657 9.223 1.00 73.75 413 ASN A O 1
ATOM 3291 N N . LYS A 1 414 ? -2.346 15.487 8.763 1.00 58.09 414 LYS A N 1
ATOM 3292 C CA . LYS A 1 414 ? -3.673 15.356 9.399 1.00 58.09 414 LYS A CA 1
ATOM 3293 C C . LYS A 1 414 ? -4.803 16.159 8.729 1.00 58.09 414 LYS A C 1
ATOM 3295 O O . LYS A 1 414 ? -5.958 16.034 9.133 1.00 58.09 414 LYS A O 1
ATOM 3300 N N . LEU A 1 415 ? -4.531 16.938 7.683 1.00 64.50 415 LEU A N 1
ATOM 3301 C CA . LEU A 1 415 ? -5.545 17.660 6.917 1.00 64.50 415 LEU A CA 1
ATOM 3302 C C . LEU A 1 415 ? -6.052 16.792 5.770 1.00 64.50 415 LEU A C 1
ATOM 3304 O O . LEU A 1 415 ? -5.263 16.281 4.981 1.00 64.50 415 LEU A O 1
ATOM 3308 N N . LYS A 1 416 ? -7.375 16.658 5.637 1.00 73.81 416 LYS A N 1
ATOM 3309 C CA . LYS A 1 416 ? -7.968 16.001 4.468 1.00 73.81 416 LYS A CA 1
ATOM 3310 C C . LYS A 1 416 ? -7.691 16.844 3.223 1.00 73.81 416 LYS A C 1
ATOM 3312 O O . LYS A 1 416 ? -8.257 17.926 3.084 1.00 73.81 416 LYS A O 1
ATOM 3317 N N . THR A 1 417 ? -6.864 16.335 2.322 1.00 79.19 417 THR A N 1
ATOM 3318 C CA . THR A 1 417 ? -6.472 17.015 1.082 1.00 79.19 417 THR A CA 1
ATOM 3319 C C . THR A 1 417 ? -7.297 16.555 -0.112 1.00 79.19 417 THR A C 1
ATOM 3321 O O . THR A 1 417 ? -7.629 17.364 -0.974 1.00 79.19 417 THR A O 1
ATOM 3324 N N . ASN A 1 418 ? -7.698 15.279 -0.146 1.00 89.25 418 ASN A N 1
ATOM 3325 C CA . ASN A 1 418 ? -8.447 14.705 -1.265 1.00 89.25 418 ASN A CA 1
ATOM 3326 C C . ASN A 1 418 ? -9.531 13.728 -0.809 1.00 89.25 418 ASN A C 1
ATOM 3328 O O . ASN A 1 418 ? -9.441 13.101 0.248 1.00 89.25 418 ASN A O 1
ATOM 3332 N N . SER A 1 419 ? -10.560 13.572 -1.639 1.00 89.06 419 SER A N 1
ATOM 3333 C CA . SER A 1 419 ? -11.467 12.426 -1.603 1.00 89.06 419 SER A CA 1
ATOM 3334 C C . SER A 1 419 ? -12.309 12.344 -2.860 1.00 89.06 419 SER A C 1
ATOM 3336 O O . SER A 1 419 ? -12.559 13.358 -3.511 1.00 89.06 419 SER A O 1
ATOM 3338 N N . GLY A 1 420 ? -12.847 11.166 -3.127 1.00 86.19 420 GLY A N 1
ATOM 3339 C CA . GLY A 1 420 ? -13.832 10.970 -4.176 1.00 86.19 420 GLY A CA 1
ATOM 3340 C C . GLY A 1 420 ? -14.109 9.498 -4.406 1.00 86.19 420 GLY A C 1
ATOM 3341 O O . GLY A 1 420 ? -13.602 8.638 -3.686 1.00 86.19 420 GLY A O 1
ATOM 3342 N N . LYS A 1 421 ? -14.904 9.225 -5.433 1.00 90.38 421 LYS A N 1
ATOM 3343 C CA . LYS A 1 421 ? -15.048 7.884 -5.981 1.00 90.38 421 LYS A CA 1
ATOM 3344 C C . LYS A 1 421 ? -13.886 7.582 -6.920 1.00 90.38 421 LYS A C 1
ATOM 3346 O O . LYS A 1 421 ? -13.365 8.469 -7.608 1.00 90.38 421 LYS A O 1
ATOM 3351 N N . ILE A 1 422 ? -13.491 6.324 -6.911 1.00 95.12 422 ILE A N 1
ATOM 3352 C CA . ILE A 1 422 ? -12.443 5.756 -7.744 1.00 95.12 422 ILE A CA 1
ATOM 3353 C C . ILE A 1 422 ? -12.903 4.412 -8.289 1.00 95.12 422 ILE A C 1
ATOM 3355 O O . ILE A 1 422 ? -13.756 3.756 -7.698 1.00 95.12 422 ILE A O 1
ATOM 3359 N N . THR A 1 423 ? -12.266 3.965 -9.361 1.00 96.69 423 THR A N 1
ATOM 3360 C CA . THR A 1 423 ? -12.141 2.539 -9.638 1.00 96.69 423 THR A CA 1
ATOM 3361 C C . THR A 1 423 ? -10.754 2.062 -9.228 1.00 96.69 423 THR A C 1
ATOM 3363 O O . THR A 1 423 ? -9.773 2.803 -9.333 1.00 96.69 423 THR A O 1
ATOM 3366 N N . ILE A 1 424 ? -10.664 0.835 -8.725 1.00 96.62 424 ILE A N 1
ATOM 3367 C CA . ILE A 1 424 ? -9.414 0.227 -8.272 1.00 96.62 424 ILE A CA 1
ATOM 3368 C C . ILE A 1 424 ? -9.310 -1.223 -8.744 1.00 96.62 424 ILE A C 1
ATOM 3370 O O . ILE A 1 424 ? -10.304 -1.947 -8.785 1.00 96.62 424 ILE A O 1
ATOM 3374 N N . LYS A 1 425 ? -8.095 -1.649 -9.096 1.00 95.75 425 LYS A N 1
ATOM 3375 C CA . LYS A 1 425 ? -7.744 -3.054 -9.354 1.00 95.75 425 LYS A CA 1
ATOM 3376 C C . LYS A 1 425 ? -6.305 -3.351 -8.942 1.00 95.75 425 LYS A C 1
ATOM 3378 O O . LYS A 1 425 ? -5.482 -2.437 -8.870 1.00 95.75 425 LYS A O 1
ATOM 3383 N N . ILE A 1 426 ? -5.979 -4.617 -8.697 1.00 94.62 426 ILE A N 1
ATOM 3384 C CA . ILE A 1 426 ? -4.584 -5.056 -8.575 1.00 94.62 426 ILE A CA 1
ATOM 3385 C C . ILE A 1 426 ? -3.915 -4.872 -9.943 1.00 94.62 426 ILE A C 1
ATOM 3387 O O . ILE A 1 426 ? -4.529 -5.069 -10.986 1.00 94.62 426 ILE A O 1
ATOM 3391 N N . ARG A 1 427 ? -2.645 -4.473 -9.948 1.00 91.88 427 ARG A N 1
ATOM 3392 C CA . ARG A 1 427 ? -1.834 -4.348 -11.163 1.00 91.88 427 ARG A CA 1
ATOM 3393 C C . ARG A 1 427 ? -0.513 -5.084 -11.024 1.00 91.88 427 ARG A C 1
ATOM 3395 O O . ARG A 1 427 ? -0.041 -5.342 -9.920 1.00 91.88 427 ARG A O 1
ATOM 3402 N N . GLY A 1 428 ? 0.137 -5.294 -12.157 1.00 86.88 428 GLY A N 1
ATOM 3403 C CA . GLY A 1 428 ? 1.436 -5.945 -12.247 1.00 86.88 428 GLY A CA 1
ATOM 3404 C C . GLY A 1 428 ? 1.457 -6.896 -13.430 1.00 86.88 428 GLY A C 1
ATOM 3405 O O . GLY A 1 428 ? 0.525 -6.906 -14.223 1.00 86.88 428 GLY A O 1
ATOM 3406 N N . SER A 1 429 ? 2.530 -7.666 -13.536 1.00 83.31 429 SER A N 1
ATOM 3407 C CA . SER A 1 429 ? 2.583 -8.867 -14.371 1.00 83.31 429 SER A CA 1
ATOM 3408 C C . SER A 1 429 ? 3.154 -9.990 -13.509 1.00 83.31 429 SER A C 1
ATOM 3410 O O . SER A 1 429 ? 2.403 -10.729 -12.885 1.00 83.31 429 SER A O 1
ATOM 3412 N N . SER A 1 430 ? 4.470 -10.002 -13.294 1.00 81.06 430 SER A N 1
ATOM 3413 C CA . SER A 1 430 ? 5.121 -10.884 -12.313 1.00 81.06 430 SER A CA 1
ATOM 3414 C C . SER A 1 430 ? 4.847 -10.477 -10.858 1.00 81.06 430 SER A C 1
ATOM 3416 O O . SER A 1 430 ? 4.734 -11.324 -9.977 1.00 81.06 430 SER A O 1
ATOM 3418 N N . SER A 1 431 ? 4.707 -9.176 -10.585 1.00 84.88 431 SER A N 1
ATOM 3419 C CA . SER A 1 431 ? 4.495 -8.644 -9.229 1.00 84.88 431 SER A CA 1
ATOM 3420 C C . SER A 1 431 ? 3.104 -8.912 -8.649 1.00 84.88 431 SER A C 1
ATOM 3422 O O . SER A 1 431 ? 2.865 -8.663 -7.466 1.00 84.88 431 SER A O 1
ATOM 3424 N N . VAL A 1 432 ? 2.190 -9.456 -9.454 1.00 86.56 432 VAL A N 1
ATOM 3425 C CA . VAL A 1 432 ? 0.834 -9.836 -9.037 1.00 86.56 432 VAL A CA 1
ATOM 3426 C C . VAL A 1 432 ? 0.877 -10.907 -7.969 1.00 86.56 432 VAL A C 1
ATOM 3428 O O . VAL A 1 432 ? 0.036 -10.892 -7.078 1.00 86.56 432 VAL A O 1
ATOM 3431 N N . ASP A 1 433 ? 1.876 -11.786 -8.005 1.00 83.69 433 ASP A N 1
ATOM 3432 C CA . ASP A 1 433 ? 2.029 -12.882 -7.051 1.00 83.69 433 ASP A CA 1
ATOM 3433 C C . ASP A 1 433 ? 2.693 -12.448 -5.738 1.00 83.69 433 ASP A C 1
ATOM 3435 O O . ASP A 1 433 ? 2.675 -13.193 -4.757 1.00 83.69 433 ASP A O 1
ATOM 3439 N N . TYR A 1 434 ? 3.211 -11.218 -5.648 1.00 86.00 434 TYR A N 1
ATOM 3440 C CA . TYR A 1 434 ? 3.836 -10.732 -4.418 1.00 86.00 434 TYR A CA 1
ATOM 3441 C C . TYR A 1 434 ? 2.822 -10.628 -3.271 1.00 86.00 434 TYR A C 1
ATOM 3443 O O . TYR A 1 434 ? 1.670 -10.261 -3.512 1.00 86.00 434 TYR A O 1
ATOM 3451 N N . PRO A 1 435 ? 3.207 -10.921 -2.012 1.00 83.31 435 PRO A N 1
ATOM 3452 C CA . PRO A 1 435 ? 2.275 -10.893 -0.882 1.00 83.31 435 PRO A CA 1
ATOM 3453 C C . PRO A 1 435 ? 1.579 -9.539 -0.711 1.00 83.31 435 PRO A C 1
ATOM 3455 O O . PRO A 1 435 ? 0.373 -9.480 -0.484 1.00 83.31 435 PRO A O 1
ATOM 3458 N N . LYS A 1 436 ? 2.336 -8.450 -0.879 1.00 90.25 436 LYS A N 1
ATOM 3459 C CA . LYS A 1 436 ? 1.824 -7.081 -0.866 1.00 90.25 436 LYS A CA 1
ATOM 3460 C C . LYS A 1 436 ? 1.585 -6.620 -2.307 1.00 90.25 436 LYS A C 1
ATOM 3462 O O . LYS A 1 436 ? 2.518 -6.581 -3.112 1.00 90.25 436 LYS A O 1
ATOM 3467 N N . LYS A 1 437 ? 0.321 -6.335 -2.630 1.00 94.06 437 LYS A N 1
ATOM 3468 C CA . LYS A 1 437 ? -0.147 -6.037 -3.992 1.00 94.06 437 LYS A CA 1
ATOM 3469 C C . LYS A 1 437 ? 0.050 -4.567 -4.339 1.00 94.06 437 LYS A C 1
ATOM 3471 O O . LYS A 1 437 ? -0.080 -3.711 -3.478 1.00 94.06 437 LYS A O 1
ATOM 3476 N N . SER A 1 438 ? 0.323 -4.280 -5.609 1.00 95.94 438 SER A N 1
ATOM 3477 C CA . SER A 1 438 ? 0.234 -2.918 -6.150 1.00 95.94 438 SER A CA 1
ATOM 3478 C C . SER A 1 438 ? -1.136 -2.698 -6.785 1.00 95.94 438 SER A C 1
ATOM 3480 O O . SER A 1 438 ? -1.707 -3.637 -7.343 1.00 95.94 438 SER A O 1
ATOM 3482 N N . TYR A 1 439 ? -1.634 -1.463 -6.765 1.00 96.81 439 TYR A N 1
ATOM 3483 C CA . TYR A 1 439 ? -2.958 -1.125 -7.288 1.00 96.81 439 TYR A CA 1
ATOM 3484 C C . TYR A 1 439 ? -2.900 -0.060 -8.382 1.00 96.81 439 TYR A C 1
ATOM 3486 O O . TYR A 1 439 ? -2.059 0.839 -8.364 1.00 96.81 439 TYR A O 1
ATOM 3494 N N . GLU A 1 440 ? -3.786 -0.188 -9.361 1.00 96.12 440 GLU A N 1
ATOM 3495 C CA . GLU A 1 440 ? -4.149 0.883 -10.283 1.00 96.12 440 GLU A CA 1
ATOM 3496 C C . GLU A 1 440 ? -5.415 1.548 -9.747 1.00 96.12 440 GLU A C 1
ATOM 3498 O O . GLU A 1 440 ? -6.368 0.851 -9.405 1.00 96.12 440 GLU A O 1
ATOM 3503 N N . LEU A 1 441 ? -5.404 2.877 -9.677 1.00 94.62 441 LEU A N 1
ATOM 3504 C CA . LEU A 1 441 ? -6.493 3.705 -9.169 1.00 94.62 441 LEU A CA 1
ATOM 3505 C C . LEU A 1 441 ? -6.883 4.721 -10.244 1.00 94.62 441 LEU A C 1
ATOM 3507 O O . LEU A 1 441 ? -6.014 5.386 -10.799 1.00 94.62 441 LEU A O 1
ATOM 3511 N N . GLU A 1 442 ? -8.172 4.860 -10.532 1.00 96.12 442 GLU A N 1
ATOM 3512 C CA . GLU A 1 442 ? -8.697 5.855 -11.473 1.00 96.12 442 GLU A CA 1
ATOM 3513 C C . GLU A 1 442 ? -9.808 6.665 -10.805 1.00 96.12 442 GLU A C 1
ATOM 3515 O O . GLU A 1 442 ? -10.806 6.101 -10.371 1.00 96.12 442 GLU A O 1
ATOM 3520 N N . THR A 1 443 ? -9.639 7.979 -10.686 1.00 94.69 443 THR A N 1
ATOM 3521 C CA . THR A 1 443 ? -10.630 8.888 -10.100 1.00 94.69 443 THR A CA 1
ATOM 3522 C C . THR A 1 443 ? -11.677 9.307 -11.130 1.00 94.69 443 THR A C 1
ATOM 3524 O O . THR A 1 443 ? -11.357 9.481 -12.301 1.00 94.69 443 THR A O 1
ATOM 3527 N N . GLU A 1 444 ? -12.917 9.561 -10.693 1.00 91.69 444 GLU A N 1
ATOM 3528 C CA . GLU A 1 444 ? -14.007 9.995 -11.597 1.00 91.69 444 GLU A CA 1
ATOM 3529 C C . GLU A 1 444 ? -13.706 11.301 -12.349 1.00 91.69 444 GLU A C 1
ATOM 3531 O O . GLU A 1 444 ? -14.173 11.518 -13.464 1.00 91.69 444 GLU A O 1
ATOM 3536 N N . LYS A 1 445 ? -12.931 12.189 -11.725 1.00 90.19 445 LYS A N 1
ATOM 3537 C CA . LYS A 1 445 ? -12.492 13.462 -12.297 1.00 90.19 445 LYS A CA 1
ATOM 3538 C C . LYS A 1 445 ? -11.006 13.660 -12.069 1.00 90.19 445 LYS A C 1
ATOM 3540 O O . LYS A 1 445 ? -10.461 13.120 -11.100 1.00 90.19 445 LYS A O 1
ATOM 3545 N N . LYS A 1 446 ? -10.378 14.464 -12.931 1.00 91.25 446 LYS A N 1
ATOM 3546 C CA . LYS A 1 446 ? -9.018 14.962 -12.708 1.00 91.25 446 LYS A CA 1
ATOM 3547 C C . LYS A 1 446 ? -8.957 15.615 -11.319 1.00 91.25 446 LYS A C 1
ATOM 3549 O O . LYS A 1 446 ? -9.889 16.307 -10.906 1.00 91.25 446 LYS A O 1
ATOM 3554 N N . GLN A 1 447 ? -7.923 15.281 -10.549 1.00 89.50 447 GLN A N 1
ATOM 3555 C CA . GLN A 1 447 ? -7.646 15.933 -9.272 1.00 89.50 447 GLN A CA 1
ATOM 3556 C C . GLN A 1 447 ? -6.162 15.858 -8.902 1.00 89.50 447 GLN A C 1
ATOM 3558 O O . GLN A 1 447 ? -5.461 14.907 -9.241 1.00 89.50 447 GLN A O 1
ATOM 3563 N N . CYS A 1 448 ? -5.689 16.875 -8.187 1.00 90.25 448 CYS A N 1
ATOM 3564 C CA . CYS A 1 448 ? -4.335 16.960 -7.642 1.00 90.25 448 CYS A CA 1
ATOM 3565 C C . CYS A 1 448 ? -4.269 16.176 -6.326 1.00 90.25 448 CYS A C 1
ATOM 3567 O O . CYS A 1 448 ? -4.821 16.643 -5.333 1.00 90.25 448 CYS A O 1
ATOM 3569 N N . ILE A 1 449 ? -3.631 14.999 -6.299 1.00 90.50 449 ILE A N 1
ATOM 3570 C CA . ILE A 1 449 ? -3.502 14.176 -5.082 1.00 90.50 449 ILE A CA 1
ATOM 3571 C C . ILE A 1 449 ? -2.141 14.428 -4.421 1.00 90.50 449 ILE A C 1
ATOM 3573 O O . ILE A 1 449 ? -1.107 14.169 -5.029 1.00 90.50 449 ILE A O 1
ATOM 3577 N N . ILE A 1 450 ? -2.123 14.921 -3.173 1.00 87.38 450 ILE A N 1
ATOM 3578 C CA . ILE A 1 450 ? -0.892 15.200 -2.389 1.00 87.38 450 ILE A CA 1
ATOM 3579 C C . ILE A 1 450 ? 0.120 16.055 -3.186 1.00 87.38 450 ILE A C 1
ATOM 3581 O O . ILE A 1 450 ? 1.311 15.743 -3.305 1.00 87.38 450 ILE A O 1
ATOM 3585 N N . ASN A 1 451 ? -0.362 17.151 -3.777 1.00 84.75 451 ASN A N 1
ATOM 3586 C CA . ASN A 1 451 ? 0.455 18.086 -4.562 1.00 84.75 451 ASN A CA 1
ATOM 3587 C C . ASN A 1 451 ? 1.154 17.452 -5.784 1.00 84.75 451 ASN A C 1
ATOM 3589 O O . ASN A 1 451 ? 2.176 17.961 -6.254 1.00 84.75 451 ASN A O 1
ATOM 3593 N N . LEU A 1 452 ? 0.639 16.329 -6.292 1.00 90.44 452 LEU A N 1
ATOM 3594 C CA . LEU A 1 452 ? 1.000 15.798 -7.605 1.00 90.44 452 LEU A CA 1
ATOM 3595 C C . LEU A 1 452 ? 0.120 16.443 -8.690 1.00 90.44 452 LEU A C 1
ATOM 3597 O O . LEU A 1 452 ? -1.000 16.845 -8.384 1.00 90.44 452 LEU A O 1
ATOM 3601 N N . PRO A 1 453 ? 0.596 16.561 -9.946 1.00 90.38 453 PRO A N 1
ATOM 3602 C CA . PRO A 1 453 ? -0.184 17.168 -11.023 1.00 90.38 453 PRO A CA 1
ATOM 3603 C C . PRO A 1 453 ? -1.568 16.545 -11.170 1.00 90.38 453 PRO A C 1
ATOM 3605 O O . PRO A 1 453 ? -1.762 15.369 -10.872 1.00 90.38 453 PRO A O 1
ATOM 3608 N N . GLU A 1 454 ? -2.518 17.349 -11.630 1.00 91.50 454 GLU A N 1
ATOM 3609 C CA . GLU A 1 454 ? -3.910 16.942 -11.731 1.00 91.50 454 GLU A CA 1
ATOM 3610 C C . GLU A 1 454 ? -4.088 15.782 -12.720 1.00 91.50 454 GLU A C 1
ATOM 3612 O O . GLU A 1 454 ? -3.820 15.923 -13.911 1.00 91.50 454 GLU A O 1
ATOM 3617 N N . GLU A 1 455 ? -4.543 14.628 -12.230 1.00 92.06 455 GLU A N 1
ATOM 3618 C CA . GLU A 1 455 ? -4.698 13.420 -13.042 1.00 92.06 455 GLU A CA 1
ATOM 3619 C C . GLU A 1 455 ? -5.900 12.584 -12.603 1.00 92.06 455 GLU A C 1
ATOM 3621 O O . GLU A 1 455 ? -6.403 12.716 -11.485 1.00 92.06 455 GLU A O 1
ATOM 3626 N N . THR A 1 456 ? -6.354 11.709 -13.502 1.00 92.94 456 THR A N 1
ATOM 3627 C CA . THR A 1 456 ? -7.350 10.666 -13.213 1.00 92.94 456 THR A CA 1
ATOM 3628 C C . THR A 1 456 ? -6.710 9.350 -12.797 1.00 92.94 456 THR A C 1
ATOM 3630 O O . THR A 1 456 ? -7.203 8.695 -11.890 1.00 92.94 456 THR A O 1
ATOM 3633 N N . ASP A 1 457 ? -5.604 8.957 -13.431 1.00 93.75 457 ASP A N 1
ATOM 3634 C CA . ASP A 1 457 ? -5.025 7.625 -13.280 1.00 93.75 457 ASP A CA 1
ATOM 3635 C C . ASP A 1 457 ? -3.745 7.650 -12.444 1.00 93.75 457 ASP A C 1
ATOM 3637 O O . ASP A 1 457 ? -2.780 8.356 -12.750 1.00 93.75 457 ASP A O 1
ATOM 3641 N N . TRP A 1 458 ? -3.701 6.778 -11.449 1.00 96.19 458 TRP A N 1
ATOM 3642 C CA . TRP A 1 458 ? -2.632 6.680 -10.475 1.00 96.19 458 TRP A CA 1
ATOM 3643 C C . TRP A 1 458 ? -2.219 5.228 -10.259 1.00 96.19 458 TRP A C 1
ATOM 3645 O O . TRP A 1 458 ? -2.973 4.282 -10.497 1.00 96.19 458 TRP A O 1
ATOM 3655 N N . VAL A 1 459 ? -0.994 5.049 -9.777 1.00 97.31 459 VAL A N 1
ATOM 3656 C CA . VAL A 1 459 ? -0.474 3.758 -9.336 1.00 97.31 459 VAL A CA 1
ATOM 3657 C C . VAL A 1 459 ? -0.131 3.847 -7.856 1.00 97.31 459 VAL A C 1
ATOM 3659 O O . VAL A 1 459 ? 0.639 4.710 -7.454 1.00 97.31 459 VAL A O 1
ATOM 3662 N N . LEU A 1 460 ? -0.662 2.925 -7.060 1.00 97.75 460 LEU A N 1
ATOM 3663 C CA . LEU A 1 460 ? -0.206 2.650 -5.701 1.00 97.75 460 LEU A CA 1
ATOM 3664 C C . LEU A 1 460 ? 0.774 1.482 -5.769 1.00 97.75 460 LEU A C 1
ATOM 3666 O O . LEU A 1 460 ? 0.378 0.317 -5.786 1.00 97.75 460 LEU A O 1
ATOM 3670 N N . TYR A 1 461 ? 2.061 1.795 -5.845 1.00 97.62 461 TYR A N 1
ATOM 3671 C CA . TYR A 1 461 ? 3.124 0.802 -5.920 1.00 97.62 461 TYR A CA 1
ATOM 3672 C C . TYR A 1 461 ? 3.532 0.318 -4.528 1.00 97.62 461 TYR A C 1
ATOM 3674 O O . TYR A 1 461 ? 3.871 1.116 -3.650 1.00 97.62 461 TYR A O 1
ATOM 3682 N N . ALA A 1 462 ? 3.527 -1.001 -4.356 1.00 95.81 462 ALA A N 1
ATOM 3683 C CA . ALA A 1 462 ? 4.072 -1.680 -3.194 1.00 95.81 462 ALA A CA 1
ATOM 3684 C C . ALA A 1 462 ? 5.532 -2.090 -3.465 1.00 95.81 462 ALA A C 1
ATOM 3686 O O . ALA A 1 462 ? 5.761 -2.942 -4.326 1.00 95.81 462 ALA A O 1
ATOM 3687 N N . PRO A 1 463 ? 6.522 -1.559 -2.723 1.00 90.44 463 PRO A N 1
ATOM 3688 C CA . PRO A 1 463 ? 7.924 -1.972 -2.836 1.00 90.44 463 PRO A CA 1
ATOM 3689 C C . PRO A 1 463 ? 8.178 -3.344 -2.181 1.00 90.44 463 PRO A C 1
ATOM 3691 O O . PRO A 1 463 ? 8.909 -3.461 -1.205 1.00 90.44 463 PRO A O 1
ATOM 3694 N N . SER A 1 464 ? 7.545 -4.403 -2.691 1.00 86.88 464 SER A N 1
ATOM 3695 C CA . SER A 1 464 ? 7.498 -5.715 -2.024 1.00 86.88 464 SER A CA 1
ATOM 3696 C C . SER A 1 464 ? 8.837 -6.459 -2.011 1.00 86.88 464 SER A C 1
ATOM 3698 O O . SER A 1 464 ? 9.129 -7.166 -1.050 1.00 86.88 464 SER A O 1
ATOM 3700 N N . ILE A 1 465 ? 9.648 -6.309 -3.062 1.00 87.94 465 ILE A N 1
ATOM 3701 C CA . ILE A 1 465 ? 10.982 -6.931 -3.173 1.00 87.94 465 ILE A CA 1
ATOM 3702 C C . ILE A 1 465 ? 12.122 -5.956 -2.848 1.00 87.94 465 ILE A C 1
ATOM 3704 O O . ILE A 1 465 ? 13.252 -6.374 -2.594 1.00 87.94 465 ILE A O 1
ATOM 3708 N N . ASP A 1 466 ? 11.827 -4.656 -2.842 1.00 90.38 466 ASP A N 1
ATOM 3709 C CA . ASP A 1 466 ? 12.798 -3.599 -2.597 1.00 90.38 466 ASP A CA 1
ATOM 3710 C C . ASP A 1 466 ? 12.917 -3.325 -1.096 1.00 90.38 466 ASP A C 1
ATOM 3712 O O . ASP A 1 466 ? 12.152 -2.552 -0.525 1.00 90.38 466 ASP A O 1
ATOM 3716 N N . LYS A 1 467 ? 13.917 -3.929 -0.451 1.00 86.56 467 LYS A N 1
ATOM 3717 C CA . LYS A 1 467 ? 14.137 -3.765 0.994 1.00 86.56 467 LYS A CA 1
ATOM 3718 C C . LYS A 1 467 ? 14.567 -2.358 1.414 1.00 86.56 467 LYS A C 1
ATOM 3720 O O . LYS A 1 467 ? 14.451 -2.044 2.595 1.00 86.56 467 LYS A O 1
ATOM 3725 N N . SER A 1 468 ? 15.075 -1.526 0.495 1.00 89.50 468 SER A N 1
ATOM 3726 C CA . SER A 1 468 ? 15.320 -0.116 0.822 1.00 89.50 468 SER A CA 1
ATOM 3727 C C . SER A 1 468 ? 14.034 0.699 0.743 1.00 89.50 468 SER A C 1
ATOM 3729 O O . SER A 1 468 ? 13.935 1.712 1.423 1.00 89.50 468 SER A O 1
ATOM 3731 N N . LEU A 1 469 ? 13.045 0.240 -0.035 1.00 95.25 469 LEU A N 1
ATOM 3732 C CA . LEU A 1 469 ? 11.792 0.932 -0.356 1.00 95.25 469 LEU A CA 1
ATOM 3733 C C . LEU A 1 469 ? 11.990 2.187 -1.233 1.00 95.25 469 LEU A C 1
ATOM 3735 O O . LEU A 1 469 ? 11.041 2.945 -1.449 1.00 95.25 469 LEU A O 1
ATOM 3739 N N . LEU A 1 470 ? 13.211 2.426 -1.733 1.00 96.88 470 LEU A N 1
ATOM 3740 C CA . LEU A 1 470 ? 13.624 3.688 -2.350 1.00 96.88 470 LEU A CA 1
ATOM 3741 C C . LEU A 1 470 ? 13.931 3.603 -3.848 1.00 96.88 470 LEU A C 1
ATOM 3743 O O . LEU A 1 470 ? 14.041 4.656 -4.466 1.00 96.88 470 LEU A O 1
ATOM 3747 N N . ARG A 1 471 ? 14.099 2.427 -4.466 1.00 97.44 471 ARG A N 1
ATOM 3748 C CA . ARG A 1 471 ? 14.721 2.325 -5.807 1.00 97.44 471 ARG A CA 1
ATOM 3749 C C . ARG A 1 471 ? 13.933 3.026 -6.913 1.00 97.44 471 ARG A C 1
ATOM 3751 O O . ARG A 1 471 ? 14.500 3.852 -7.625 1.00 97.44 471 ARG A O 1
ATOM 3758 N N . ASN A 1 472 ? 12.619 2.800 -6.987 1.00 97.69 472 ASN A N 1
ATOM 3759 C CA . ASN A 1 472 ? 11.748 3.524 -7.923 1.00 97.69 472 ASN A CA 1
ATOM 3760 C C . ASN A 1 472 ? 11.752 5.040 -7.649 1.00 97.69 472 ASN A C 1
ATOM 3762 O O . ASN A 1 472 ? 11.915 5.840 -8.567 1.00 97.69 472 ASN A O 1
ATOM 3766 N N . ALA A 1 473 ? 11.635 5.444 -6.379 1.00 98.12 473 ALA A N 1
ATOM 3767 C CA . ALA A 1 473 ? 11.659 6.852 -5.980 1.00 98.12 473 ALA A CA 1
ATOM 3768 C C . ALA A 1 473 ? 12.991 7.537 -6.346 1.00 98.12 473 ALA A C 1
ATOM 3770 O O . ALA A 1 473 ? 13.008 8.669 -6.838 1.00 98.12 473 ALA A O 1
ATOM 3771 N N . LEU A 1 474 ? 14.109 6.836 -6.151 1.00 98.50 474 LEU A N 1
ATOM 3772 C CA . LEU A 1 474 ? 15.448 7.291 -6.495 1.00 98.50 474 LEU A CA 1
ATOM 3773 C C . LEU A 1 474 ? 15.587 7.443 -8.009 1.00 98.50 474 LEU A C 1
ATOM 3775 O O . LEU A 1 474 ? 15.962 8.520 -8.465 1.00 98.50 474 LEU A O 1
ATOM 3779 N N . ALA A 1 475 ? 15.214 6.424 -8.785 1.00 98.44 475 ALA A N 1
ATOM 3780 C CA . ALA A 1 475 ? 15.285 6.464 -10.243 1.00 98.44 475 ALA A CA 1
ATOM 3781 C C . ALA A 1 475 ? 14.466 7.618 -10.833 1.00 98.44 475 ALA A C 1
ATOM 3783 O O . ALA A 1 475 ? 14.975 8.381 -11.651 1.00 98.44 475 ALA A O 1
ATOM 3784 N N . TYR A 1 476 ? 13.229 7.816 -10.370 1.00 98.56 476 TYR A N 1
ATOM 3785 C CA . TYR A 1 476 ? 12.385 8.917 -10.838 1.00 98.56 476 TYR A CA 1
ATOM 3786 C C . TYR A 1 476 ? 12.920 10.293 -10.435 1.00 98.56 476 TYR A C 1
ATOM 3788 O O . TYR A 1 476 ? 12.737 11.266 -11.168 1.00 98.56 476 TYR A O 1
ATOM 3796 N N . SER A 1 477 ? 13.598 10.394 -9.292 1.00 98.50 477 SER A N 1
ATOM 3797 C CA . SER A 1 477 ? 14.250 11.636 -8.867 1.00 98.50 477 SER A CA 1
ATOM 3798 C C . SER A 1 477 ? 15.523 11.924 -9.672 1.00 98.50 477 SER A C 1
ATOM 3800 O O . SER A 1 477 ? 15.767 13.070 -10.050 1.00 98.50 477 SER A O 1
ATOM 3802 N N . LEU A 1 478 ? 16.316 10.893 -9.979 1.00 98.44 478 LEU A N 1
ATOM 3803 C CA . LEU A 1 478 ? 17.492 10.996 -10.844 1.00 98.44 478 LEU A CA 1
ATOM 3804 C C . LEU A 1 478 ? 17.091 11.364 -12.273 1.00 98.44 478 LEU A C 1
ATOM 3806 O O . LEU A 1 478 ? 17.674 12.275 -12.850 1.00 98.44 478 LEU A O 1
ATOM 3810 N N . GLY A 1 479 ? 16.045 10.736 -12.812 1.00 97.94 479 GLY A N 1
ATOM 3811 C CA . GLY A 1 479 ? 15.529 11.062 -14.135 1.00 97.94 479 GLY A CA 1
ATOM 3812 C C . GLY A 1 479 ? 15.082 12.525 -14.251 1.00 97.94 479 GLY A C 1
ATOM 3813 O O . GLY A 1 479 ? 15.410 13.188 -15.232 1.00 97.94 479 GLY A O 1
ATOM 3814 N N . GLN A 1 480 ? 14.439 13.078 -13.214 1.00 95.94 480 GLN A N 1
ATOM 3815 C CA . GLN A 1 480 ? 14.118 14.512 -13.154 1.00 95.94 480 GLN A CA 1
ATOM 3816 C C . GLN A 1 480 ? 15.376 15.390 -13.190 1.00 95.94 480 GLN A C 1
ATOM 3818 O O . GLN A 1 480 ? 15.424 16.338 -13.971 1.00 95.94 480 GLN A O 1
ATOM 3823 N N . LYS A 1 481 ? 16.413 15.057 -12.407 1.00 96.00 481 LYS A N 1
ATOM 3824 C CA . LYS A 1 481 ? 17.706 15.770 -12.436 1.00 96.00 481 LYS A CA 1
ATOM 3825 C C . LYS A 1 481 ? 18.392 15.680 -13.803 1.00 96.00 481 LYS A C 1
ATOM 3827 O O . LYS A 1 481 ? 19.014 16.637 -14.243 1.00 96.00 481 LYS A O 1
ATOM 3832 N N . MET A 1 482 ? 18.228 14.558 -14.501 1.00 96.62 482 MET A N 1
ATOM 3833 C CA . MET A 1 482 ? 18.746 14.337 -15.854 1.00 96.62 482 MET A CA 1
ATOM 3834 C C . MET A 1 482 ? 17.819 14.876 -16.956 1.00 96.62 482 MET A C 1
ATOM 3836 O O . MET A 1 482 ? 18.089 14.662 -18.136 1.00 96.62 482 MET A O 1
ATOM 3840 N N . SER A 1 483 ? 16.735 15.578 -16.610 1.00 95.19 483 SER A N 1
ATOM 3841 C CA . SER A 1 483 ? 15.765 16.138 -17.564 1.00 95.19 483 SER A CA 1
ATOM 3842 C C . SER A 1 483 ? 15.091 15.106 -18.484 1.00 95.19 483 SER A C 1
ATOM 3844 O O . SER A 1 483 ? 14.672 15.439 -19.592 1.00 95.19 483 SER A O 1
ATOM 3846 N N . ILE A 1 484 ? 14.940 13.855 -18.036 1.00 96.38 484 ILE A N 1
ATOM 3847 C CA . ILE A 1 484 ? 14.085 12.869 -18.708 1.00 96.38 484 ILE A CA 1
ATOM 3848 C C . ILE A 1 484 ? 12.707 12.825 -18.054 1.00 96.38 484 ILE A C 1
ATOM 3850 O O . ILE A 1 484 ? 12.571 12.896 -16.828 1.00 96.38 484 ILE A O 1
ATOM 3854 N N . LYS A 1 485 ? 11.660 12.684 -18.881 1.00 96.56 485 LYS A N 1
ATOM 3855 C CA . LYS A 1 485 ? 10.288 12.498 -18.395 1.00 96.56 485 LYS A CA 1
ATOM 3856 C C . LYS A 1 485 ? 10.270 11.340 -17.394 1.00 96.56 485 LYS A C 1
ATOM 3858 O O . LYS A 1 485 ? 10.602 10.208 -17.734 1.00 96.56 485 LYS A O 1
ATOM 3863 N N . SER A 1 486 ? 9.894 11.647 -16.161 1.00 96.56 486 SER A N 1
ATOM 3864 C CA . SER A 1 486 ? 9.906 10.711 -15.039 1.00 96.56 486 SER A CA 1
ATOM 3865 C C . SER A 1 486 ? 8.617 10.880 -14.242 1.00 96.56 486 SER A C 1
ATOM 3867 O O . SER A 1 486 ? 8.203 12.026 -14.035 1.00 96.56 486 SER A O 1
ATOM 3869 N N . PRO A 1 487 ? 7.970 9.788 -13.804 1.00 96.25 487 PRO A N 1
ATOM 3870 C CA . PRO A 1 487 ? 6.778 9.878 -12.975 1.00 96.25 487 PRO A CA 1
ATOM 3871 C C . PRO A 1 487 ? 7.033 10.705 -11.713 1.00 96.25 487 PRO A C 1
ATOM 3873 O O . PRO A 1 487 ? 8.007 10.468 -10.995 1.00 96.25 487 PRO A O 1
ATOM 3876 N N . LYS A 1 488 ? 6.141 11.647 -11.393 1.00 95.75 488 LYS A N 1
ATOM 3877 C CA . LYS A 1 488 ? 6.136 12.241 -10.052 1.00 95.75 488 LYS A CA 1
ATOM 3878 C C . LYS A 1 488 ? 5.481 11.278 -9.073 1.00 95.75 488 LYS A C 1
ATOM 3880 O O . LYS A 1 488 ? 4.603 10.493 -9.441 1.00 95.75 488 LYS A O 1
ATOM 3885 N N . PHE A 1 489 ? 5.914 11.354 -7.820 1.00 96.44 489 PHE A N 1
ATOM 3886 C CA . PHE A 1 489 ? 5.468 10.430 -6.792 1.00 96.44 489 PHE A CA 1
ATOM 3887 C C . PHE A 1 489 ? 5.400 11.056 -5.396 1.00 96.44 489 PHE A C 1
ATOM 3889 O O . PHE A 1 489 ? 6.009 12.099 -5.126 1.00 96.44 489 PHE A O 1
ATOM 3896 N N . ARG A 1 490 ? 4.678 10.384 -4.496 1.00 95.75 490 ARG A N 1
ATOM 3897 C CA . ARG A 1 490 ? 4.664 10.637 -3.049 1.00 95.75 490 ARG A CA 1
ATOM 3898 C C . ARG A 1 490 ? 4.656 9.320 -2.286 1.00 95.75 490 ARG A C 1
ATOM 3900 O O . ARG A 1 490 ? 3.953 8.390 -2.672 1.00 95.75 490 ARG A O 1
ATOM 3907 N N . PHE A 1 491 ? 5.415 9.253 -1.199 1.00 96.44 491 PHE A N 1
ATOM 3908 C CA . PHE A 1 491 ? 5.240 8.194 -0.209 1.00 96.44 491 PHE A CA 1
ATOM 3909 C C . PHE A 1 491 ? 3.951 8.446 0.575 1.00 96.44 491 PHE A C 1
ATOM 3911 O O . PHE A 1 491 ? 3.647 9.593 0.897 1.00 96.44 491 PHE A O 1
ATOM 3918 N N . LEU A 1 492 ? 3.208 7.388 0.886 1.00 95.31 492 LEU A N 1
ATOM 3919 C CA . LEU A 1 492 ? 2.033 7.456 1.752 1.00 95.31 492 LEU A CA 1
ATOM 3920 C C . LEU A 1 492 ? 1.834 6.150 2.523 1.00 95.31 492 LEU A C 1
ATOM 3922 O O . LEU A 1 492 ? 2.357 5.107 2.129 1.00 95.31 492 LEU A O 1
ATOM 3926 N N . ASN A 1 493 ? 1.064 6.198 3.605 1.00 92.94 493 ASN A N 1
ATOM 3927 C CA . ASN A 1 493 ? 0.540 5.014 4.270 1.00 92.94 493 ASN A CA 1
ATOM 3928 C C . ASN A 1 493 ? -0.834 4.660 3.695 1.00 92.94 493 ASN A C 1
ATOM 3930 O O . ASN A 1 493 ? -1.725 5.511 3.682 1.00 92.94 493 ASN A O 1
ATOM 3934 N N . LEU A 1 494 ? -1.007 3.433 3.210 1.00 93.56 494 LEU A N 1
ATOM 3935 C CA . LEU A 1 494 ? -2.264 2.985 2.616 1.00 93.56 494 LEU A CA 1
ATOM 3936 C C . LEU A 1 494 ? -3.097 2.215 3.638 1.00 93.56 494 LEU A C 1
ATOM 3938 O O . LEU A 1 494 ? -2.597 1.292 4.278 1.00 93.56 494 LEU A O 1
ATOM 3942 N N . TYR A 1 495 ? -4.380 2.541 3.702 1.00 86.56 495 TYR A N 1
ATOM 3943 C CA . TYR A 1 495 ? -5.400 1.791 4.412 1.00 86.56 495 TYR A CA 1
ATOM 3944 C C . TYR A 1 495 ? -6.456 1.333 3.412 1.00 86.56 495 TYR A C 1
ATOM 3946 O O . TYR A 1 495 ? -6.930 2.138 2.608 1.00 86.56 495 TYR A O 1
ATOM 3954 N N . VAL A 1 496 ? -6.822 0.056 3.442 1.00 80.50 496 VAL A N 1
ATOM 3955 C CA . VAL A 1 496 ? -7.908 -0.488 2.618 1.00 80.50 496 VAL A CA 1
ATOM 3956 C C . VAL A 1 496 ? -8.908 -1.126 3.560 1.00 80.50 496 VAL A C 1
ATOM 3958 O O . VAL A 1 496 ? -8.534 -2.037 4.287 1.00 80.50 496 VAL A O 1
ATOM 3961 N N . ASN A 1 497 ? -10.158 -0.662 3.546 1.00 72.06 497 ASN A N 1
ATOM 3962 C CA . ASN A 1 497 ? -11.203 -1.137 4.456 1.00 72.06 497 ASN A CA 1
ATOM 3963 C C . ASN A 1 497 ? -10.751 -1.065 5.928 1.00 72.06 497 ASN A C 1
ATOM 3965 O O . ASN A 1 497 ? -10.866 -2.036 6.665 1.00 72.06 497 ASN A O 1
ATOM 3969 N N . ASP A 1 498 ? -10.147 0.070 6.295 1.00 61.59 498 ASP A N 1
ATOM 3970 C CA . ASP A 1 498 ? -9.586 0.388 7.619 1.00 61.59 498 ASP A CA 1
ATOM 3971 C C . ASP A 1 498 ? -8.417 -0.498 8.099 1.00 61.59 498 ASP A C 1
ATOM 3973 O O . ASP A 1 498 ? -7.745 -0.179 9.081 1.00 61.59 498 ASP A O 1
ATOM 3977 N N . GLU A 1 499 ? -8.046 -1.530 7.340 1.00 63.41 499 GLU A N 1
ATOM 3978 C CA . GLU A 1 499 ? -6.809 -2.277 7.550 1.00 63.41 499 GLU A CA 1
ATOM 3979 C C . GLU A 1 499 ? -5.594 -1.480 7.048 1.00 63.41 499 GLU A C 1
ATOM 3981 O O . GLU A 1 499 ? -5.599 -0.927 5.949 1.00 63.41 499 GLU A O 1
ATOM 3986 N N . ASN A 1 500 ? -4.507 -1.462 7.823 1.00 79.56 500 ASN A N 1
ATOM 3987 C CA . ASN A 1 500 ? -3.255 -0.799 7.453 1.00 79.56 500 ASN A CA 1
ATOM 3988 C C . ASN A 1 500 ? -2.406 -1.689 6.527 1.00 79.56 500 ASN A C 1
ATOM 3990 O O . ASN A 1 500 ? -1.815 -2.677 6.963 1.00 79.56 500 ASN A O 1
ATOM 3994 N N . TYR A 1 501 ? -2.283 -1.304 5.257 1.00 84.25 501 TYR A N 1
ATOM 3995 C CA . TYR A 1 501 ? -1.461 -1.992 4.254 1.00 84.25 501 TYR A CA 1
ATOM 3996 C C . TYR A 1 501 ? -0.007 -1.471 4.235 1.00 84.25 501 TYR A C 1
ATOM 3998 O O . TYR A 1 501 ? 0.844 -1.985 3.494 1.00 84.25 501 TYR A O 1
ATOM 4006 N N . GLY A 1 502 ? 0.316 -0.477 5.065 1.00 87.81 502 GLY A N 1
ATOM 4007 C CA . GLY A 1 502 ? 1.653 0.076 5.251 1.00 87.81 502 GLY A CA 1
ATOM 4008 C C . GLY A 1 502 ? 2.073 1.045 4.143 1.00 87.81 502 GLY A C 1
ATOM 4009 O O . GLY A 1 502 ? 1.254 1.575 3.396 1.00 87.81 502 GLY A O 1
ATOM 4010 N N . LEU A 1 503 ? 3.387 1.241 4.003 1.00 94.56 503 LEU A N 1
ATOM 4011 C CA . LEU A 1 503 ? 3.985 2.174 3.043 1.00 94.56 503 LEU A CA 1
ATOM 4012 C C . LEU A 1 503 ? 3.700 1.812 1.573 1.00 94.56 503 LEU A C 1
ATOM 4014 O O . LEU A 1 503 ? 3.937 0.672 1.164 1.00 94.56 503 LEU A O 1
ATOM 4018 N N . TYR A 1 504 ? 3.281 2.795 0.778 1.00 97.38 504 TYR A N 1
ATOM 4019 C CA . TYR A 1 504 ? 3.167 2.741 -0.682 1.00 97.38 504 TYR A CA 1
ATOM 4020 C C . TYR A 1 504 ? 3.810 3.969 -1.325 1.00 97.38 504 TYR A C 1
ATOM 4022 O O . TYR A 1 504 ? 3.966 5.018 -0.696 1.00 97.38 504 TYR A O 1
ATOM 4030 N N . LEU A 1 505 ? 4.131 3.838 -2.611 1.00 97.31 505 LEU A N 1
ATOM 4031 C CA . LEU A 1 505 ? 4.458 4.958 -3.482 1.00 97.31 505 LEU A CA 1
ATOM 4032 C C . LEU A 1 505 ? 3.244 5.261 -4.368 1.00 97.31 505 LEU A C 1
ATOM 4034 O O . LEU A 1 505 ? 2.875 4.439 -5.206 1.00 97.31 505 LEU A O 1
ATOM 4038 N N . LEU A 1 506 ? 2.624 6.427 -4.195 1.00 97.69 506 LEU A N 1
ATOM 4039 C CA . LEU A 1 506 ? 1.657 6.959 -5.152 1.00 97.69 506 LEU A CA 1
ATOM 4040 C C . LEU A 1 506 ? 2.431 7.549 -6.327 1.00 97.69 506 LEU A C 1
ATOM 4042 O O . LEU A 1 506 ? 3.205 8.482 -6.135 1.00 97.69 506 LEU A O 1
ATOM 4046 N N . ILE A 1 507 ? 2.241 7.005 -7.524 1.00 97.19 507 ILE A N 1
ATOM 4047 C CA . ILE A 1 507 ? 3.007 7.324 -8.731 1.00 97.19 507 ILE A CA 1
ATOM 4048 C C . ILE A 1 507 ? 2.040 7.780 -9.831 1.00 97.19 507 ILE A C 1
ATOM 4050 O O . ILE A 1 507 ? 0.993 7.158 -10.036 1.00 97.19 507 ILE A O 1
ATOM 4054 N N . GLN A 1 508 ? 2.403 8.829 -10.576 1.00 94.75 508 GLN A N 1
ATOM 4055 C CA . GLN A 1 508 ? 1.708 9.186 -11.819 1.00 94.75 508 GLN A CA 1
ATOM 4056 C C . GLN A 1 508 ? 1.777 8.030 -12.827 1.00 94.75 508 GLN A C 1
ATOM 4058 O O . GLN A 1 508 ? 2.861 7.578 -13.201 1.00 94.75 508 GLN A O 1
ATOM 4063 N N . LYS A 1 509 ? 0.623 7.555 -13.302 1.00 94.56 509 LYS A N 1
ATOM 4064 C CA . LYS A 1 509 ? 0.583 6.518 -14.340 1.00 94.56 509 LYS A CA 1
ATOM 4065 C C . LYS A 1 509 ? 1.041 7.107 -15.679 1.00 94.56 509 LYS A C 1
ATOM 4067 O O . LYS A 1 509 ? 0.649 8.214 -16.036 1.00 94.56 509 LYS A O 1
ATOM 4072 N N . ILE A 1 510 ? 1.834 6.358 -16.453 1.00 93.81 510 ILE A N 1
ATOM 4073 C CA . ILE A 1 510 ? 2.198 6.762 -17.821 1.00 93.81 510 ILE A CA 1
ATOM 4074 C C . ILE A 1 510 ? 0.935 6.831 -18.677 1.00 93.81 510 ILE A C 1
ATOM 4076 O O . ILE A 1 510 ? 0.265 5.816 -18.885 1.00 93.81 510 ILE A O 1
ATOM 4080 N N . LYS A 1 511 ? 0.633 8.019 -19.195 1.00 91.19 511 LYS A N 1
ATOM 4081 C CA . LYS A 1 511 ? -0.434 8.275 -20.164 1.00 91.19 511 LYS A CA 1
ATOM 4082 C C . LYS A 1 511 ? -0.201 9.612 -20.868 1.00 91.19 511 LYS A C 1
ATOM 4084 O O . LYS A 1 511 ? 0.621 10.405 -20.413 1.00 91.19 511 LYS A O 1
ATOM 4089 N N . CYS A 1 512 ? -0.944 9.847 -21.948 1.00 91.12 512 CYS A N 1
ATOM 4090 C CA . CYS A 1 512 ? -1.035 11.158 -22.582 1.00 91.12 512 CYS A CA 1
ATOM 4091 C C . CYS A 1 512 ? -1.800 12.109 -21.653 1.00 91.12 512 CYS A C 1
ATOM 4093 O O . CYS A 1 512 ? -2.960 11.847 -21.331 1.00 91.12 512 CYS A O 1
ATOM 4095 N N . SER A 1 513 ? -1.131 13.153 -21.166 1.00 88.31 513 SER A N 1
ATOM 4096 C CA . SER A 1 513 ? -1.731 14.176 -20.307 1.00 88.31 513 SER A CA 1
ATOM 4097 C C . SER A 1 513 ? -0.839 15.407 -20.186 1.00 88.31 513 SER A C 1
ATOM 4099 O O . SER A 1 513 ? 0.390 15.310 -20.193 1.00 88.31 513 SER A O 1
ATOM 4101 N N . GLU A 1 514 ? -1.461 16.570 -19.988 1.00 84.06 514 GLU A N 1
ATOM 4102 C CA . GLU A 1 514 ? -0.761 17.838 -19.744 1.00 84.06 514 GLU A CA 1
ATOM 4103 C C . GLU A 1 514 ? 0.194 17.760 -18.540 1.00 84.06 514 GLU A C 1
ATOM 4105 O O . GLU A 1 514 ? 1.273 18.352 -18.554 1.00 84.06 514 GLU A O 1
ATOM 4110 N N . GLY A 1 515 ? -0.180 16.988 -17.513 1.00 77.94 515 GLY A N 1
ATOM 4111 C CA . GLY A 1 515 ? 0.576 16.819 -16.274 1.00 77.94 515 GLY A CA 1
ATOM 4112 C C . GLY A 1 515 ? 1.757 15.847 -16.352 1.00 77.94 515 GLY A C 1
ATOM 4113 O O . GLY A 1 515 ? 2.499 15.749 -15.365 1.00 77.94 515 GLY A O 1
ATOM 4114 N N . PHE A 1 516 ? 1.946 15.128 -17.471 1.00 88.06 516 PHE A N 1
ATOM 4115 C CA . PHE A 1 516 ? 3.036 14.159 -17.611 1.00 88.06 516 PHE A CA 1
ATOM 4116 C C . PHE A 1 516 ? 3.594 14.014 -19.039 1.00 88.06 516 PHE A C 1
ATOM 4118 O O . PHE A 1 516 ? 4.613 14.632 -19.368 1.00 88.06 516 PHE A O 1
ATOM 4125 N N . VAL A 1 517 ? 2.982 13.187 -19.896 1.00 91.88 517 VAL A N 1
ATOM 4126 C CA . VAL A 1 517 ? 3.381 13.056 -21.309 1.00 91.88 517 VAL A CA 1
ATOM 4127 C C . VAL A 1 517 ? 2.490 13.971 -22.132 1.00 91.88 517 VAL A C 1
ATOM 4129 O O . VAL A 1 517 ? 1.505 13.533 -22.722 1.00 91.88 517 VAL A O 1
ATOM 4132 N N . ASN A 1 518 ? 2.834 15.259 -22.119 1.00 92.56 518 ASN A N 1
ATOM 4133 C CA . ASN A 1 518 ? 2.086 16.290 -22.827 1.00 92.56 518 ASN A CA 1
ATOM 4134 C C . ASN A 1 518 ? 2.392 16.225 -24.330 1.00 92.56 518 ASN A C 1
ATOM 4136 O O . ASN A 1 518 ? 3.340 16.847 -24.813 1.00 92.56 518 ASN A O 1
ATOM 4140 N N . ILE A 1 519 ? 1.631 15.392 -25.033 1.00 93.56 519 ILE A N 1
ATOM 4141 C CA . ILE A 1 519 ? 1.611 15.279 -26.489 1.00 93.56 519 ILE A CA 1
ATOM 4142 C C . ILE A 1 519 ? 0.186 15.549 -26.965 1.00 93.56 519 ILE A C 1
ATOM 4144 O O . ILE A 1 519 ? -0.764 15.343 -26.215 1.00 93.56 519 ILE A O 1
ATOM 4148 N N . GLU A 1 520 ? 0.028 16.008 -28.203 1.00 93.31 520 GLU A N 1
ATOM 4149 C CA . GLU A 1 520 ? -1.303 16.246 -28.766 1.00 93.31 520 GLU A CA 1
ATOM 4150 C C . GLU A 1 520 ? -2.118 14.948 -28.797 1.00 93.31 520 GLU A C 1
ATOM 4152 O O . GLU A 1 520 ? -1.653 13.941 -29.333 1.00 93.31 520 GLU A O 1
ATOM 4157 N N . GLU A 1 521 ? -3.328 14.979 -28.235 1.00 92.06 521 GLU A N 1
ATOM 4158 C CA . GLU A 1 521 ? -4.215 13.819 -28.220 1.00 92.06 521 GLU A CA 1
ATOM 4159 C C . GLU A 1 521 ? -4.609 13.401 -29.643 1.00 92.06 521 GLU A C 1
ATOM 4161 O O . GLU A 1 521 ? -4.760 14.225 -30.557 1.00 92.06 521 GLU A O 1
ATOM 4166 N N . LEU A 1 522 ? -4.758 12.090 -29.821 1.00 90.56 522 LEU A N 1
ATOM 4167 C CA . LEU A 1 522 ? -5.151 11.477 -31.080 1.00 90.56 522 LEU A CA 1
ATOM 4168 C C . LEU A 1 522 ? -6.560 10.902 -30.928 1.00 90.56 522 LEU A C 1
ATOM 4170 O O . LEU A 1 522 ? -6.788 10.018 -30.102 1.00 90.56 522 LEU A O 1
ATOM 4174 N N . SER A 1 523 ? -7.499 11.420 -31.715 1.00 89.19 523 SER A N 1
ATOM 4175 C CA . SER A 1 523 ? -8.894 10.982 -31.733 1.00 89.19 523 SER A CA 1
ATOM 4176 C C . SER A 1 523 ? -9.105 9.822 -32.708 1.00 89.19 523 SER A C 1
ATOM 4178 O O . SER A 1 523 ? -8.301 9.596 -33.611 1.00 89.19 523 SER A O 1
ATOM 4180 N N . GLU A 1 524 ? -10.210 9.088 -32.583 1.00 88.75 524 GLU A N 1
ATOM 4181 C CA . GLU A 1 524 ? -10.496 7.926 -33.442 1.00 88.75 524 GLU A CA 1
ATOM 4182 C C . GLU A 1 524 ? -10.694 8.289 -34.925 1.00 88.75 524 GLU A C 1
ATOM 4184 O O . GLU A 1 524 ? -10.485 7.447 -35.798 1.00 88.75 524 GLU A O 1
ATOM 4189 N N . ILE A 1 525 ? -11.054 9.542 -35.229 1.00 89.75 525 ILE A N 1
ATOM 4190 C CA . ILE A 1 525 ? -11.275 10.027 -36.602 1.00 89.75 525 ILE A CA 1
ATOM 4191 C C . ILE A 1 525 ? -9.980 10.468 -37.303 1.00 89.75 525 ILE A C 1
ATOM 4193 O O . ILE A 1 525 ? -9.955 10.601 -38.532 1.00 89.75 525 ILE A O 1
ATOM 4197 N N . ASP A 1 526 ? -8.889 10.650 -36.551 1.00 92.44 526 ASP A N 1
ATOM 4198 C CA . ASP A 1 526 ? -7.603 11.117 -37.071 1.00 92.44 526 ASP A CA 1
ATOM 4199 C C . ASP A 1 526 ? -6.923 10.019 -37.896 1.00 92.44 526 ASP A C 1
ATOM 4201 O O . ASP A 1 526 ? -6.150 9.200 -37.396 1.00 92.44 526 ASP A O 1
ATOM 4205 N N . SER A 1 527 ? -7.239 9.988 -39.188 1.00 93.06 527 SER A N 1
ATOM 4206 C CA . SER A 1 527 ? -6.855 8.917 -40.116 1.00 93.06 527 SER A CA 1
ATOM 4207 C C . SER A 1 527 ? -5.880 9.361 -41.213 1.00 93.06 527 SER A C 1
ATOM 4209 O O . SER A 1 527 ? -5.375 8.526 -41.965 1.00 93.06 527 SER A O 1
ATOM 4211 N N . CYS A 1 528 ? -5.562 10.656 -41.293 1.00 93.06 528 CYS A N 1
ATOM 4212 C CA . CYS A 1 528 ? -4.640 11.224 -42.275 1.00 93.06 528 CYS A CA 1
ATOM 4213 C C . CYS A 1 528 ? -3.771 12.343 -41.676 1.00 93.06 528 CYS A C 1
ATOM 4215 O O . CYS A 1 528 ? -3.961 12.789 -40.542 1.00 93.06 528 CYS A O 1
ATOM 4217 N N . LYS A 1 529 ? -2.746 12.767 -42.424 1.00 91.94 529 LYS A N 1
ATOM 4218 C CA . LYS A 1 529 ? -1.875 13.875 -42.010 1.00 91.94 529 LYS A CA 1
ATOM 4219 C C . LYS A 1 529 ? -2.629 15.214 -42.080 1.00 91.94 529 LYS A C 1
ATOM 4221 O O . LYS A 1 529 ? -3.454 15.377 -42.972 1.00 91.94 529 LYS A O 1
ATOM 4226 N N . PRO A 1 530 ? -2.303 16.183 -41.205 1.00 92.06 530 PRO A N 1
ATOM 4227 C CA . PRO A 1 530 ? -1.247 16.130 -40.185 1.00 92.06 530 PRO A CA 1
ATOM 4228 C C . PRO A 1 530 ? -1.648 15.389 -38.900 1.00 92.06 530 PRO A C 1
ATOM 4230 O O . PRO A 1 530 ? -0.762 14.979 -38.151 1.00 92.06 530 PRO A O 1
ATOM 4233 N N . ALA A 1 531 ? -2.943 15.167 -38.660 1.00 93.81 531 ALA A N 1
ATOM 4234 C CA . ALA A 1 531 ? -3.474 14.680 -37.386 1.00 93.81 531 ALA A CA 1
ATOM 4235 C C . ALA A 1 531 ? -2.899 13.318 -36.954 1.00 93.81 531 ALA A C 1
ATOM 4237 O O . ALA A 1 531 ? -2.404 13.180 -35.835 1.00 93.81 531 ALA A O 1
ATOM 4238 N N . ILE A 1 532 ? -2.825 12.358 -37.882 1.00 95.50 532 ILE A N 1
ATOM 4239 C CA . ILE A 1 532 ? -2.285 11.009 -37.643 1.00 95.50 532 ILE A CA 1
ATOM 4240 C C . ILE A 1 532 ? -0.790 10.993 -37.295 1.00 95.50 532 ILE A C 1
ATOM 4242 O O . ILE A 1 532 ? -0.260 9.952 -36.923 1.00 95.50 532 ILE A O 1
ATOM 4246 N N . SER A 1 533 ? -0.070 12.109 -37.470 1.00 95.69 533 SER A N 1
ATOM 4247 C CA . SER A 1 533 ? 1.394 12.098 -37.465 1.00 95.69 533 SER A CA 1
ATOM 4248 C C . SER A 1 533 ? 2.046 12.015 -36.081 1.00 95.69 533 SER A C 1
ATOM 4250 O O . SER A 1 533 ? 3.263 11.819 -35.997 1.00 95.69 533 SER A O 1
ATOM 4252 N N . GLY A 1 534 ? 1.268 12.130 -35.004 1.00 94.69 534 GLY A N 1
ATOM 4253 C CA . GLY A 1 534 ? 1.724 12.034 -33.619 1.00 94.69 534 GLY A CA 1
ATOM 4254 C C . GLY A 1 534 ? 0.570 11.830 -32.643 1.00 94.69 534 GLY A C 1
ATOM 4255 O O . GLY A 1 534 ? -0.540 11.542 -33.074 1.00 94.69 534 GLY A O 1
ATOM 4256 N N . GLY A 1 535 ? 0.853 11.952 -31.347 1.00 94.62 535 GLY A N 1
ATOM 4257 C CA . GLY A 1 535 ? -0.088 11.580 -30.288 1.00 94.62 535 GLY A CA 1
ATOM 4258 C C . GLY A 1 535 ? -0.010 10.102 -29.915 1.00 94.62 535 GLY A C 1
ATOM 4259 O O . GLY A 1 535 ? -1.002 9.519 -29.497 1.00 94.62 535 GLY A O 1
ATOM 4260 N N . TYR A 1 536 ? 1.162 9.477 -30.082 1.00 96.06 536 TYR A N 1
ATOM 4261 C CA . TYR A 1 536 ? 1.382 8.072 -29.727 1.00 96.06 536 TYR A CA 1
ATOM 4262 C C . TYR A 1 536 ? 2.323 7.944 -28.537 1.00 96.06 536 TYR A C 1
ATOM 4264 O O . TYR A 1 536 ? 3.350 8.624 -28.482 1.00 96.06 536 TYR A O 1
ATOM 4272 N N . ILE A 1 537 ? 2.011 6.998 -27.653 1.00 96.69 537 ILE A N 1
ATOM 4273 C CA . ILE A 1 537 ? 2.939 6.427 -26.677 1.00 96.69 537 ILE A CA 1
ATOM 4274 C C . ILE A 1 537 ? 3.007 4.933 -26.965 1.00 96.69 537 ILE A C 1
ATOM 4276 O O . ILE A 1 537 ? 1.982 4.274 -27.127 1.00 96.69 537 ILE A O 1
ATOM 4280 N N . PHE A 1 538 ? 4.201 4.377 -27.030 1.00 95.69 538 PHE A N 1
ATOM 4281 C CA . PHE A 1 538 ? 4.405 2.951 -27.259 1.00 95.69 538 PHE A CA 1
ATOM 4282 C C . PHE A 1 538 ? 5.652 2.498 -26.510 1.00 95.69 538 PHE A C 1
ATOM 4284 O O . PHE A 1 538 ? 6.381 3.325 -25.965 1.00 95.69 538 PHE A O 1
ATOM 4291 N N . LYS A 1 539 ? 5.882 1.192 -26.422 1.00 95.56 539 LYS A N 1
ATOM 4292 C CA . LYS A 1 539 ? 6.985 0.653 -25.626 1.00 95.56 539 LYS A CA 1
ATOM 4293 C C . LYS A 1 539 ? 7.568 -0.628 -26.187 1.00 95.56 539 LYS A C 1
ATOM 4295 O O . LYS A 1 539 ? 6.854 -1.353 -26.868 1.00 95.56 539 LYS A O 1
ATOM 4300 N N . ILE A 1 540 ? 8.819 -0.921 -25.852 1.00 95.12 540 ILE A N 1
ATOM 4301 C CA . ILE A 1 540 ? 9.369 -2.281 -25.941 1.00 95.12 540 ILE A CA 1
ATOM 4302 C C . ILE A 1 540 ? 9.048 -2.989 -24.623 1.00 95.12 540 ILE A C 1
ATOM 4304 O O . ILE A 1 540 ? 9.296 -2.427 -23.552 1.00 95.12 540 ILE A O 1
ATOM 4308 N N . ASP A 1 541 ? 8.456 -4.183 -24.694 1.00 92.19 541 ASP A N 1
ATOM 4309 C CA . ASP A 1 541 ? 8.033 -4.934 -23.506 1.00 92.19 541 ASP A CA 1
ATOM 4310 C C . ASP A 1 541 ? 7.969 -6.458 -23.736 1.00 92.19 541 ASP A C 1
ATOM 4312 O O . ASP A 1 541 ? 8.163 -6.962 -24.845 1.00 92.19 541 ASP A O 1
ATOM 4316 N N . LYS A 1 542 ? 7.679 -7.206 -22.668 1.00 83.38 542 LYS A N 1
ATOM 4317 C CA . LYS A 1 542 ? 7.499 -8.665 -22.659 1.00 83.38 542 LYS A CA 1
ATOM 4318 C C . LYS A 1 542 ? 6.067 -9.038 -23.111 1.00 83.38 542 LYS A C 1
ATOM 4320 O O . LYS A 1 542 ? 5.138 -8.253 -22.965 1.00 83.38 542 LYS A O 1
ATOM 4325 N N . GLY A 1 543 ? 5.914 -10.245 -23.669 1.00 63.03 543 GLY A N 1
ATOM 4326 C CA . GLY A 1 543 ? 4.812 -10.838 -24.469 1.00 63.03 543 GLY A CA 1
ATOM 4327 C C . GLY A 1 543 ? 3.315 -10.695 -24.110 1.00 63.03 543 GLY A C 1
ATOM 4328 O O . GLY A 1 543 ? 2.549 -11.543 -24.555 1.00 63.03 543 GLY A O 1
ATOM 4329 N N . THR A 1 544 ? 2.852 -9.725 -23.317 1.00 59.00 544 THR A N 1
ATOM 4330 C CA . THR A 1 544 ? 1.500 -9.750 -22.709 1.00 59.00 544 THR A CA 1
ATOM 4331 C C . THR A 1 544 ? 0.511 -8.685 -23.209 1.00 59.00 544 THR A C 1
ATOM 4333 O O . THR A 1 544 ? -0.588 -8.578 -22.668 1.00 59.00 544 THR A O 1
ATOM 4336 N N . GLY A 1 545 ? 0.846 -7.896 -24.238 1.00 61.66 545 GLY A N 1
ATOM 4337 C CA . GLY A 1 545 ? -0.016 -6.812 -24.742 1.00 61.66 545 GLY A CA 1
ATOM 4338 C C . GLY A 1 545 ? -0.697 -7.077 -26.095 1.00 61.66 545 GLY A C 1
ATOM 4339 O O . GLY A 1 545 ? -0.120 -7.685 -26.994 1.00 61.66 545 GLY A O 1
ATOM 4340 N N . ALA A 1 546 ? -1.915 -6.555 -26.268 1.00 65.75 546 ALA A N 1
ATOM 4341 C CA . ALA A 1 546 ? -2.577 -6.460 -27.573 1.00 65.75 546 ALA A CA 1
ATOM 4342 C C . ALA A 1 546 ? -1.943 -5.355 -28.444 1.00 65.75 546 ALA A C 1
ATOM 4344 O O . ALA A 1 546 ? -1.284 -4.454 -27.928 1.00 65.75 546 ALA A O 1
ATOM 4345 N N . ASN A 1 547 ? -2.176 -5.392 -29.763 1.00 81.56 547 ASN A N 1
ATOM 4346 C CA . ASN A 1 547 ? -1.647 -4.413 -30.727 1.00 81.56 547 ASN A CA 1
ATOM 4347 C C . ASN A 1 547 ? -0.119 -4.252 -30.673 1.00 81.56 547 ASN A C 1
ATOM 4349 O O . ASN A 1 547 ? 0.403 -3.147 -30.504 1.00 81.56 547 ASN A O 1
ATOM 4353 N N . ASN A 1 548 ? 0.585 -5.370 -30.847 1.00 88.94 548 ASN A N 1
ATOM 4354 C CA . ASN A 1 548 ? 2.037 -5.404 -30.937 1.00 88.94 548 ASN A CA 1
ATOM 4355 C C . ASN A 1 548 ? 2.541 -5.491 -32.387 1.00 88.94 548 ASN A C 1
ATOM 4357 O O . ASN A 1 548 ? 1.778 -5.756 -33.321 1.00 88.94 548 ASN A O 1
ATOM 4361 N N . TRP A 1 549 ? 3.833 -5.233 -32.572 1.00 92.38 549 TRP A N 1
ATOM 4362 C CA . TRP A 1 549 ? 4.555 -5.560 -33.798 1.00 92.38 549 TRP A CA 1
ATOM 4363 C C . TRP A 1 549 ? 6.016 -5.887 -33.497 1.00 92.38 549 TRP A C 1
ATOM 4365 O O . TRP A 1 549 ? 6.578 -5.461 -32.487 1.00 92.38 549 TRP A O 1
ATOM 4375 N N . ILE A 1 550 ? 6.629 -6.630 -34.412 1.00 91.00 550 ILE A N 1
ATOM 4376 C CA . ILE A 1 550 ? 8.018 -7.076 -34.312 1.00 91.00 550 ILE A CA 1
ATOM 4377 C C . ILE A 1 550 ? 8.950 -5.986 -34.862 1.00 91.00 550 ILE A C 1
ATOM 4379 O O . ILE A 1 550 ? 8.691 -5.425 -35.935 1.00 91.00 550 ILE A O 1
ATOM 4383 N N . SER A 1 551 ? 10.026 -5.702 -34.127 1.00 90.62 551 SER A N 1
ATOM 4384 C CA . SER A 1 551 ? 11.141 -4.836 -34.537 1.00 90.62 551 SER A CA 1
ATOM 4385 C C . SER A 1 551 ? 11.814 -5.343 -35.821 1.00 90.62 551 SER A C 1
ATOM 4387 O O . SER A 1 551 ? 11.939 -6.549 -36.035 1.00 90.62 551 SER A O 1
ATOM 4389 N N . LEU A 1 552 ? 12.306 -4.436 -36.671 1.00 88.38 552 LEU A N 1
ATOM 4390 C CA . LEU A 1 552 ? 13.193 -4.795 -37.789 1.00 88.38 552 LEU A CA 1
ATOM 4391 C C . LEU A 1 552 ? 14.629 -5.105 -37.341 1.00 88.38 552 LEU A C 1
ATOM 4393 O O . LEU A 1 552 ? 15.427 -5.578 -38.146 1.00 88.38 552 LEU A O 1
ATOM 4397 N N . CYS A 1 553 ? 14.974 -4.813 -36.090 1.00 84.62 553 CYS A N 1
ATOM 4398 C CA . CYS A 1 553 ? 16.335 -4.851 -35.567 1.00 84.62 553 CYS A CA 1
ATOM 4399 C C . CYS A 1 553 ? 16.458 -5.827 -34.393 1.00 84.62 553 CYS A C 1
ATOM 4401 O O . CYS A 1 553 ? 16.960 -5.458 -33.335 1.00 84.62 553 CYS A O 1
ATOM 4403 N N . ASN A 1 554 ? 15.988 -7.062 -34.574 1.00 80.62 554 ASN A N 1
ATOM 4404 C CA . ASN A 1 554 ? 16.152 -8.132 -33.584 1.00 80.62 554 ASN A CA 1
ATOM 4405 C C . ASN A 1 554 ? 17.632 -8.512 -33.438 1.00 80.62 554 ASN A C 1
ATOM 4407 O O . ASN A 1 554 ? 18.356 -8.513 -34.432 1.00 80.62 554 ASN A O 1
ATOM 4411 N N . SER A 1 555 ? 18.073 -8.834 -32.220 1.00 70.19 555 SER A N 1
ATOM 4412 C CA . SER A 1 555 ? 19.468 -9.195 -31.935 1.00 70.19 555 SER A CA 1
ATOM 4413 C C . SER A 1 555 ? 19.853 -10.620 -32.319 1.00 70.19 555 SER A C 1
ATOM 4415 O O . SER A 1 555 ? 21.032 -10.874 -32.538 1.00 70.19 555 SER A O 1
ATOM 4417 N N . ASP A 1 556 ? 18.881 -11.519 -32.481 1.00 66.06 556 ASP A N 1
ATOM 4418 C CA . ASP A 1 556 ? 19.056 -12.837 -33.097 1.00 66.06 556 ASP A CA 1
ATOM 4419 C C . ASP A 1 556 ? 17.768 -13.242 -33.845 1.00 66.06 556 ASP A C 1
ATOM 4421 O O . ASP A 1 556 ? 16.664 -12.811 -33.515 1.00 66.06 556 ASP A O 1
ATOM 4425 N N . SER A 1 557 ? 17.908 -14.092 -34.860 1.00 59.81 557 SER A N 1
ATOM 4426 C CA . SER A 1 557 ? 16.839 -14.687 -35.667 1.00 59.81 557 SER A CA 1
ATOM 4427 C C . SER A 1 557 ? 15.792 -15.473 -34.861 1.00 59.81 557 SER A C 1
ATOM 4429 O O . SER A 1 557 ? 14.639 -15.551 -35.285 1.00 59.81 557 SER A O 1
ATOM 4431 N N . ASN A 1 558 ? 16.160 -16.008 -33.691 1.00 68.06 558 ASN A N 1
ATOM 4432 C CA . ASN A 1 558 ? 15.285 -16.841 -32.858 1.00 68.06 558 ASN A CA 1
ATOM 4433 C C . ASN A 1 558 ? 14.537 -16.077 -31.749 1.00 68.06 558 ASN A C 1
ATOM 4435 O O . ASN A 1 558 ? 13.635 -16.642 -31.128 1.00 68.06 558 ASN A O 1
ATOM 4439 N N . HIS A 1 559 ? 14.869 -14.805 -31.494 1.00 76.94 559 HIS A N 1
ATOM 4440 C CA . HIS A 1 559 ? 14.252 -14.004 -30.432 1.00 76.94 559 HIS A CA 1
ATOM 4441 C C . HIS A 1 559 ? 13.715 -12.674 -30.966 1.00 76.94 559 HIS A C 1
ATOM 4443 O O . HIS A 1 559 ? 14.440 -11.844 -31.504 1.00 76.94 559 HIS A O 1
ATOM 4449 N N . LEU A 1 560 ? 12.403 -12.473 -30.809 1.00 85.50 560 LEU A N 1
ATOM 4450 C CA . LEU A 1 560 ? 11.694 -11.331 -31.380 1.00 85.50 560 LEU A CA 1
ATOM 4451 C C . LEU A 1 560 ? 11.539 -10.208 -30.356 1.00 85.50 560 LEU A C 1
ATOM 4453 O O . LEU A 1 560 ? 10.931 -10.393 -29.296 1.00 85.50 560 LEU A O 1
ATOM 4457 N N . VAL A 1 561 ? 12.021 -9.021 -30.715 1.00 90.12 561 VAL A N 1
ATOM 4458 C CA . VAL A 1 561 ? 11.779 -7.797 -29.958 1.00 90.12 561 VAL A CA 1
ATOM 4459 C C . VAL A 1 561 ? 10.423 -7.228 -30.356 1.00 90.12 561 VAL A C 1
ATOM 4461 O O . VAL A 1 561 ? 10.159 -6.964 -31.531 1.00 90.12 561 VAL A O 1
ATOM 4464 N N . ASN A 1 562 ? 9.551 -7.044 -29.366 1.00 91.75 562 ASN A N 1
ATOM 4465 C CA . ASN A 1 562 ? 8.175 -6.617 -29.582 1.00 91.75 562 ASN A CA 1
ATOM 4466 C C . ASN A 1 562 ? 7.945 -5.197 -29.074 1.00 91.75 562 ASN A C 1
ATOM 4468 O O . ASN A 1 562 ? 8.247 -4.872 -27.924 1.00 91.75 562 ASN A O 1
ATOM 4472 N N . TYR A 1 563 ? 7.330 -4.387 -29.926 1.00 94.12 563 TYR A N 1
ATOM 4473 C CA . TYR A 1 563 ? 6.759 -3.106 -29.552 1.00 94.12 563 TYR A CA 1
ATOM 4474 C C . TYR A 1 563 ? 5.265 -3.243 -29.266 1.00 94.12 563 TYR A C 1
ATOM 4476 O O . TYR A 1 563 ? 4.575 -4.012 -29.930 1.00 94.12 563 TYR A O 1
ATOM 4484 N N . TYR A 1 564 ? 4.756 -2.446 -28.330 1.00 93.75 564 TYR A N 1
ATOM 4485 C CA . TYR A 1 564 ? 3.353 -2.405 -27.922 1.00 93.75 564 TYR A CA 1
ATOM 4486 C C . TYR A 1 564 ? 2.845 -0.974 -27.923 1.00 93.75 564 TYR A C 1
ATOM 4488 O O . TYR A 1 564 ? 3.492 -0.079 -27.375 1.00 93.75 564 TYR A O 1
ATOM 4496 N N . ILE A 1 565 ? 1.658 -0.760 -28.486 1.00 93.56 565 ILE A N 1
ATOM 4497 C CA . ILE A 1 565 ? 0.980 0.535 -28.412 1.00 93.56 565 ILE A CA 1
ATOM 4498 C C . ILE A 1 565 ? 0.418 0.718 -27.000 1.00 93.56 565 ILE A C 1
ATOM 4500 O O . ILE A 1 565 ? -0.355 -0.106 -26.515 1.00 93.56 565 ILE A O 1
ATOM 4504 N N . HIS A 1 566 ? 0.811 1.807 -26.343 1.00 92.31 566 HIS A N 1
ATOM 4505 C CA . HIS A 1 566 ? 0.341 2.175 -25.005 1.00 92.31 566 HIS A CA 1
ATOM 4506 C C . HIS A 1 566 ? -0.753 3.250 -25.061 1.00 92.31 566 HIS A C 1
ATOM 4508 O O . HIS A 1 566 ? -1.734 3.177 -24.323 1.00 92.31 566 HIS A O 1
ATOM 4514 N N . TYR A 1 567 ? -0.596 4.233 -25.950 1.00 93.56 567 TYR A N 1
ATOM 4515 C CA . TYR A 1 567 ? -1.590 5.256 -26.269 1.00 93.56 567 TYR A CA 1
ATOM 4516 C C . TYR A 1 567 ? -1.583 5.553 -27.786 1.00 93.56 567 TYR A C 1
ATOM 4518 O O . TYR A 1 567 ? -0.489 5.702 -28.342 1.00 93.56 567 TYR A O 1
ATOM 4526 N N . PRO A 1 568 ? -2.750 5.674 -28.452 1.00 92.81 568 PRO A N 1
ATOM 4527 C CA . PRO A 1 568 ? -4.106 5.460 -27.924 1.00 92.81 568 PRO A CA 1
ATOM 4528 C C . PRO A 1 568 ? -4.329 4.056 -27.353 1.00 92.81 568 PRO A C 1
ATOM 4530 O O . PRO A 1 568 ? -3.563 3.132 -27.633 1.00 92.81 568 PRO A O 1
ATOM 4533 N N . LYS A 1 569 ? -5.351 3.896 -26.501 1.00 87.69 569 LYS A N 1
ATOM 4534 C CA . LYS A 1 569 ? -5.658 2.591 -25.893 1.00 87.69 569 LYS A CA 1
ATOM 4535 C C . LYS A 1 569 ? -5.936 1.555 -26.999 1.00 87.69 569 LYS A C 1
ATOM 4537 O O . LYS A 1 569 ? -6.513 1.925 -28.021 1.00 87.69 569 LYS A O 1
ATOM 4542 N N . PRO A 1 570 ? -5.613 0.261 -26.799 1.00 78.12 570 PRO A N 1
ATOM 4543 C CA . PRO A 1 570 ? -5.781 -0.766 -27.830 1.00 78.12 570 PRO A CA 1
ATOM 4544 C C . PRO A 1 570 ? -7.174 -0.856 -28.470 1.00 78.12 570 PRO A C 1
ATOM 4546 O O . PRO A 1 570 ? -7.267 -1.200 -29.643 1.00 78.12 570 PRO A O 1
ATOM 4549 N N . ASN A 1 571 ? -8.232 -0.511 -27.732 1.00 81.69 571 ASN A N 1
ATOM 4550 C CA . ASN A 1 571 ? -9.612 -0.548 -28.226 1.00 81.69 571 ASN A CA 1
ATOM 4551 C C . ASN A 1 571 ? -10.061 0.760 -28.908 1.00 81.69 571 ASN A C 1
ATOM 4553 O O . ASN A 1 571 ? -11.155 0.792 -29.453 1.00 81.69 571 ASN A O 1
ATOM 4557 N N . SER A 1 572 ? -9.247 1.819 -28.859 1.00 87.06 572 SER A N 1
ATOM 4558 C CA . SER A 1 572 ? -9.545 3.145 -29.431 1.00 87.06 572 SER A CA 1
ATOM 4559 C C . SER A 1 572 ? -8.664 3.486 -30.634 1.00 87.06 572 SER A C 1
ATOM 4561 O O . SER A 1 572 ? -8.911 4.464 -31.328 1.00 87.06 572 SER A O 1
ATOM 4563 N N . ILE A 1 573 ? -7.599 2.722 -30.886 1.00 91.38 573 ILE A N 1
ATOM 4564 C CA . ILE A 1 573 ? -6.742 2.957 -32.049 1.00 91.38 573 ILE A CA 1
ATOM 4565 C C . ILE A 1 573 ? -7.369 2.353 -33.312 1.00 91.38 573 ILE A C 1
ATOM 4567 O O . ILE A 1 573 ? -7.736 1.178 -33.325 1.00 91.38 573 ILE A O 1
ATOM 4571 N N . ASN A 1 574 ? -7.451 3.133 -34.393 1.00 92.38 574 ASN A N 1
ATOM 4572 C CA . ASN A 1 574 ? -7.935 2.638 -35.684 1.00 92.38 574 ASN A CA 1
ATOM 4573 C C . ASN A 1 574 ? -6.807 2.021 -36.543 1.00 92.38 574 ASN A C 1
AT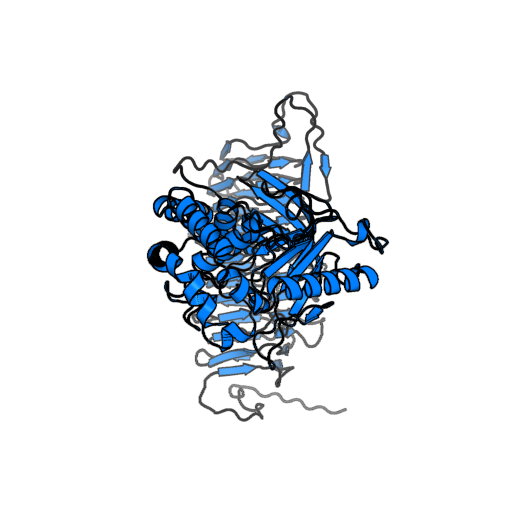OM 4575 O O . ASN A 1 574 ? -5.611 2.209 -36.298 1.00 92.38 574 ASN A O 1
ATOM 4579 N N . GLU A 1 575 ? -7.180 1.301 -37.602 1.00 93.44 575 GLU A N 1
ATOM 4580 C CA . GLU A 1 575 ? -6.220 0.613 -38.477 1.00 93.44 575 GLU A CA 1
ATOM 4581 C C . GLU A 1 575 ? -5.259 1.557 -39.218 1.00 93.44 575 GLU A C 1
ATOM 4583 O O . GLU A 1 575 ? -4.089 1.218 -39.406 1.00 93.44 575 GLU A O 1
ATOM 4588 N N . SER A 1 576 ? -5.702 2.752 -39.619 1.00 95.56 576 SER A N 1
ATOM 4589 C CA . SER A 1 576 ? -4.827 3.742 -40.262 1.00 95.56 576 SER A CA 1
ATOM 4590 C C . SER A 1 576 ? -3.739 4.220 -39.300 1.00 95.56 576 SER A C 1
ATOM 4592 O O . SER A 1 576 ? -2.564 4.242 -39.666 1.00 95.56 576 SER A O 1
ATOM 4594 N N . GLN A 1 577 ? -4.108 4.539 -38.058 1.00 95.94 577 GLN A N 1
ATOM 4595 C CA . GLN A 1 577 ? -3.200 4.969 -36.988 1.00 95.94 577 GLN A CA 1
ATOM 4596 C C . GLN A 1 577 ? -2.183 3.881 -36.647 1.00 95.94 577 GLN A C 1
ATOM 4598 O O . GLN A 1 577 ? -0.979 4.141 -36.585 1.00 95.94 577 GLN A O 1
ATOM 4603 N N . LYS A 1 578 ? -2.654 2.637 -36.510 1.00 94.81 578 LYS A N 1
ATOM 4604 C CA . LYS A 1 578 ? -1.803 1.468 -36.272 1.00 94.81 578 LYS A CA 1
ATOM 4605 C C . LYS A 1 578 ? -0.794 1.271 -37.404 1.00 94.81 578 LYS A C 1
ATOM 4607 O O . LYS A 1 578 ? 0.403 1.151 -37.150 1.00 94.81 578 LYS A O 1
ATOM 4612 N N . LYS A 1 579 ? -1.244 1.302 -38.663 1.00 95.50 579 LYS A N 1
ATOM 4613 C CA . LYS A 1 579 ? -0.350 1.214 -39.831 1.00 95.50 579 LYS A CA 1
ATOM 4614 C C . LYS A 1 579 ? 0.660 2.357 -39.855 1.00 95.50 579 LYS A C 1
ATOM 4616 O O . LYS A 1 579 ? 1.836 2.103 -40.112 1.00 95.50 579 LYS A O 1
ATOM 4621 N N . TYR A 1 580 ? 0.229 3.581 -39.551 1.00 96.19 580 TYR A N 1
ATOM 4622 C CA . TYR A 1 580 ? 1.101 4.750 -39.524 1.00 96.19 580 TYR A CA 1
ATOM 4623 C C . TYR A 1 580 ? 2.240 4.594 -38.514 1.00 96.19 580 TYR A C 1
ATOM 4625 O O . TYR A 1 580 ? 3.403 4.719 -38.900 1.00 96.19 580 TYR A O 1
ATOM 4633 N N . ILE A 1 581 ? 1.940 4.295 -37.242 1.00 96.00 581 ILE A N 1
ATOM 4634 C CA . ILE A 1 581 ? 2.983 4.220 -36.207 1.00 96.00 581 ILE A CA 1
ATOM 4635 C C . ILE A 1 581 ? 3.948 3.055 -36.459 1.00 96.00 581 ILE A C 1
ATOM 4637 O O . ILE A 1 581 ? 5.158 3.225 -36.318 1.00 96.00 581 ILE A O 1
ATOM 4641 N N . ILE A 1 582 ? 3.449 1.913 -36.946 1.00 95.81 582 ILE A N 1
ATOM 4642 C CA . ILE A 1 582 ? 4.294 0.774 -37.331 1.00 95.81 582 ILE A CA 1
ATOM 4643 C C . ILE A 1 582 ? 5.234 1.169 -38.475 1.00 95.81 582 ILE A C 1
ATOM 4645 O O . ILE A 1 582 ? 6.437 0.926 -38.399 1.00 95.81 582 ILE A O 1
ATOM 4649 N N . GLN A 1 583 ? 4.720 1.796 -39.538 1.00 95.62 583 GLN A N 1
ATOM 4650 C CA . GLN A 1 583 ? 5.549 2.244 -40.662 1.00 95.62 583 GLN A CA 1
ATOM 4651 C C . GLN A 1 583 ? 6.557 3.318 -40.243 1.00 95.62 583 GLN A C 1
ATOM 4653 O O . GLN A 1 583 ? 7.699 3.299 -40.703 1.00 95.62 583 GLN A O 1
ATOM 4658 N N . TYR A 1 584 ? 6.161 4.227 -39.351 1.00 96.38 584 TYR A N 1
ATOM 4659 C CA . TYR A 1 584 ? 7.048 5.237 -38.788 1.00 96.38 584 TYR A CA 1
ATOM 4660 C C . TYR A 1 584 ? 8.219 4.594 -38.036 1.00 96.38 584 TYR A C 1
ATOM 4662 O O . TYR A 1 584 ? 9.367 4.938 -38.313 1.00 96.38 584 TYR A O 1
ATOM 4670 N N . ILE A 1 585 ? 7.958 3.621 -37.154 1.00 96.81 585 ILE A N 1
ATOM 4671 C CA . ILE A 1 585 ? 9.017 2.943 -36.392 1.00 96.81 585 ILE A CA 1
ATOM 4672 C C . ILE A 1 585 ? 9.899 2.081 -37.284 1.00 96.81 585 ILE A C 1
ATOM 4674 O O . ILE A 1 585 ? 11.116 2.163 -37.172 1.00 96.81 585 ILE A O 1
ATOM 4678 N N . LYS A 1 586 ? 9.330 1.378 -38.265 1.00 95.25 586 LYS A N 1
ATOM 4679 C CA . LYS A 1 586 ? 10.123 0.670 -39.280 1.00 95.25 586 LYS A CA 1
ATOM 4680 C C . LYS A 1 586 ? 11.058 1.611 -40.047 1.00 95.25 586 LYS A C 1
ATOM 4682 O O . LYS A 1 586 ? 12.219 1.284 -40.281 1.00 95.25 586 LYS A O 1
ATOM 4687 N N . LYS A 1 587 ? 10.579 2.804 -40.418 1.00 94.31 587 LYS A N 1
ATOM 4688 C CA . LYS A 1 587 ? 11.405 3.826 -41.076 1.00 94.31 587 LYS A CA 1
ATOM 4689 C C . LYS A 1 587 ? 12.487 4.363 -40.136 1.00 94.31 587 LYS A C 1
ATOM 4691 O O . LYS A 1 587 ? 13.627 4.504 -40.573 1.00 94.31 587 LYS A O 1
ATOM 4696 N N . PHE A 1 588 ? 12.150 4.634 -38.877 1.00 95.69 588 PHE A N 1
ATOM 4697 C CA . PHE A 1 588 ? 13.107 5.020 -37.839 1.00 95.69 588 PHE A CA 1
ATOM 4698 C C . PHE A 1 588 ? 14.217 3.969 -37.698 1.00 95.69 588 PHE A C 1
ATOM 4700 O O . PHE A 1 588 ? 15.380 4.305 -37.895 1.00 95.69 588 PHE A O 1
ATOM 4707 N N . GLU A 1 589 ? 13.867 2.701 -37.480 1.00 94.88 589 GLU A N 1
ATOM 4708 C CA . GLU A 1 589 ? 14.812 1.584 -37.352 1.00 94.88 589 GLU A CA 1
ATOM 4709 C C . GLU A 1 589 ? 15.693 1.438 -38.596 1.00 94.88 589 GLU A C 1
ATOM 4711 O O . GLU A 1 589 ? 16.910 1.320 -38.488 1.00 94.88 589 GLU A O 1
ATOM 4716 N N . SER A 1 590 ? 15.116 1.551 -39.797 1.00 93.12 590 SER A N 1
ATOM 4717 C CA . SER A 1 590 ? 15.888 1.476 -41.046 1.00 93.12 590 SER A CA 1
ATOM 4718 C C . SER A 1 590 ? 16.932 2.589 -41.207 1.00 93.12 590 SER A C 1
ATOM 4720 O O . SER A 1 590 ? 17.893 2.423 -41.961 1.00 93.12 590 SER A O 1
ATOM 4722 N N . LYS A 1 591 ? 16.727 3.731 -40.537 1.00 92.44 591 LYS A N 1
ATOM 4723 C CA . LYS A 1 591 ? 17.640 4.875 -40.545 1.00 92.44 591 LYS A CA 1
ATOM 4724 C C . LYS A 1 591 ? 18.653 4.797 -39.409 1.00 92.44 591 LYS A C 1
ATOM 4726 O O . LYS A 1 591 ? 19.837 4.974 -39.660 1.00 92.44 591 LYS A O 1
ATOM 4731 N N . ILE A 1 592 ? 18.200 4.514 -38.186 1.00 91.94 592 ILE A N 1
ATOM 4732 C CA . ILE A 1 592 ? 19.059 4.470 -36.996 1.00 91.94 592 ILE A CA 1
ATOM 4733 C C . ILE A 1 592 ? 19.978 3.238 -36.978 1.00 91.94 592 ILE A C 1
ATOM 4735 O O . ILE A 1 592 ? 20.965 3.203 -36.256 1.00 91.94 592 ILE A O 1
ATOM 4739 N N . SER A 1 593 ? 19.697 2.233 -37.809 1.00 89.12 593 SER A N 1
ATOM 4740 C CA . SER A 1 593 ? 20.565 1.063 -37.970 1.00 89.12 593 SER A CA 1
ATOM 4741 C C . SER A 1 593 ? 21.666 1.229 -39.018 1.00 89.12 593 SER A C 1
ATOM 4743 O O . SER A 1 593 ? 22.456 0.309 -39.209 1.00 89.12 593 SER A O 1
ATOM 4745 N N . LYS A 1 594 ? 21.731 2.368 -39.719 1.00 86.81 594 LYS A N 1
ATOM 4746 C CA . LYS A 1 594 ? 22.771 2.651 -40.719 1.00 86.81 594 LYS A CA 1
ATOM 4747 C C . LYS A 1 594 ? 23.795 3.622 -40.150 1.00 86.81 594 LYS A C 1
ATOM 4749 O O . LYS A 1 594 ? 23.418 4.591 -39.503 1.00 86.81 594 LYS A O 1
ATOM 4754 N N . MET A 1 595 ? 25.073 3.381 -40.433 1.00 82.25 595 MET A N 1
ATOM 4755 C CA . MET A 1 595 ? 26.146 4.329 -40.135 1.00 82.25 595 MET A CA 1
ATOM 4756 C C . MET A 1 595 ? 26.545 5.118 -41.395 1.00 82.25 595 MET A C 1
ATOM 4758 O O . MET A 1 595 ? 26.585 4.519 -42.474 1.00 82.25 595 MET A O 1
ATOM 4762 N N . PRO A 1 596 ? 26.861 6.424 -41.286 1.00 82.94 596 PRO A N 1
ATOM 4763 C CA . PRO A 1 596 ? 26.717 7.269 -40.092 1.00 82.94 596 PRO A CA 1
ATOM 4764 C C . PRO A 1 596 ? 25.241 7.458 -39.698 1.00 82.94 596 PRO A C 1
ATOM 4766 O O . PRO A 1 596 ? 24.361 7.398 -40.559 1.00 82.94 596 PRO A O 1
ATOM 4769 N N . LEU A 1 597 ? 24.966 7.653 -38.403 1.00 87.88 597 LEU A N 1
ATOM 4770 C CA . LEU A 1 597 ? 23.592 7.768 -37.909 1.00 87.88 597 LEU A CA 1
ATOM 4771 C C . LEU A 1 597 ? 22.897 9.037 -38.422 1.00 87.88 597 LEU A C 1
ATOM 4773 O O . LEU A 1 597 ? 23.463 10.129 -38.421 1.00 87.88 597 LEU A O 1
ATOM 4777 N N . ASP A 1 598 ? 21.611 8.926 -38.761 1.00 89.00 598 ASP A N 1
ATOM 4778 C CA . ASP A 1 598 ? 20.752 10.097 -38.979 1.00 89.00 598 ASP A CA 1
ATOM 4779 C C . ASP A 1 598 ? 20.262 10.639 -37.627 1.00 89.00 598 ASP A C 1
ATOM 4781 O O . ASP A 1 598 ? 19.196 10.262 -37.142 1.00 89.00 598 ASP A O 1
ATOM 4785 N N . HIS A 1 599 ? 21.019 11.542 -36.999 1.00 87.56 599 HIS A N 1
ATOM 4786 C CA . HIS A 1 599 ? 20.648 12.132 -35.703 1.00 87.56 599 HIS A CA 1
ATOM 4787 C C . HIS A 1 599 ? 19.328 12.921 -35.719 1.00 87.56 599 HIS A C 1
ATOM 4789 O O . HIS A 1 599 ? 18.789 13.226 -34.655 1.00 87.56 599 HIS A O 1
ATOM 4795 N N . ASN A 1 600 ? 18.776 13.243 -36.894 1.00 91.25 600 ASN A N 1
ATOM 4796 C CA . ASN A 1 600 ? 17.523 13.991 -36.998 1.00 91.25 600 ASN A CA 1
ATOM 4797 C C . ASN A 1 600 ? 16.285 13.137 -36.706 1.00 91.25 600 ASN A C 1
ATOM 4799 O O . ASN A 1 600 ? 15.195 13.691 -36.584 1.00 91.25 600 ASN A O 1
ATOM 4803 N N . VAL A 1 601 ? 16.433 11.813 -36.580 1.00 95.31 601 VAL A N 1
ATOM 4804 C CA . VAL A 1 601 ? 15.318 10.901 -36.271 1.00 95.31 601 VAL A CA 1
ATOM 4805 C C . VAL A 1 601 ? 15.089 10.696 -34.778 1.00 95.31 601 VAL A C 1
ATOM 4807 O O . VAL A 1 601 ? 14.094 10.079 -34.402 1.00 95.31 601 VAL A O 1
ATOM 4810 N N . ILE A 1 602 ? 15.976 11.212 -33.922 1.00 96.94 602 ILE A N 1
ATOM 4811 C CA . ILE A 1 602 ? 15.840 11.150 -32.465 1.00 96.94 602 ILE A CA 1
ATOM 4812 C C . ILE A 1 602 ? 15.917 12.530 -31.833 1.00 96.94 602 ILE A C 1
ATOM 4814 O O . ILE A 1 602 ? 16.560 13.457 -32.327 1.00 96.94 602 ILE A O 1
ATOM 4818 N N . ASP A 1 603 ? 15.302 12.645 -30.669 1.00 97.56 603 ASP A N 1
ATOM 4819 C CA . ASP A 1 603 ? 15.670 13.657 -29.699 1.00 97.56 603 ASP A CA 1
ATOM 4820 C C . ASP A 1 603 ? 16.867 13.169 -28.870 1.00 97.56 603 ASP A C 1
ATOM 4822 O O . ASP A 1 603 ? 16.706 12.414 -27.911 1.00 97.56 603 ASP A O 1
ATOM 4826 N N . SER A 1 604 ? 18.084 13.573 -29.253 1.00 96.50 604 SER A N 1
ATOM 4827 C CA . SER A 1 604 ? 19.319 13.080 -28.623 1.00 96.50 604 SER A CA 1
ATOM 4828 C C . SER A 1 604 ? 19.348 13.294 -27.109 1.00 96.50 604 SER A C 1
ATOM 4830 O O . SER A 1 604 ? 19.864 12.439 -26.398 1.00 96.50 604 SER A O 1
ATOM 4832 N N . GLN A 1 605 ? 18.768 14.392 -26.612 1.00 97.00 605 GLN A N 1
ATOM 4833 C CA . GLN A 1 605 ? 18.745 14.693 -25.182 1.00 97.00 605 GLN A CA 1
ATOM 4834 C C . GLN A 1 605 ? 17.973 13.627 -24.399 1.00 97.00 605 GLN A C 1
ATOM 4836 O O . GLN A 1 605 ? 18.496 13.093 -23.423 1.00 97.00 605 GLN A O 1
ATOM 4841 N N . SER A 1 606 ? 16.757 13.276 -24.832 1.00 97.88 606 SER A N 1
ATOM 4842 C CA . SER A 1 606 ? 15.973 12.233 -24.163 1.00 97.88 606 SER A CA 1
ATOM 4843 C C . SER A 1 606 ? 16.673 10.872 -24.189 1.00 97.88 606 SER A C 1
ATOM 4845 O O . SER A 1 606 ? 16.673 10.177 -23.174 1.00 97.88 606 SER A O 1
ATOM 4847 N N . PHE A 1 607 ? 17.322 10.507 -25.301 1.00 98.25 607 PHE A N 1
ATOM 4848 C CA . PHE A 1 607 ? 18.059 9.243 -25.424 1.00 98.25 607 PHE A CA 1
ATOM 4849 C C . PHE A 1 607 ? 19.297 9.187 -24.531 1.00 98.25 607 PHE A C 1
ATOM 4851 O O . PHE A 1 607 ? 19.491 8.189 -23.838 1.00 98.25 607 PHE A O 1
ATOM 4858 N N . ILE A 1 608 ? 20.089 10.261 -24.480 1.00 98.56 608 ILE A N 1
ATOM 4859 C CA . ILE A 1 608 ? 21.241 10.359 -23.576 1.00 98.56 608 ILE A CA 1
ATOM 4860 C C . ILE A 1 608 ? 20.774 10.227 -22.125 1.00 98.56 608 ILE A C 1
ATOM 4862 O O . ILE A 1 608 ? 21.265 9.367 -21.399 1.00 98.56 608 ILE A O 1
ATOM 4866 N N . SER A 1 609 ? 19.776 11.010 -21.707 1.00 98.56 609 SER A N 1
ATOM 4867 C CA . SER A 1 609 ? 19.271 10.958 -20.332 1.00 98.56 609 SER A CA 1
ATOM 4868 C C . SER A 1 609 ? 18.681 9.589 -19.965 1.00 98.56 609 SER A C 1
ATOM 4870 O O . SER A 1 609 ? 18.842 9.151 -18.826 1.00 98.56 609 SER A O 1
ATOM 4872 N N . TYR A 1 610 ? 18.038 8.891 -20.911 1.00 98.62 610 TYR A N 1
ATOM 4873 C CA . TYR A 1 610 ? 17.549 7.522 -20.710 1.00 98.62 610 TYR A CA 1
ATOM 4874 C C . TYR A 1 610 ? 18.693 6.540 -20.459 1.00 98.62 610 TYR A C 1
ATOM 4876 O O . TYR A 1 610 ? 18.609 5.743 -19.523 1.00 98.62 610 TYR A O 1
ATOM 4884 N N . ILE A 1 611 ? 19.753 6.596 -21.270 1.00 98.50 611 ILE A N 1
ATOM 4885 C CA . ILE A 1 611 ? 20.919 5.723 -21.101 1.00 98.50 611 ILE A CA 1
ATOM 4886 C C . ILE A 1 611 ? 21.572 6.004 -19.747 1.00 98.50 611 ILE A C 1
ATOM 4888 O O . ILE A 1 611 ? 21.754 5.083 -18.958 1.00 98.50 611 ILE A O 1
ATOM 4892 N N . LEU A 1 612 ? 21.837 7.272 -19.420 1.00 98.56 612 LEU A N 1
ATOM 4893 C CA . LEU A 1 612 ? 22.538 7.630 -18.184 1.00 98.56 612 LEU A CA 1
ATOM 4894 C C . LEU A 1 612 ? 21.792 7.183 -16.918 1.00 98.56 612 LEU A C 1
ATOM 4896 O O . LEU A 1 612 ? 22.420 6.636 -16.014 1.00 98.56 612 LEU A O 1
ATOM 4900 N N . VAL A 1 613 ? 20.466 7.361 -16.835 1.00 98.56 613 VAL A N 1
ATOM 4901 C CA . VAL A 1 613 ? 19.714 6.925 -15.642 1.00 98.56 613 VAL A CA 1
ATOM 4902 C C . VAL A 1 613 ? 19.656 5.402 -15.521 1.00 98.56 613 VAL A C 1
ATOM 4904 O O . VAL A 1 613 ? 19.784 4.876 -14.414 1.00 98.56 613 VAL A O 1
ATOM 4907 N N . ASN A 1 614 ? 19.504 4.683 -16.637 1.00 98.19 614 ASN A N 1
ATOM 4908 C CA . ASN A 1 614 ? 19.466 3.221 -16.625 1.00 98.19 614 ASN A CA 1
ATOM 4909 C C . ASN A 1 614 ? 20.838 2.610 -16.337 1.00 98.19 614 ASN A C 1
ATOM 4911 O O . ASN A 1 614 ? 20.907 1.647 -15.576 1.00 98.19 614 ASN A O 1
ATOM 4915 N N . GLU A 1 615 ? 21.918 3.186 -16.866 1.00 97.94 615 GLU A N 1
ATOM 4916 C CA . GLU A 1 615 ? 23.285 2.742 -16.585 1.00 97.94 615 GLU A CA 1
ATOM 4917 C C . GLU A 1 615 ? 23.701 3.054 -15.147 1.00 97.94 615 GLU A C 1
ATOM 4919 O O . GLU A 1 615 ? 24.274 2.188 -14.482 1.00 97.94 615 GLU A O 1
ATOM 4924 N N . LEU A 1 616 ? 23.363 4.238 -14.621 1.00 98.56 616 LEU A N 1
ATOM 4925 C CA . LEU A 1 616 ? 23.625 4.591 -13.223 1.00 98.56 616 LEU A CA 1
ATOM 4926 C C . LEU A 1 616 ? 22.849 3.690 -12.259 1.00 98.56 616 LEU A C 1
ATOM 4928 O O . LEU A 1 616 ? 23.400 3.227 -11.265 1.00 98.56 616 LEU A O 1
ATOM 4932 N N . MET A 1 617 ? 21.582 3.397 -12.545 1.00 97.94 617 MET A N 1
ATOM 4933 C CA . MET A 1 617 ? 20.796 2.495 -11.702 1.00 97.94 617 MET A CA 1
ATOM 4934 C C . MET A 1 617 ? 21.073 1.013 -11.987 1.00 97.94 617 MET A C 1
ATOM 4936 O O . MET A 1 617 ? 20.632 0.176 -11.203 1.00 97.94 617 MET A O 1
ATOM 4940 N N . LYS A 1 618 ? 21.792 0.682 -13.070 1.00 97.06 618 LYS A N 1
ATOM 4941 C CA . LYS A 1 618 ? 21.965 -0.673 -13.624 1.00 97.06 618 LYS A CA 1
ATOM 4942 C C . LYS A 1 618 ? 20.635 -1.442 -13.637 1.00 97.06 618 LYS A C 1
ATOM 4944 O O . LYS A 1 618 ? 20.466 -2.445 -12.947 1.00 97.06 618 LYS A O 1
ATOM 4949 N N . ASN A 1 619 ? 19.649 -0.883 -14.340 1.00 95.88 619 ASN A N 1
ATOM 4950 C CA . ASN A 1 619 ? 18.275 -1.389 -14.359 1.00 95.88 619 ASN A CA 1
ATOM 4951 C C . ASN A 1 619 ? 18.152 -2.683 -15.183 1.00 95.88 619 ASN A C 1
ATOM 4953 O O . ASN A 1 619 ? 18.502 -2.702 -16.364 1.00 95.88 619 ASN A O 1
ATOM 4957 N N . PHE A 1 620 ? 17.584 -3.732 -14.583 1.00 93.44 620 PHE A N 1
ATOM 4958 C CA . PHE A 1 620 ? 17.379 -5.029 -15.224 1.00 93.44 620 PHE A CA 1
ATOM 4959 C C . PHE A 1 620 ? 16.481 -4.987 -16.468 1.00 93.44 620 PHE A C 1
ATOM 4961 O O . PHE A 1 620 ? 16.654 -5.792 -17.384 1.00 93.44 620 PHE A O 1
ATOM 4968 N N . ASP A 1 621 ? 15.529 -4.064 -16.550 1.00 91.88 621 ASP A N 1
ATOM 4969 C CA . ASP A 1 621 ? 14.630 -3.993 -17.708 1.00 91.88 621 ASP A CA 1
ATOM 4970 C C . ASP A 1 621 ? 15.137 -3.070 -18.824 1.00 91.88 621 ASP A C 1
ATOM 4972 O O . ASP A 1 621 ? 14.602 -3.101 -19.933 1.00 91.88 621 ASP A O 1
ATOM 4976 N N . SER A 1 622 ? 16.215 -2.315 -18.584 1.00 93.50 622 SER A N 1
ATOM 4977 C CA . SER A 1 622 ? 16.721 -1.339 -19.553 1.00 93.50 622 SER A CA 1
ATOM 4978 C C . SER A 1 622 ? 16.983 -1.933 -20.943 1.00 93.50 622 SER A C 1
ATOM 4980 O O . SER A 1 622 ? 17.356 -3.093 -21.102 1.00 93.50 622 SER A O 1
ATOM 4982 N N . TYR A 1 623 ? 16.719 -1.127 -21.974 1.00 94.38 623 TYR A N 1
ATOM 4983 C CA . TYR A 1 623 ? 16.849 -1.465 -23.401 1.00 94.38 623 TYR A CA 1
ATOM 4984 C C . TYR A 1 623 ? 15.895 -2.532 -23.967 1.00 94.38 623 TYR A C 1
ATOM 4986 O O . TYR A 1 623 ? 15.670 -2.524 -25.179 1.00 94.38 623 TYR A O 1
ATOM 4994 N N . ARG A 1 624 ? 15.295 -3.399 -23.139 1.00 91.88 624 ARG A N 1
ATOM 4995 C CA . ARG A 1 624 ? 14.513 -4.570 -23.596 1.00 91.88 624 ARG A CA 1
ATOM 4996 C C . ARG A 1 624 ? 13.082 -4.671 -23.063 1.00 91.88 624 ARG A C 1
ATOM 4998 O O . ARG A 1 624 ? 12.285 -5.420 -23.619 1.00 91.88 624 ARG A O 1
ATOM 5005 N N . ALA A 1 625 ? 12.751 -3.995 -21.966 1.00 92.56 625 ALA A N 1
ATOM 5006 C CA . ALA A 1 625 ? 11.420 -4.018 -21.364 1.00 92.56 625 ALA A CA 1
ATOM 5007 C C . ALA A 1 625 ? 11.132 -2.707 -20.624 1.00 92.56 625 ALA A C 1
ATOM 5009 O O . ALA A 1 625 ? 12.048 -1.977 -20.256 1.00 92.56 625 ALA A O 1
ATOM 5010 N N . SER A 1 626 ? 9.854 -2.360 -20.449 1.00 94.00 626 SER A N 1
ATOM 5011 C CA . SER A 1 626 ? 9.463 -1.078 -19.839 1.00 94.00 626 SER A CA 1
ATOM 5012 C C . SER A 1 626 ? 10.123 0.154 -20.500 1.00 94.00 626 SER A C 1
ATOM 5014 O O . SER A 1 626 ? 10.294 1.201 -19.872 1.00 94.00 626 SER A O 1
ATOM 5016 N N . VAL A 1 627 ? 10.471 0.056 -21.793 1.00 96.94 627 VAL A N 1
ATOM 5017 C CA . VAL A 1 627 ? 11.115 1.136 -22.559 1.00 96.94 627 VAL A CA 1
ATOM 5018 C C . VAL A 1 627 ? 10.052 1.922 -23.306 1.00 96.94 627 VAL A C 1
ATOM 5020 O O . VAL A 1 627 ? 9.624 1.504 -24.378 1.00 96.94 627 VAL A O 1
ATOM 5023 N N . TYR A 1 628 ? 9.610 3.045 -22.747 1.00 97.81 628 TYR A N 1
ATOM 5024 C CA . TYR A 1 628 ? 8.574 3.875 -23.360 1.00 97.81 628 TYR A CA 1
ATOM 5025 C C . TYR A 1 628 ? 9.156 4.876 -24.351 1.00 97.81 628 TYR A C 1
ATOM 5027 O O . TYR A 1 628 ? 10.243 5.412 -24.160 1.00 97.81 628 TYR A O 1
ATOM 5035 N N . PHE A 1 629 ? 8.378 5.165 -25.382 1.00 98.19 629 PHE A N 1
ATOM 5036 C CA . PHE A 1 629 ? 8.639 6.171 -26.393 1.00 98.19 629 PHE A CA 1
ATOM 5037 C C . PHE A 1 629 ? 7.374 6.986 -26.640 1.00 98.19 629 PHE A C 1
ATOM 5039 O O . PHE A 1 629 ? 6.258 6.488 -26.466 1.00 98.19 629 PHE A O 1
ATOM 5046 N N . TYR A 1 630 ? 7.540 8.216 -27.118 1.00 97.75 630 TYR A N 1
ATOM 5047 C CA . TYR A 1 630 ? 6.422 9.038 -27.567 1.00 97.75 630 TYR A CA 1
ATOM 5048 C C . TYR A 1 630 ? 6.730 9.765 -28.870 1.00 97.75 630 TYR A C 1
ATOM 5050 O O . TYR A 1 630 ? 7.881 10.072 -29.198 1.00 97.75 630 TYR A O 1
ATOM 5058 N N . LYS A 1 631 ? 5.666 10.041 -29.627 1.00 96.81 631 LYS A N 1
ATOM 5059 C CA . LYS A 1 631 ? 5.742 10.696 -30.931 1.00 96.81 631 LYS A CA 1
ATOM 5060 C C . LYS A 1 631 ? 4.893 11.962 -30.963 1.00 96.81 631 LYS A C 1
ATOM 5062 O O . LYS A 1 631 ? 3.666 11.890 -30.986 1.00 96.81 631 LYS A O 1
ATOM 5067 N N . ASN A 1 632 ? 5.556 13.114 -31.047 1.00 95.31 632 ASN A N 1
ATOM 5068 C CA . ASN A 1 632 ? 4.903 14.414 -31.224 1.00 95.31 632 ASN A CA 1
ATOM 5069 C C . ASN A 1 632 ? 4.353 14.578 -32.642 1.00 95.31 632 ASN A C 1
ATOM 5071 O O . ASN A 1 632 ? 4.980 14.126 -33.609 1.00 95.31 632 ASN A O 1
ATOM 5075 N N . ARG A 1 633 ? 3.198 15.240 -32.776 1.00 94.69 633 ARG A N 1
ATOM 5076 C CA . ARG A 1 633 ? 2.611 15.561 -34.083 1.00 94.69 633 ARG A CA 1
ATOM 5077 C C . ARG A 1 633 ? 3.564 16.470 -34.860 1.00 94.69 633 ARG A C 1
ATOM 5079 O O . ARG A 1 633 ? 4.277 17.274 -34.270 1.00 94.69 633 ARG A O 1
ATOM 5086 N N . ASN A 1 634 ? 3.654 16.266 -36.174 1.00 90.94 634 ASN A N 1
ATOM 5087 C CA . ASN A 1 634 ? 4.521 17.017 -37.094 1.00 90.94 634 ASN A CA 1
ATOM 5088 C C . ASN A 1 634 ? 6.033 17.010 -36.783 1.00 90.94 634 ASN A C 1
ATOM 5090 O O . ASN A 1 634 ? 6.796 17.694 -37.455 1.00 90.94 634 ASN A O 1
ATOM 5094 N N . SER A 1 635 ? 6.494 16.226 -35.807 1.00 91.69 635 SER A N 1
ATOM 5095 C CA . SER A 1 635 ? 7.923 16.019 -35.563 1.00 91.69 635 SER A CA 1
ATOM 5096 C C . SER A 1 635 ? 8.448 14.855 -36.404 1.00 91.69 635 SER A C 1
ATOM 5098 O O . SER A 1 635 ? 7.778 13.834 -36.507 1.00 91.69 635 SER A O 1
ATOM 5100 N N . ASP A 1 636 ? 9.653 14.944 -36.956 1.00 88.75 636 ASP A N 1
ATOM 5101 C CA . ASP A 1 636 ? 10.336 13.778 -37.542 1.00 88.75 636 ASP A CA 1
ATOM 5102 C C . ASP A 1 636 ? 11.196 13.017 -36.517 1.00 88.75 636 ASP A C 1
ATOM 5104 O O . ASP A 1 636 ? 11.772 11.977 -36.837 1.00 88.75 636 ASP A O 1
ATOM 5108 N N . LYS A 1 637 ? 11.254 13.516 -35.273 1.00 96.00 637 LYS A N 1
ATOM 5109 C CA . LYS A 1 637 ? 12.016 12.925 -34.174 1.00 96.00 637 LYS A CA 1
ATOM 5110 C C . LYS A 1 637 ? 11.170 11.961 -33.358 1.00 96.00 637 LYS A C 1
ATOM 5112 O O . LYS A 1 637 ? 10.009 12.227 -33.029 1.00 96.00 637 LYS A O 1
ATOM 5117 N N . LEU A 1 638 ? 11.798 10.858 -32.974 1.00 97.75 638 LEU A N 1
ATOM 5118 C CA . LEU A 1 638 ? 11.339 9.992 -31.907 1.00 97.75 638 LEU A CA 1
ATOM 5119 C C . LEU A 1 638 ? 11.915 10.466 -30.572 1.00 97.75 638 LEU A C 1
ATOM 5121 O O . LEU A 1 638 ? 13.091 10.812 -30.480 1.00 97.75 638 LEU A O 1
ATOM 5125 N N . PHE A 1 639 ? 11.092 10.438 -29.533 1.00 98.06 639 PHE A N 1
ATOM 5126 C CA . PHE A 1 639 ? 11.511 10.748 -28.177 1.00 98.06 639 PHE A CA 1
ATOM 5127 C C . PHE A 1 639 ? 11.381 9.498 -27.312 1.00 98.06 639 PHE A C 1
ATOM 5129 O O . PHE A 1 639 ? 10.451 8.708 -27.497 1.00 98.06 639 PHE A O 1
ATOM 5136 N N . ILE A 1 640 ? 12.285 9.340 -26.349 1.00 97.94 640 ILE A N 1
ATOM 5137 C CA . ILE A 1 640 ? 12.238 8.243 -25.381 1.00 97.94 640 ILE A CA 1
ATOM 5138 C C . ILE A 1 640 ? 11.797 8.740 -24.000 1.00 97.94 640 ILE A C 1
ATOM 5140 O O . ILE A 1 640 ? 11.969 9.905 -23.630 1.00 97.94 640 ILE A O 1
ATOM 5144 N N . GLY A 1 641 ? 11.198 7.833 -23.244 1.00 95.50 641 GLY A N 1
ATOM 5145 C CA . GLY A 1 641 ? 10.584 8.056 -21.950 1.00 95.50 641 GLY A CA 1
ATOM 5146 C C . GLY A 1 641 ? 9.049 8.055 -22.015 1.00 95.50 641 GLY A C 1
ATOM 5147 O O . GLY A 1 641 ? 8.461 8.01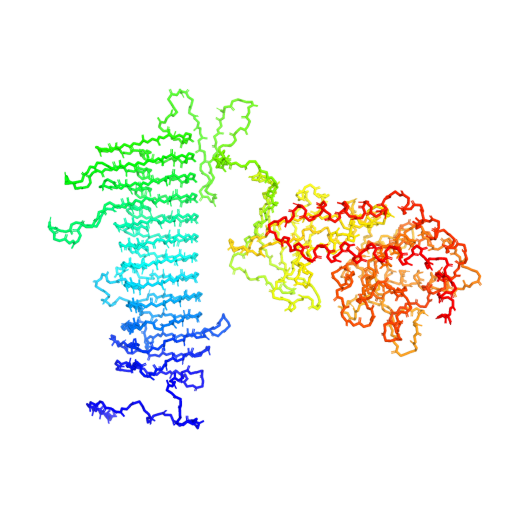6 -23.096 1.00 95.50 641 GLY A O 1
ATOM 5148 N N . PRO A 1 642 ? 8.376 8.134 -20.858 1.00 96.94 642 PRO A N 1
ATOM 5149 C CA . PRO A 1 642 ? 8.974 8.258 -19.530 1.00 96.94 642 PRO A CA 1
ATOM 5150 C C . PRO A 1 642 ? 9.746 7.021 -19.061 1.00 96.94 642 PRO A C 1
ATOM 5152 O O . PRO A 1 642 ? 9.485 5.914 -19.523 1.00 96.94 642 PRO A O 1
ATOM 5155 N N . ILE A 1 643 ? 10.689 7.201 -18.136 1.00 97.88 643 ILE A N 1
ATOM 5156 C CA . ILE A 1 643 ? 11.353 6.063 -17.482 1.00 97.88 643 ILE A CA 1
ATOM 5157 C C . ILE A 1 643 ? 10.381 5.320 -16.558 1.00 97.88 643 ILE A C 1
ATOM 5159 O O . ILE A 1 643 ? 9.488 5.933 -15.967 1.00 97.88 643 ILE A O 1
ATOM 5163 N N . TRP A 1 644 ? 10.547 4.002 -16.435 1.00 96.19 644 TRP A N 1
ATOM 5164 C CA . TRP A 1 644 ? 9.648 3.132 -15.677 1.00 96.19 644 TRP A CA 1
ATOM 5165 C C . TRP A 1 644 ? 10.367 1.865 -15.185 1.00 96.19 644 TRP A C 1
ATOM 5167 O O . TRP A 1 644 ? 11.366 1.483 -15.783 1.00 96.19 644 TRP A O 1
ATOM 5177 N N . ASP A 1 645 ? 9.833 1.230 -14.134 1.00 92.62 645 ASP A N 1
ATOM 5178 C CA . ASP A 1 645 ? 10.284 -0.057 -13.559 1.00 92.62 645 ASP A CA 1
ATOM 5179 C C . ASP A 1 645 ? 11.771 -0.106 -13.173 1.00 92.62 645 ASP A C 1
ATOM 5181 O O . ASP A 1 645 ? 12.625 -0.588 -13.909 1.00 92.62 645 ASP A O 1
ATOM 5185 N N . PHE A 1 646 ? 12.084 0.412 -11.986 1.00 96.12 646 PHE A N 1
ATOM 5186 C CA . PHE A 1 646 ? 13.414 0.369 -11.368 1.00 96.12 646 PHE A CA 1
ATOM 5187 C C . PHE A 1 646 ? 13.374 -0.365 -10.022 1.00 96.12 646 PHE A C 1
ATOM 5189 O O . PHE A 1 646 ? 14.186 -0.112 -9.137 1.00 96.12 646 PHE A O 1
ATOM 5196 N N . ASP A 1 647 ? 12.404 -1.251 -9.813 1.00 90.25 647 ASP A N 1
ATOM 5197 C CA . ASP A 1 647 ? 12.343 -2.080 -8.612 1.00 90.25 647 ASP A CA 1
ATOM 5198 C C . ASP A 1 647 ? 13.502 -3.088 -8.574 1.00 90.25 647 ASP A C 1
ATOM 5200 O O . ASP A 1 647 ? 14.149 -3.240 -7.537 1.00 90.25 647 ASP A O 1
ATOM 5204 N N . ILE A 1 648 ? 13.836 -3.688 -9.721 1.00 92.75 648 ILE A N 1
ATOM 5205 C CA . ILE A 1 648 ? 14.993 -4.572 -9.911 1.00 92.75 648 ILE A CA 1
ATOM 5206 C C . ILE A 1 648 ? 16.182 -3.776 -10.470 1.00 92.75 648 ILE A C 1
ATOM 5208 O O . ILE A 1 648 ? 16.606 -3.924 -11.616 1.00 92.75 648 ILE A O 1
ATOM 5212 N N . SER A 1 649 ? 16.745 -2.913 -9.629 1.00 95.38 649 SER A N 1
ATOM 5213 C CA . SER A 1 649 ? 17.927 -2.116 -9.959 1.00 95.38 649 SER A CA 1
ATOM 5214 C C . SER A 1 649 ? 18.911 -2.077 -8.792 1.00 95.38 649 SER A C 1
ATOM 5216 O O . SER A 1 649 ? 18.649 -2.586 -7.697 1.00 95.38 649 SER A O 1
ATOM 5218 N N . SER A 1 650 ? 20.053 -1.430 -9.001 1.00 95.75 650 SER A N 1
ATOM 5219 C CA . SER A 1 650 ? 20.974 -1.031 -7.936 1.00 95.75 650 SER A CA 1
ATOM 5220 C C . SER A 1 650 ? 21.381 -2.189 -7.029 1.00 95.75 650 SER A C 1
ATOM 5222 O O . SER A 1 650 ? 21.211 -2.161 -5.803 1.00 95.75 650 SER A O 1
ATOM 5224 N N . GLY A 1 651 ? 21.831 -3.266 -7.670 1.00 91.00 651 GLY A N 1
ATOM 5225 C CA . GLY A 1 651 ? 22.372 -4.436 -7.000 1.00 91.00 651 GLY A CA 1
ATOM 5226 C C . GLY A 1 651 ? 21.342 -5.363 -6.353 1.00 91.00 651 GLY A C 1
ATOM 5227 O O . GLY A 1 651 ? 21.719 -6.125 -5.458 1.00 91.00 651 GLY A O 1
ATOM 5228 N N . LEU A 1 652 ? 20.053 -5.262 -6.714 1.00 89.25 652 LEU A N 1
ATOM 5229 C CA . LEU A 1 652 ? 19.004 -6.129 -6.159 1.00 89.25 652 LEU A CA 1
ATOM 5230 C C . LEU A 1 652 ? 18.952 -7.508 -6.828 1.00 89.25 652 LEU A C 1
ATOM 5232 O O . LEU A 1 652 ? 18.831 -8.511 -6.125 1.00 89.25 652 LEU A O 1
ATOM 5236 N N . ALA A 1 653 ? 19.044 -7.569 -8.159 1.00 85.81 653 ALA A N 1
ATOM 5237 C CA . ALA A 1 653 ? 19.074 -8.836 -8.887 1.00 85.81 653 ALA A CA 1
ATOM 5238 C C . ALA A 1 653 ? 20.383 -9.581 -8.597 1.00 85.81 653 ALA A C 1
ATOM 5240 O O . ALA A 1 653 ? 21.464 -9.063 -8.850 1.00 85.81 653 ALA A O 1
ATOM 5241 N N . LEU A 1 654 ? 20.278 -10.800 -8.062 1.00 79.69 654 LEU A N 1
ATOM 5242 C CA . LEU A 1 654 ? 21.420 -11.656 -7.704 1.00 79.69 654 LEU A CA 1
ATOM 5243 C C . LEU A 1 654 ? 21.896 -12.552 -8.862 1.00 79.69 654 LEU A C 1
ATOM 5245 O O . LEU A 1 654 ? 22.618 -13.517 -8.635 1.00 79.69 654 LEU A O 1
ATOM 5249 N N . TYR A 1 655 ? 21.466 -12.258 -10.084 1.00 78.00 655 TYR A N 1
ATOM 5250 C CA . TYR A 1 655 ? 21.718 -13.039 -11.291 1.00 78.00 655 TYR A CA 1
ATOM 5251 C C . TYR A 1 655 ? 22.188 -12.121 -12.424 1.00 78.00 655 TYR A C 1
ATOM 5253 O O . TYR A 1 655 ? 22.052 -10.900 -12.326 1.00 78.00 655 TYR A O 1
ATOM 5261 N N . GLU A 1 656 ? 22.758 -12.718 -13.476 1.00 73.56 656 GLU A N 1
ATOM 5262 C CA . GLU A 1 656 ? 23.200 -12.023 -14.700 1.00 73.56 656 GLU A CA 1
ATOM 5263 C C . GLU A 1 656 ? 24.069 -10.781 -14.413 1.00 73.56 656 GLU A C 1
ATOM 5265 O O . GLU A 1 656 ? 23.959 -9.763 -15.079 1.00 73.56 656 GLU A O 1
ATOM 5270 N N . GLU A 1 657 ? 24.905 -10.846 -13.369 1.00 83.94 657 GLU A N 1
ATOM 5271 C CA . GLU A 1 657 ? 25.833 -9.783 -12.943 1.00 83.94 657 GLU A CA 1
ATOM 5272 C C . GLU A 1 657 ? 25.185 -8.440 -12.545 1.00 83.94 657 GLU A C 1
ATOM 5274 O O . GLU A 1 657 ? 25.884 -7.468 -12.249 1.00 83.94 657 GLU A O 1
ATOM 5279 N N . PHE A 1 658 ? 23.856 -8.351 -12.436 1.00 87.31 658 PHE A N 1
ATOM 5280 C CA . PHE A 1 658 ? 23.164 -7.122 -12.013 1.00 87.31 658 PHE A CA 1
ATOM 5281 C C . PHE A 1 658 ? 23.401 -6.746 -10.543 1.00 87.31 658 PHE A C 1
ATOM 5283 O O . PHE A 1 658 ? 23.114 -5.617 -10.134 1.00 87.31 658 PHE A O 1
ATOM 5290 N N . ASN A 1 659 ? 23.967 -7.655 -9.744 1.00 88.31 659 ASN A N 1
ATOM 5291 C CA . ASN A 1 659 ? 24.410 -7.380 -8.379 1.00 88.31 659 ASN A CA 1
ATOM 5292 C C . ASN A 1 659 ? 25.724 -6.582 -8.323 1.00 88.31 659 ASN A C 1
ATOM 5294 O O . ASN A 1 659 ? 25.992 -5.939 -7.304 1.00 88.31 659 ASN A O 1
ATOM 5298 N N . THR A 1 660 ? 26.531 -6.595 -9.390 1.00 91.12 660 THR A N 1
ATOM 5299 C CA . THR A 1 660 ? 27.819 -5.890 -9.446 1.00 91.12 660 THR A CA 1
ATOM 5300 C C . THR A 1 660 ? 27.636 -4.418 -9.823 1.00 91.12 660 THR A C 1
ATOM 5302 O O . THR A 1 660 ? 26.692 -4.044 -10.519 1.00 91.12 660 THR A O 1
ATOM 5305 N N . HIS A 1 661 ? 28.559 -3.563 -9.376 1.00 93.62 661 HIS A N 1
ATOM 5306 C CA . HIS A 1 661 ? 28.597 -2.145 -9.760 1.00 93.62 661 HIS A CA 1
ATOM 5307 C C . HIS A 1 661 ? 29.386 -1.897 -11.062 1.00 93.62 661 HIS A C 1
ATOM 5309 O O . HIS A 1 661 ? 29.469 -0.760 -11.522 1.00 93.62 661 HIS A O 1
ATOM 5315 N N . THR A 1 662 ? 29.966 -2.938 -11.663 1.00 94.69 662 THR A N 1
ATOM 5316 C CA . THR A 1 662 ? 30.799 -2.873 -12.874 1.00 94.69 662 THR A CA 1
ATOM 5317 C C . THR A 1 662 ? 30.032 -3.335 -14.118 1.00 94.69 662 THR A C 1
ATOM 5319 O O . THR A 1 662 ? 28.963 -3.931 -13.995 1.00 94.69 662 THR A O 1
ATOM 5322 N N . GLY A 1 663 ? 30.560 -3.047 -15.311 1.00 94.62 663 GLY A N 1
ATOM 5323 C CA . GLY A 1 663 ? 29.985 -3.414 -16.616 1.00 94.62 663 GLY A CA 1
ATOM 5324 C C . GLY A 1 663 ? 28.801 -2.534 -17.035 1.00 94.62 663 GLY A C 1
ATOM 5325 O O . GLY A 1 663 ? 27.967 -2.172 -16.198 1.00 94.62 663 GLY A O 1
ATOM 5326 N N . PHE A 1 664 ? 28.709 -2.157 -18.312 1.00 95.75 664 PHE A N 1
ATOM 5327 C CA . PHE A 1 664 ? 27.499 -1.506 -18.827 1.00 95.75 664 PHE A CA 1
ATOM 5328 C C . PHE A 1 664 ? 26.378 -2.531 -19.003 1.00 95.75 664 PHE A C 1
ATOM 5330 O O . PHE A 1 664 ? 26.633 -3.712 -19.229 1.00 95.75 664 PHE A O 1
ATOM 5337 N N . VAL A 1 665 ? 25.120 -2.099 -18.899 1.00 93.75 665 VAL A N 1
ATOM 5338 C CA . VAL A 1 665 ? 23.983 -3.033 -18.965 1.00 93.75 665 VAL A CA 1
ATOM 5339 C C . VAL A 1 665 ? 23.846 -3.676 -20.352 1.00 93.75 665 VAL A C 1
ATOM 5341 O O . VAL A 1 665 ? 23.433 -4.827 -20.468 1.00 93.75 665 VAL A O 1
ATOM 5344 N N . PHE A 1 666 ? 24.254 -2.991 -21.419 1.00 90.75 666 PHE A N 1
ATOM 5345 C CA . PHE A 1 666 ? 24.252 -3.580 -22.762 1.00 90.75 666 PHE A CA 1
ATOM 5346 C C . PHE A 1 666 ? 25.355 -4.639 -22.984 1.00 90.75 666 PHE A C 1
ATOM 5348 O O . PHE A 1 666 ? 25.310 -5.328 -24.005 1.00 90.75 666 PHE A O 1
ATOM 5355 N N . GLU A 1 667 ? 26.322 -4.770 -22.060 1.00 91.25 667 GLU A N 1
ATOM 5356 C CA . GLU A 1 667 ? 27.417 -5.764 -22.084 1.00 91.25 667 GLU A CA 1
ATOM 5357 C C . GLU A 1 667 ? 27.070 -7.071 -21.353 1.00 91.25 667 GLU A C 1
ATOM 5359 O O . GLU A 1 667 ? 27.909 -7.965 -21.275 1.00 91.25 667 GLU A O 1
ATOM 5364 N N . ILE A 1 668 ? 25.870 -7.187 -20.775 1.00 87.88 668 ILE A N 1
ATOM 5365 C CA . ILE A 1 668 ? 25.452 -8.408 -20.072 1.00 87.88 668 ILE A CA 1
ATOM 5366 C C . ILE A 1 668 ? 25.419 -9.605 -21.048 1.00 87.88 668 ILE A C 1
ATOM 5368 O O . ILE A 1 668 ? 25.511 -9.449 -22.265 1.00 87.88 668 ILE A O 1
ATOM 5372 N N . ASN A 1 669 ? 25.325 -10.823 -20.516 1.00 84.62 669 ASN A N 1
ATOM 5373 C CA . ASN A 1 669 ? 25.346 -12.068 -21.282 1.00 84.62 669 ASN A CA 1
ATOM 5374 C C . ASN A 1 669 ? 24.322 -12.142 -22.439 1.00 84.62 669 ASN A C 1
ATOM 5376 O O . ASN A 1 669 ? 23.353 -11.386 -22.533 1.00 84.62 669 ASN A O 1
ATOM 5380 N N . ASP A 1 670 ? 24.536 -13.111 -23.325 1.00 83.25 670 ASP A N 1
ATOM 5381 C CA . ASP A 1 670 ? 23.745 -13.312 -24.545 1.00 83.25 670 ASP A CA 1
ATOM 5382 C C . ASP A 1 670 ? 22.252 -13.535 -24.257 1.00 83.25 670 ASP A C 1
ATOM 5384 O O . ASP A 1 670 ? 21.391 -13.049 -24.997 1.00 83.25 670 ASP A O 1
ATOM 5388 N N . ASP A 1 671 ? 21.938 -14.204 -23.144 1.00 84.25 671 ASP A N 1
ATOM 5389 C CA . ASP A 1 671 ? 20.563 -14.458 -22.711 1.00 84.25 671 ASP A CA 1
ATOM 5390 C C . ASP A 1 671 ? 19.787 -13.175 -22.406 1.00 84.25 671 ASP A C 1
ATOM 5392 O O . ASP A 1 671 ? 18.587 -13.092 -22.694 1.00 84.25 671 ASP A O 1
ATOM 5396 N N . TYR A 1 672 ? 20.472 -12.159 -21.890 1.00 86.25 672 TYR A N 1
ATOM 5397 C CA . TYR A 1 672 ? 19.917 -10.830 -21.692 1.00 86.25 672 TYR A CA 1
ATOM 5398 C C . TYR A 1 672 ? 19.799 -10.059 -23.015 1.00 86.25 672 TYR A C 1
ATOM 5400 O O . TYR A 1 672 ? 18.745 -9.493 -23.332 1.00 86.25 672 TYR A O 1
ATOM 5408 N N . ARG A 1 673 ? 20.876 -10.056 -23.813 1.00 86.88 673 ARG A N 1
ATOM 5409 C CA . ARG A 1 673 ? 21.014 -9.221 -25.023 1.00 86.88 673 ARG A CA 1
ATOM 5410 C C . ARG A 1 673 ? 20.078 -9.615 -26.162 1.00 86.88 673 ARG A C 1
ATOM 5412 O O . ARG A 1 673 ? 19.708 -8.756 -26.965 1.00 86.88 673 ARG A O 1
ATOM 5419 N N . LYS A 1 674 ? 19.615 -10.867 -26.219 1.00 86.56 674 LYS A N 1
ATOM 5420 C CA . LYS A 1 674 ? 18.688 -11.353 -27.265 1.00 86.56 674 LYS A CA 1
ATOM 5421 C C . LYS A 1 674 ? 17.324 -10.643 -27.320 1.00 86.56 674 LYS A C 1
ATOM 5423 O O . LYS A 1 674 ? 16.550 -10.854 -28.248 1.00 86.56 674 LYS A O 1
ATOM 5428 N N . TYR A 1 675 ? 17.019 -9.797 -26.334 1.00 88.38 675 TYR A N 1
ATOM 5429 C CA . TYR A 1 675 ? 15.804 -8.974 -26.294 1.00 88.38 675 TYR A CA 1
ATOM 5430 C C . TYR A 1 675 ? 16.063 -7.472 -26.511 1.00 88.38 675 TYR A C 1
ATOM 5432 O O . TYR A 1 675 ? 15.125 -6.677 -26.459 1.00 88.38 675 TYR A O 1
ATOM 5440 N N . ILE A 1 676 ? 17.316 -7.066 -26.737 1.00 91.62 676 ILE A N 1
ATOM 5441 C CA . ILE A 1 676 ? 17.710 -5.676 -26.987 1.00 91.62 676 ILE A CA 1
ATOM 5442 C C . ILE A 1 676 ? 17.722 -5.421 -28.501 1.00 91.62 676 ILE A C 1
ATOM 5444 O O . ILE A 1 676 ? 18.424 -6.135 -29.219 1.00 91.62 676 ILE A O 1
ATOM 5448 N N . PRO A 1 677 ? 17.011 -4.400 -29.018 1.00 92.44 677 PRO A N 1
ATOM 5449 C CA . PRO A 1 677 ? 17.145 -4.015 -30.418 1.00 92.44 677 PRO A CA 1
ATOM 5450 C C . PRO A 1 677 ? 18.591 -3.666 -30.797 1.00 92.44 677 PRO A C 1
ATOM 5452 O O . PRO A 1 677 ? 19.224 -2.847 -30.129 1.00 92.44 677 PRO A O 1
ATOM 5455 N N . LEU A 1 678 ? 19.088 -4.191 -31.921 1.00 90.44 678 LEU A N 1
ATOM 5456 C CA . LEU A 1 678 ? 20.473 -3.970 -32.373 1.00 90.44 678 LEU A CA 1
ATOM 5457 C C . LEU A 1 678 ? 20.827 -2.494 -32.583 1.00 90.44 678 LEU A C 1
ATOM 5459 O O . LEU A 1 678 ? 21.985 -2.097 -32.450 1.00 90.44 678 LEU A O 1
ATOM 5463 N N . TRP A 1 679 ? 19.835 -1.655 -32.890 1.00 92.88 679 TRP A N 1
ATOM 5464 C CA . TRP A 1 679 ? 20.073 -0.232 -33.103 1.00 92.88 679 TRP A CA 1
ATOM 5465 C C . TRP A 1 679 ? 20.567 0.493 -31.841 1.00 92.88 679 TRP A C 1
ATOM 5467 O O . TRP A 1 679 ? 21.183 1.546 -31.980 1.00 92.88 679 TRP A O 1
ATOM 5477 N N . TRP A 1 680 ? 20.380 -0.059 -30.633 1.00 94.62 680 TRP A N 1
ATOM 5478 C CA . TRP A 1 680 ? 20.989 0.488 -29.413 1.00 94.62 680 TRP A CA 1
ATOM 5479 C C . TRP A 1 680 ? 22.513 0.490 -29.485 1.00 94.62 680 TRP A C 1
ATOM 5481 O O . TRP A 1 680 ? 23.136 1.502 -29.171 1.00 94.62 680 TRP A O 1
ATOM 5491 N N . TYR A 1 681 ? 23.108 -0.606 -29.962 1.00 93.06 681 TYR A N 1
ATOM 5492 C CA . TYR A 1 681 ? 24.553 -0.704 -30.161 1.00 93.06 681 TYR A CA 1
ATOM 5493 C C . TYR A 1 681 ? 25.013 0.276 -31.240 1.00 93.06 681 TYR A C 1
ATOM 5495 O O . TYR A 1 681 ? 25.997 0.980 -31.052 1.00 93.06 681 TYR A O 1
ATOM 5503 N N . ASN A 1 682 ? 24.255 0.429 -32.332 1.00 92.62 682 ASN A N 1
ATOM 5504 C CA . ASN A 1 682 ? 24.542 1.455 -33.340 1.00 92.62 682 ASN A CA 1
ATOM 5505 C C . ASN A 1 682 ? 24.529 2.872 -32.767 1.00 92.62 682 ASN A C 1
ATOM 5507 O O . ASN A 1 682 ? 25.457 3.630 -33.045 1.00 92.62 682 ASN A O 1
ATOM 5511 N N . LEU A 1 683 ? 23.531 3.190 -31.940 1.00 95.06 683 LEU A N 1
ATOM 5512 C CA . LEU A 1 683 ? 23.393 4.481 -31.279 1.00 95.06 683 LEU A CA 1
ATOM 5513 C C . LEU A 1 683 ? 24.553 4.779 -30.322 1.00 95.06 683 LEU A C 1
ATOM 5515 O O . LEU A 1 683 ? 25.147 5.848 -30.402 1.00 95.06 683 LEU A O 1
ATOM 5519 N N . ILE A 1 684 ? 24.878 3.837 -29.434 1.00 95.12 684 ILE A N 1
ATOM 5520 C CA . ILE A 1 684 ? 25.917 4.010 -28.407 1.00 95.12 684 ILE A CA 1
ATOM 5521 C C . ILE A 1 684 ? 27.323 3.939 -29.011 1.00 95.12 684 ILE A C 1
ATOM 5523 O O . ILE A 1 684 ? 28.254 4.498 -28.456 1.00 95.12 684 ILE A O 1
ATOM 5527 N N . SER A 1 685 ? 27.516 3.273 -30.143 1.00 94.50 685 SER A N 1
ATOM 5528 C CA . SER A 1 685 ? 28.811 3.256 -30.830 1.00 94.50 685 SER A CA 1
ATOM 5529 C C . SER A 1 685 ? 29.091 4.499 -31.661 1.00 94.50 685 SER A C 1
ATOM 5531 O O . SER A 1 685 ? 30.237 4.716 -32.051 1.00 94.50 685 SER A O 1
ATOM 5533 N N . ASP A 1 686 ? 28.065 5.272 -32.006 1.00 95.06 686 ASP A N 1
ATOM 5534 C CA . ASP A 1 686 ? 28.242 6.471 -32.810 1.00 95.06 686 ASP A CA 1
ATOM 5535 C C . ASP A 1 686 ? 29.040 7.526 -32.048 1.00 95.06 686 ASP A C 1
ATOM 5537 O O . ASP A 1 686 ? 28.732 7.868 -30.904 1.00 95.06 686 ASP A O 1
ATOM 5541 N N . GLU A 1 687 ? 30.093 8.024 -32.690 1.00 93.12 687 GLU A N 1
ATOM 5542 C CA . GLU A 1 687 ? 31.072 8.909 -32.071 1.00 93.12 687 GLU A CA 1
ATOM 5543 C C . GLU A 1 687 ? 30.434 10.218 -31.597 1.00 93.12 687 GLU A C 1
ATOM 5545 O O . GLU A 1 687 ? 30.624 10.621 -30.450 1.00 93.12 687 GLU A O 1
ATOM 5550 N N . PHE A 1 688 ? 29.610 10.847 -32.437 1.00 93.44 688 PHE A N 1
ATOM 5551 C CA . PHE A 1 688 ? 28.988 12.127 -32.117 1.00 93.44 688 PHE A CA 1
ATOM 5552 C C . PHE A 1 688 ? 27.966 12.000 -30.986 1.00 93.44 688 PHE A C 1
ATOM 5554 O O . PHE A 1 688 ? 27.929 12.832 -30.075 1.00 93.44 688 PHE A O 1
ATOM 5561 N N . PHE A 1 689 ? 27.140 10.952 -31.015 1.00 96.25 689 PHE A N 1
ATOM 5562 C CA . PHE A 1 689 ? 26.201 10.671 -29.934 1.00 96.25 689 PHE A CA 1
ATOM 5563 C C . PHE A 1 689 ? 26.934 10.376 -28.617 1.00 96.25 689 PHE A C 1
ATOM 5565 O O . PHE A 1 689 ? 26.557 10.895 -27.564 1.00 96.25 689 PHE A O 1
ATOM 5572 N N . SER A 1 690 ? 28.012 9.596 -28.681 1.00 96.19 690 SER A N 1
ATOM 5573 C CA . SER A 1 690 ? 28.792 9.185 -27.512 1.00 96.19 690 SER A CA 1
ATOM 5574 C C . SER A 1 690 ? 29.552 10.324 -26.863 1.00 96.19 690 SER A C 1
ATOM 5576 O O . SER A 1 690 ? 29.585 10.393 -25.639 1.00 96.19 690 SER A O 1
ATOM 5578 N N . ILE A 1 691 ? 30.126 11.234 -27.655 1.00 97.31 691 ILE A N 1
ATOM 5579 C CA . ILE A 1 691 ? 30.759 12.452 -27.137 1.00 97.31 691 ILE A CA 1
ATOM 5580 C C . ILE A 1 691 ? 29.749 13.222 -26.287 1.00 97.31 691 ILE A C 1
ATOM 5582 O O . ILE A 1 691 ? 30.010 13.487 -25.118 1.00 97.31 691 ILE A O 1
ATOM 5586 N N . LYS A 1 692 ? 28.544 13.467 -26.813 1.00 98.06 692 LYS A N 1
ATOM 5587 C CA . LYS A 1 692 ? 27.490 14.173 -26.069 1.00 98.06 692 LYS A CA 1
ATOM 5588 C C . LYS A 1 692 ? 27.037 13.426 -24.818 1.00 98.06 692 LYS A C 1
ATOM 5590 O O . LYS A 1 692 ? 26.729 14.048 -23.804 1.00 98.06 692 LYS A O 1
ATOM 5595 N N . LEU A 1 693 ? 26.978 12.097 -24.879 1.00 98.31 693 LEU A N 1
ATOM 5596 C CA . LEU A 1 693 ? 26.631 11.264 -23.732 1.00 98.31 693 LEU A CA 1
ATOM 5597 C C . LEU A 1 693 ? 27.674 11.378 -22.612 1.00 98.31 693 LEU A C 1
ATOM 5599 O O . LEU A 1 693 ? 27.303 11.582 -21.454 1.00 98.31 693 LEU A O 1
ATOM 5603 N N . LYS A 1 694 ? 28.963 11.302 -22.960 1.00 98.56 694 LYS A N 1
ATOM 5604 C CA . LYS A 1 694 ? 30.096 11.469 -22.038 1.00 98.56 694 LYS A CA 1
ATOM 5605 C C . LYS A 1 694 ? 30.138 12.879 -21.451 1.00 98.56 694 LYS A C 1
ATOM 5607 O O . LYS A 1 694 ? 30.226 13.034 -20.236 1.00 98.56 694 LYS A O 1
ATOM 5612 N N . GLU A 1 695 ? 30.001 13.903 -22.294 1.00 98.31 695 GLU A N 1
ATOM 5613 C CA . GLU A 1 695 ? 29.933 15.305 -21.871 1.00 98.31 695 GLU A CA 1
ATOM 5614 C C . GLU A 1 695 ? 28.801 15.517 -20.865 1.00 98.31 695 GLU A C 1
ATOM 5616 O O . GLU A 1 695 ? 29.029 16.087 -19.798 1.00 98.31 695 GLU A O 1
ATOM 5621 N N . LYS A 1 696 ? 27.602 14.988 -21.153 1.00 98.31 696 LYS A N 1
ATOM 5622 C CA . LYS A 1 696 ? 26.455 15.085 -20.245 1.00 98.31 696 LYS A CA 1
ATOM 5623 C C . LYS A 1 696 ? 26.706 14.364 -18.922 1.00 98.31 696 LYS A C 1
ATOM 5625 O O . LYS A 1 696 ? 26.335 14.893 -17.875 1.00 98.31 696 LYS A O 1
ATOM 5630 N N . TRP A 1 697 ? 27.332 13.184 -18.944 1.00 98.56 697 TRP A N 1
ATOM 5631 C CA . TRP A 1 697 ? 27.709 12.469 -17.723 1.00 98.56 697 TRP A CA 1
ATOM 5632 C C . TRP A 1 697 ? 28.637 13.316 -16.847 1.00 98.56 697 TRP A C 1
ATOM 5634 O O . TRP A 1 697 ? 28.312 13.583 -15.689 1.00 98.56 697 TRP A O 1
ATOM 5644 N N . PHE A 1 698 ? 29.747 13.808 -17.402 1.00 98.50 698 PHE A N 1
ATOM 5645 C CA . PHE A 1 698 ? 30.710 14.610 -16.645 1.00 98.50 698 PHE A CA 1
ATOM 5646 C C . PHE A 1 698 ? 30.154 15.971 -16.210 1.00 98.50 698 PHE A C 1
ATOM 5648 O O . PHE A 1 698 ? 30.506 16.451 -15.133 1.00 98.50 698 PHE A O 1
ATOM 5655 N N . GLU A 1 699 ? 29.272 16.592 -16.997 1.00 97.94 699 GLU A N 1
ATOM 5656 C CA . GLU A 1 699 ? 28.535 17.794 -16.591 1.00 97.94 699 GLU A CA 1
ATOM 5657 C C . GLU A 1 699 ? 27.705 17.517 -15.330 1.00 97.94 699 GLU A C 1
ATOM 5659 O O . GLU A 1 699 ? 27.878 18.189 -14.315 1.00 97.94 699 GLU A O 1
ATOM 5664 N N . LEU A 1 700 ? 26.876 16.470 -15.359 1.00 98.12 700 LEU A N 1
ATOM 5665 C CA . LEU A 1 700 ? 26.021 16.091 -14.235 1.00 98.12 700 LEU A CA 1
ATOM 5666 C C . LEU A 1 700 ? 26.834 15.683 -12.997 1.00 98.12 700 LEU A C 1
ATOM 5668 O O . LEU A 1 700 ? 26.443 15.982 -11.868 1.00 98.12 700 LEU A O 1
ATOM 5672 N N . ARG A 1 701 ? 27.982 15.019 -13.176 1.00 98.25 701 ARG A N 1
ATOM 5673 C CA . ARG A 1 701 ? 28.861 14.602 -12.070 1.00 98.25 701 ARG A CA 1
ATOM 5674 C C . ARG A 1 701 ? 29.507 15.769 -11.326 1.00 98.25 701 ARG A C 1
ATOM 5676 O O . ARG A 1 701 ? 29.772 15.632 -10.132 1.00 98.25 701 ARG A O 1
ATOM 5683 N N . LYS A 1 702 ? 29.679 16.934 -11.963 1.00 97.38 702 LYS A N 1
ATOM 5684 C CA . LYS A 1 702 ? 30.158 18.156 -11.284 1.00 97.38 702 LYS A CA 1
ATOM 5685 C C . LYS A 1 702 ? 29.153 18.697 -10.269 1.00 97.38 702 LYS A C 1
ATOM 5687 O O . LYS A 1 702 ? 29.562 19.289 -9.270 1.00 97.38 702 LYS A O 1
ATOM 5692 N N . HIS A 1 703 ? 27.855 18.500 -10.506 1.00 93.62 703 HIS A N 1
ATOM 5693 C CA . HIS A 1 703 ? 26.801 19.105 -9.696 1.00 93.62 703 HIS A CA 1
ATOM 5694 C C . HIS A 1 703 ? 25.708 18.096 -9.328 1.00 93.62 703 HIS A C 1
ATOM 5696 O O . HIS A 1 703 ? 25.776 17.498 -8.250 1.00 93.62 703 HIS A O 1
ATOM 5702 N N . GLU A 1 704 ? 24.709 17.897 -10.190 1.00 95.50 704 GLU A N 1
ATOM 5703 C CA . GLU A 1 704 ? 23.446 17.208 -9.893 1.00 95.50 704 GLU A CA 1
ATOM 5704 C C . GLU A 1 704 ? 23.618 15.777 -9.396 1.00 95.50 704 GLU A C 1
ATOM 5706 O O . GLU A 1 704 ? 22.803 15.311 -8.592 1.00 95.50 704 GLU A O 1
ATOM 5711 N N . LEU A 1 705 ? 24.653 15.101 -9.892 1.00 97.50 705 LEU A N 1
ATOM 5712 C CA . LEU A 1 705 ? 24.987 13.715 -9.605 1.00 97.50 705 LEU A CA 1
ATOM 5713 C C . LEU A 1 705 ? 26.307 13.569 -8.865 1.00 97.50 705 LEU A C 1
ATOM 5715 O O . LEU A 1 705 ? 26.772 12.443 -8.779 1.00 97.50 705 LEU A O 1
ATOM 5719 N N . SER A 1 706 ? 26.912 14.639 -8.338 1.00 98.00 706 SER A N 1
ATOM 5720 C CA . SER A 1 706 ? 28.069 14.521 -7.434 1.00 98.00 706 SER A CA 1
ATOM 5721 C C . SER A 1 706 ? 27.776 13.561 -6.272 1.00 98.00 706 SER A C 1
ATOM 5723 O O . SER A 1 706 ? 26.622 13.404 -5.866 1.00 98.00 706 SER A O 1
ATOM 5725 N N . ASP A 1 707 ? 28.807 12.942 -5.695 1.00 98.31 707 ASP A N 1
ATOM 5726 C CA . ASP A 1 707 ? 28.655 11.946 -4.619 1.00 98.31 707 ASP A CA 1
ATOM 5727 C C . ASP A 1 707 ? 27.812 12.483 -3.458 1.00 98.31 707 ASP A C 1
ATOM 5729 O O . ASP A 1 707 ? 26.865 11.841 -2.999 1.00 98.31 707 ASP A O 1
ATOM 5733 N N . THR A 1 708 ? 28.082 13.727 -3.059 1.00 97.62 708 THR A N 1
ATOM 5734 C CA . THR A 1 708 ? 27.300 14.452 -2.056 1.00 97.62 708 THR A CA 1
ATOM 5735 C C . THR A 1 708 ? 25.831 14.580 -2.457 1.00 97.62 708 THR A C 1
ATOM 5737 O O . THR A 1 708 ? 24.952 14.335 -1.634 1.00 97.62 708 THR A O 1
ATOM 5740 N N . GLN A 1 709 ? 25.526 14.941 -3.708 1.00 97.62 709 GLN A N 1
ATOM 5741 C CA . GLN A 1 709 ? 24.140 15.084 -4.164 1.00 97.62 709 GLN A CA 1
ATOM 5742 C C . GLN A 1 709 ? 23.414 13.740 -4.290 1.00 97.62 709 GLN A C 1
ATOM 5744 O O . GLN A 1 709 ? 22.228 13.673 -3.962 1.00 97.62 709 GLN A O 1
ATOM 5749 N N . LEU A 1 710 ? 24.104 12.664 -4.681 1.00 98.19 710 LEU A N 1
ATOM 5750 C CA . LEU A 1 710 ? 23.545 11.308 -4.690 1.00 98.19 710 LEU A CA 1
ATOM 5751 C C . LEU A 1 710 ? 23.182 10.849 -3.272 1.00 98.19 710 LEU A C 1
ATOM 5753 O O . LEU A 1 710 ? 22.057 10.403 -3.030 1.00 98.19 710 LEU A O 1
ATOM 5757 N N . ILE A 1 711 ? 24.098 11.021 -2.315 1.00 98.06 711 ILE A N 1
ATOM 5758 C CA . ILE A 1 711 ? 23.858 10.692 -0.903 1.00 98.06 711 ILE A CA 1
ATOM 5759 C C . ILE A 1 711 ? 22.722 11.548 -0.337 1.00 98.06 711 ILE A C 1
ATOM 5761 O O . ILE A 1 711 ? 21.827 11.015 0.321 1.00 98.06 711 ILE A O 1
ATOM 5765 N N . ASN A 1 712 ? 22.726 12.857 -0.606 1.00 96.75 712 ASN A N 1
ATOM 5766 C CA . ASN A 1 712 ? 21.686 13.774 -0.145 1.00 96.75 712 ASN A CA 1
ATOM 5767 C C . ASN A 1 712 ? 20.317 13.399 -0.704 1.00 96.75 712 ASN A C 1
ATOM 5769 O O . ASN A 1 712 ? 19.335 13.420 0.033 1.00 96.75 712 ASN A O 1
ATOM 5773 N N . LEU A 1 713 ? 20.240 13.001 -1.974 1.00 97.44 713 LEU A N 1
ATOM 5774 C CA . LEU A 1 713 ? 18.994 12.536 -2.568 1.00 97.44 713 LEU A CA 1
ATOM 5775 C C . LEU A 1 713 ? 18.469 11.285 -1.853 1.00 97.44 713 LEU A C 1
ATOM 5777 O O . LEU A 1 713 ? 17.305 11.263 -1.455 1.00 97.44 713 LEU A O 1
ATOM 5781 N N . ILE A 1 714 ? 19.319 10.279 -1.623 1.00 97.88 714 ILE A N 1
ATOM 5782 C CA . ILE A 1 714 ? 18.917 9.070 -0.889 1.00 97.88 714 ILE A CA 1
ATOM 5783 C C . ILE A 1 714 ? 18.499 9.416 0.545 1.00 97.88 714 ILE A C 1
ATOM 5785 O O . ILE A 1 714 ? 17.467 8.938 1.006 1.00 97.88 714 ILE A O 1
ATOM 5789 N N . ASN A 1 715 ? 19.247 10.276 1.239 1.00 95.12 715 ASN A N 1
ATOM 5790 C CA . ASN A 1 715 ? 18.909 10.729 2.590 1.00 95.12 715 ASN A CA 1
ATOM 5791 C C . ASN A 1 715 ? 17.558 11.451 2.640 1.00 95.12 715 ASN A C 1
ATOM 5793 O O . ASN A 1 715 ? 16.763 11.183 3.537 1.00 95.12 715 ASN A O 1
ATOM 5797 N N . ASN A 1 716 ? 17.281 12.325 1.670 1.00 93.88 716 ASN A N 1
ATOM 5798 C CA . ASN A 1 716 ? 16.029 13.076 1.583 1.00 93.88 716 ASN A CA 1
ATOM 5799 C C . ASN A 1 716 ? 14.824 12.181 1.288 1.00 93.88 716 ASN A C 1
ATOM 5801 O O . ASN A 1 716 ? 13.721 12.465 1.748 1.00 93.88 716 ASN A O 1
ATOM 5805 N N . LEU A 1 717 ? 15.008 11.108 0.518 1.00 95.44 717 LEU A N 1
ATOM 5806 C CA . LEU A 1 717 ? 13.957 10.112 0.315 1.00 95.44 717 LEU A CA 1
ATOM 5807 C C . LEU A 1 717 ? 13.783 9.244 1.567 1.00 95.44 717 LEU A C 1
ATOM 5809 O O . LEU A 1 717 ? 12.662 9.028 2.018 1.00 95.44 717 LEU A O 1
ATOM 5813 N N . ASN A 1 718 ? 14.885 8.806 2.179 1.00 93.44 718 ASN A N 1
ATOM 5814 C CA . ASN A 1 718 ? 14.863 7.976 3.380 1.00 93.44 718 ASN A CA 1
ATOM 5815 C C . ASN A 1 718 ? 14.235 8.693 4.585 1.00 93.44 718 ASN A C 1
ATOM 5817 O O . ASN A 1 718 ? 13.522 8.075 5.372 1.00 93.44 718 ASN A O 1
ATOM 5821 N N . SER A 1 719 ? 14.466 10.002 4.730 1.00 90.31 719 SER A N 1
ATOM 5822 C CA . SER A 1 719 ? 13.907 10.801 5.827 1.00 90.31 719 SER A CA 1
ATOM 5823 C C . SER A 1 719 ? 12.382 10.914 5.767 1.00 90.31 719 SER A C 1
ATOM 5825 O O . SER A 1 719 ? 11.748 11.042 6.813 1.00 90.31 719 SER A O 1
ATOM 5827 N N . GLN A 1 720 ? 11.780 10.805 4.577 1.00 89.00 720 GLN A N 1
ATOM 5828 C CA . GLN A 1 720 ? 10.322 10.778 4.409 1.00 89.00 720 GLN A CA 1
ATOM 5829 C C . GLN A 1 720 ? 9.708 9.475 4.931 1.00 89.00 720 GLN A C 1
ATOM 5831 O O . GLN A 1 720 ? 8.563 9.474 5.366 1.00 89.00 720 GLN A O 1
ATOM 5836 N N . ILE A 1 721 ? 10.465 8.374 4.926 1.00 89.62 721 ILE A N 1
ATOM 5837 C CA . ILE A 1 721 ? 9.994 7.039 5.316 1.00 89.62 721 ILE A CA 1
ATOM 5838 C C . ILE A 1 721 ? 10.674 6.523 6.587 1.00 89.62 721 ILE A C 1
ATOM 5840 O O . ILE A 1 721 ? 10.793 5.315 6.770 1.00 89.62 721 ILE A O 1
ATOM 5844 N N . LYS A 1 722 ? 11.129 7.416 7.477 1.00 82.75 722 LYS A N 1
ATOM 5845 C CA . LYS A 1 722 ? 11.967 7.073 8.641 1.00 82.75 722 LYS A CA 1
ATOM 5846 C C . LYS A 1 722 ? 11.423 5.901 9.476 1.00 82.75 722 LYS A C 1
ATOM 5848 O O . LYS A 1 722 ? 12.202 5.048 9.879 1.00 82.75 722 LYS A O 1
ATOM 5853 N N . ASN A 1 723 ? 10.101 5.810 9.651 1.00 78.44 723 ASN A N 1
ATOM 5854 C CA . ASN A 1 723 ? 9.439 4.741 10.418 1.00 78.44 723 ASN A CA 1
ATOM 5855 C C . ASN A 1 723 ? 9.423 3.366 9.715 1.00 78.44 723 ASN A C 1
ATOM 5857 O O . ASN A 1 723 ? 9.142 2.357 10.351 1.00 78.44 723 ASN A O 1
ATOM 5861 N N . TYR A 1 724 ? 9.714 3.326 8.414 1.00 80.69 724 TYR A N 1
ATOM 5862 C CA . TYR A 1 724 ? 9.812 2.114 7.592 1.00 80.69 724 TYR A CA 1
ATOM 5863 C C . TYR A 1 724 ? 11.250 1.809 7.146 1.00 80.69 724 TYR A C 1
ATOM 5865 O O . TYR A 1 724 ? 11.527 0.718 6.654 1.00 80.69 724 TYR A O 1
ATOM 5873 N N . SER A 1 725 ? 12.155 2.780 7.288 1.00 80.25 725 SER A N 1
ATOM 5874 C CA . SER A 1 725 ? 13.537 2.710 6.821 1.00 80.25 725 SER A CA 1
ATOM 5875 C C . SER A 1 725 ? 14.316 1.600 7.526 1.00 80.25 725 SER A C 1
ATOM 5877 O O . SER A 1 725 ? 14.433 1.586 8.750 1.00 80.25 725 SER A O 1
ATOM 5879 N N . ILE A 1 726 ? 14.970 0.745 6.740 1.00 82.06 726 ILE A N 1
ATOM 5880 C CA . ILE A 1 726 ? 15.975 -0.201 7.228 1.00 82.06 726 ILE A CA 1
ATOM 5881 C C . ILE A 1 726 ? 17.352 0.399 6.942 1.00 82.06 726 ILE A C 1
ATOM 5883 O O . ILE A 1 726 ? 17.847 0.332 5.818 1.00 82.06 726 ILE A O 1
ATOM 5887 N N . GLU A 1 727 ? 17.989 0.974 7.965 1.00 84.44 727 GLU A N 1
ATOM 5888 C CA . GLU A 1 727 ? 19.238 1.741 7.823 1.00 84.44 727 GLU A CA 1
ATOM 5889 C C . GLU A 1 727 ? 20.334 0.981 7.060 1.00 84.44 727 GLU A C 1
ATOM 5891 O O . GLU A 1 727 ? 20.989 1.541 6.179 1.00 84.44 727 GLU A O 1
ATOM 5896 N N . LYS A 1 728 ? 20.490 -0.320 7.336 1.00 83.19 728 LYS A N 1
ATOM 5897 C CA . LYS A 1 728 ? 21.455 -1.184 6.643 1.00 83.19 728 LYS A CA 1
ATOM 5898 C C . LYS A 1 728 ? 21.226 -1.225 5.128 1.00 83.19 728 LYS A C 1
ATOM 5900 O O . LYS A 1 728 ? 22.189 -1.166 4.367 1.00 83.19 728 LYS A O 1
ATOM 5905 N N . GLU A 1 729 ? 19.974 -1.319 4.684 1.00 88.31 729 GLU A N 1
ATOM 5906 C CA . GLU A 1 729 ? 19.632 -1.380 3.257 1.00 88.31 729 GLU A CA 1
ATOM 5907 C C . GLU A 1 729 ? 19.789 -0.010 2.590 1.00 88.31 729 GLU A C 1
ATOM 5909 O O . GLU A 1 729 ? 20.274 0.075 1.461 1.00 88.31 729 GLU A O 1
ATOM 5914 N N . THR A 1 730 ? 19.477 1.071 3.307 1.00 90.50 730 THR A N 1
ATOM 5915 C CA . THR A 1 730 ? 19.733 2.444 2.850 1.00 90.50 730 THR A CA 1
ATOM 5916 C C . THR A 1 730 ? 21.231 2.704 2.681 1.00 90.50 730 THR A C 1
ATOM 5918 O O . THR A 1 730 ? 21.650 3.251 1.661 1.00 90.50 730 THR A O 1
ATOM 5921 N N . ASN A 1 731 ? 22.063 2.276 3.633 1.00 90.88 731 ASN A N 1
ATOM 5922 C CA . ASN A 1 731 ? 23.518 2.416 3.540 1.00 90.88 731 ASN A CA 1
ATOM 5923 C C . ASN A 1 731 ? 24.108 1.541 2.429 1.00 90.88 731 ASN A C 1
ATOM 5925 O O . ASN A 1 731 ? 24.966 2.012 1.686 1.00 90.88 731 ASN A O 1
ATOM 5929 N N . ARG A 1 732 ? 23.592 0.319 2.238 1.00 92.50 732 ARG A N 1
ATOM 5930 C CA . ARG A 1 732 ? 23.948 -0.521 1.086 1.00 92.50 732 ARG A CA 1
ATOM 5931 C C . ARG A 1 732 ? 23.617 0.169 -0.239 1.00 92.50 732 ARG A C 1
ATOM 5933 O O . ARG A 1 732 ? 24.432 0.117 -1.152 1.00 92.50 732 ARG A O 1
ATOM 5940 N N . LEU A 1 733 ? 22.453 0.812 -0.359 1.00 95.44 733 LEU A N 1
ATOM 5941 C CA . LEU A 1 733 ? 22.075 1.531 -1.580 1.00 95.44 733 LEU A CA 1
ATOM 5942 C C . LEU A 1 733 ? 22.997 2.731 -1.850 1.00 95.44 733 LEU A C 1
ATOM 5944 O O . LEU A 1 733 ? 23.383 2.942 -2.997 1.00 95.44 733 LEU A O 1
ATOM 5948 N N . LYS A 1 734 ? 23.384 3.483 -0.809 1.00 97.19 734 LYS A N 1
ATOM 5949 C CA . LYS A 1 734 ? 24.361 4.581 -0.925 1.00 97.19 734 LYS A CA 1
ATOM 5950 C C . LYS A 1 734 ? 25.725 4.079 -1.391 1.00 97.19 734 LYS A C 1
ATOM 5952 O O . LYS A 1 734 ? 26.259 4.593 -2.363 1.00 97.19 734 LYS A O 1
ATOM 5957 N N . ASP A 1 735 ? 26.272 3.066 -0.725 1.00 96.12 735 ASP A N 1
ATOM 5958 C CA . ASP A 1 735 ? 27.561 2.479 -1.103 1.00 96.12 735 ASP A CA 1
ATOM 5959 C C . ASP A 1 735 ? 27.532 1.961 -2.547 1.00 96.12 735 ASP A C 1
ATOM 5961 O O . ASP A 1 735 ? 28.419 2.264 -3.343 1.00 96.12 735 ASP A O 1
ATOM 5965 N N . TRP A 1 736 ? 26.459 1.255 -2.915 1.00 96.88 736 TRP A N 1
ATOM 5966 C CA . TRP A 1 736 ? 26.297 0.720 -4.260 1.00 96.88 736 TRP A CA 1
ATOM 5967 C C . TRP A 1 736 ? 26.247 1.829 -5.318 1.00 96.88 736 TRP A C 1
ATOM 5969 O O . TRP A 1 736 ? 26.956 1.732 -6.318 1.00 96.88 736 TRP A O 1
ATOM 5979 N N . ILE A 1 737 ? 25.456 2.893 -5.109 1.00 98.12 737 ILE A N 1
ATOM 5980 C CA . ILE A 1 737 ? 25.309 3.956 -6.118 1.00 98.12 737 ILE A CA 1
ATOM 5981 C C . ILE A 1 737 ? 26.600 4.759 -6.295 1.00 98.12 737 ILE A C 1
ATOM 5983 O O . ILE A 1 737 ? 26.919 5.142 -7.415 1.00 98.12 737 ILE A O 1
ATOM 5987 N N . LEU A 1 738 ? 27.363 4.972 -5.217 1.00 98.25 738 LEU A N 1
ATOM 5988 C CA . LEU A 1 738 ? 28.648 5.672 -5.273 1.00 98.25 738 LEU A CA 1
ATOM 5989 C C . LEU A 1 738 ? 29.695 4.843 -6.011 1.00 98.25 738 LEU A C 1
ATOM 5991 O O . LEU A 1 738 ? 30.337 5.346 -6.927 1.00 98.25 738 LEU A O 1
ATOM 5995 N N . LYS A 1 739 ? 29.812 3.549 -5.685 1.00 98.19 739 LYS A N 1
ATOM 5996 C CA . LYS A 1 739 ? 30.703 2.630 -6.411 1.00 98.19 739 LYS A CA 1
ATOM 5997 C C . LYS A 1 739 ? 30.325 2.516 -7.882 1.00 98.19 739 LYS A C 1
ATOM 5999 O O . LYS A 1 739 ? 31.204 2.421 -8.734 1.00 98.19 739 LYS A O 1
ATOM 6004 N N . ARG A 1 740 ? 29.026 2.539 -8.192 1.00 98.25 740 ARG A N 1
ATOM 6005 C CA . ARG A 1 740 ? 28.541 2.536 -9.573 1.00 98.25 740 ARG A CA 1
ATOM 6006 C C . ARG A 1 740 ? 28.900 3.828 -10.299 1.00 98.25 740 ARG A C 1
ATOM 6008 O O . ARG A 1 740 ? 29.411 3.748 -11.409 1.00 98.25 740 ARG A O 1
ATOM 6015 N N . ALA A 1 741 ? 28.666 4.988 -9.688 1.00 98.44 741 ALA A N 1
ATOM 6016 C CA . ALA A 1 741 ? 29.029 6.277 -10.270 1.00 98.44 741 ALA A CA 1
ATOM 6017 C C . ALA A 1 741 ? 30.541 6.373 -10.519 1.00 98.44 741 ALA A C 1
ATOM 6019 O O . ALA A 1 741 ? 30.936 6.706 -11.630 1.00 98.44 741 ALA A O 1
ATOM 6020 N N . LEU A 1 742 ? 31.365 5.977 -9.542 1.00 98.38 742 LEU A N 1
ATOM 6021 C CA . LEU A 1 742 ? 32.822 5.929 -9.682 1.00 98.38 742 LEU A CA 1
ATOM 6022 C C . LEU A 1 742 ? 33.259 4.999 -10.820 1.00 98.38 742 LEU A C 1
ATOM 6024 O O . LEU A 1 742 ? 34.075 5.378 -11.652 1.00 98.38 742 LEU A O 1
ATOM 6028 N N . TRP A 1 743 ? 32.679 3.799 -10.904 1.00 98.44 743 TRP A N 1
ATOM 6029 C CA . TRP A 1 743 ? 32.998 2.886 -11.998 1.00 98.44 743 TRP A CA 1
ATOM 6030 C C . TRP A 1 743 ? 32.636 3.484 -13.366 1.00 98.44 743 TRP A C 1
ATOM 6032 O O . TRP A 1 743 ? 33.401 3.332 -14.317 1.00 98.44 743 TRP A O 1
ATOM 6042 N N . ILE A 1 744 ? 31.498 4.179 -13.479 1.00 98.50 744 ILE A N 1
ATOM 6043 C CA . ILE A 1 744 ? 31.134 4.876 -14.718 1.00 98.50 744 ILE A CA 1
ATOM 6044 C C . ILE A 1 744 ? 32.130 6.008 -15.000 1.00 98.50 744 ILE A C 1
ATOM 6046 O O . ILE A 1 744 ? 32.586 6.101 -16.133 1.00 98.50 744 ILE A O 1
ATOM 6050 N N . ASP A 1 745 ? 32.531 6.807 -14.005 1.00 98.38 745 ASP A N 1
ATOM 6051 C CA . ASP A 1 745 ? 33.543 7.865 -14.172 1.00 98.38 745 ASP A CA 1
ATOM 6052 C C . ASP A 1 745 ? 34.840 7.315 -14.801 1.00 98.38 745 ASP A C 1
ATOM 6054 O O . ASP A 1 745 ? 35.396 7.925 -15.712 1.00 98.38 745 ASP A O 1
ATOM 6058 N N . GLU A 1 746 ? 35.277 6.126 -14.375 1.00 98.38 746 GLU A N 1
ATOM 6059 C CA . GLU A 1 746 ? 36.489 5.456 -14.869 1.00 98.38 746 GLU A CA 1
ATOM 6060 C C . GLU A 1 746 ? 36.327 4.794 -16.252 1.00 98.38 746 GLU A C 1
ATOM 6062 O O . GLU A 1 746 ? 37.320 4.547 -16.935 1.00 98.38 746 GLU A O 1
ATOM 6067 N N . ASN A 1 747 ? 35.098 4.470 -16.673 1.00 98.00 747 ASN A N 1
ATOM 6068 C CA . ASN A 1 747 ? 34.852 3.598 -17.832 1.00 98.00 747 ASN A CA 1
ATOM 6069 C C . ASN A 1 747 ? 33.989 4.228 -18.935 1.00 98.00 747 ASN A C 1
ATOM 6071 O O . ASN A 1 747 ? 33.913 3.663 -20.029 1.00 98.00 747 ASN A O 1
ATOM 6075 N N . ILE A 1 748 ? 33.347 5.380 -18.701 1.00 97.94 748 ILE A N 1
ATOM 6076 C CA . ILE A 1 748 ? 32.446 6.028 -19.671 1.00 97.94 748 ILE A CA 1
ATOM 6077 C C . ILE A 1 748 ? 33.165 6.379 -20.975 1.00 97.94 748 ILE A C 1
ATOM 6079 O O . ILE A 1 748 ? 32.562 6.338 -22.045 1.00 97.94 748 ILE A O 1
ATOM 6083 N N . GLU A 1 749 ? 34.475 6.625 -20.924 1.00 97.56 749 GLU A N 1
ATOM 6084 C CA . GLU A 1 749 ? 35.271 6.883 -22.123 1.00 97.56 749 GLU A CA 1
ATOM 6085 C C . GLU A 1 749 ? 35.327 5.696 -23.090 1.00 97.56 749 GLU A C 1
ATOM 6087 O O . GLU A 1 749 ? 35.460 5.884 -24.299 1.00 97.56 749 GLU A O 1
ATOM 6092 N N . LEU A 1 750 ? 35.147 4.476 -22.582 1.00 96.75 750 LEU A N 1
ATOM 6093 C CA . LEU A 1 750 ? 35.159 3.250 -23.374 1.00 96.75 750 LEU A CA 1
ATOM 6094 C C . LEU A 1 750 ? 33.765 2.840 -23.867 1.00 96.75 750 LEU A C 1
ATOM 6096 O O . LEU A 1 750 ? 33.656 1.825 -24.552 1.00 96.75 750 LEU A O 1
ATOM 6100 N N . ILE A 1 751 ? 32.700 3.584 -23.537 1.00 96.62 751 ILE A N 1
ATOM 6101 C CA . ILE A 1 751 ? 31.312 3.145 -23.766 1.00 96.62 751 ILE A CA 1
ATOM 6102 C C . ILE A 1 751 ? 31.015 2.842 -25.243 1.00 96.62 751 ILE A C 1
ATOM 6104 O O . ILE A 1 751 ? 30.413 1.816 -25.553 1.00 96.62 751 ILE A O 1
ATOM 6108 N N . ASN A 1 752 ? 31.510 3.671 -26.163 1.00 95.25 752 ASN A N 1
ATOM 6109 C CA . ASN A 1 752 ? 31.289 3.514 -27.600 1.00 95.25 752 ASN A CA 1
ATOM 6110 C C . ASN A 1 752 ? 32.144 2.399 -28.212 1.00 95.25 752 ASN A C 1
ATOM 6112 O O . ASN A 1 752 ? 31.689 1.687 -29.108 1.00 95.25 752 ASN A O 1
ATOM 6116 N N . ILE A 1 753 ? 33.367 2.209 -27.706 1.00 95.44 753 ILE A N 1
ATOM 6117 C CA . ILE A 1 753 ? 34.247 1.103 -28.110 1.00 95.44 753 ILE A CA 1
ATOM 6118 C C . ILE A 1 753 ? 33.622 -0.221 -27.670 1.00 95.44 753 ILE A C 1
ATOM 6120 O O . ILE A 1 753 ? 33.470 -1.131 -28.482 1.00 95.44 753 ILE A O 1
ATOM 6124 N N . LYS A 1 754 ? 33.182 -0.298 -26.409 1.00 94.94 754 LYS A N 1
ATOM 6125 C CA . LYS A 1 754 ? 32.504 -1.469 -25.849 1.00 94.94 754 LYS A CA 1
ATOM 6126 C C . LYS A 1 754 ? 31.221 -1.786 -26.604 1.00 94.94 754 LYS A C 1
ATOM 6128 O O . LYS A 1 754 ? 31.058 -2.921 -27.020 1.00 94.94 754 LYS A O 1
ATOM 6133 N N . ALA A 1 755 ? 30.358 -0.803 -26.869 1.00 92.81 755 ALA A N 1
ATOM 6134 C CA . ALA A 1 755 ? 29.148 -1.028 -27.664 1.00 92.81 755 ALA A CA 1
ATOM 6135 C C . ALA A 1 755 ? 29.456 -1.526 -29.089 1.00 92.81 755 ALA A C 1
ATOM 6137 O O . ALA A 1 755 ? 28.726 -2.362 -29.615 1.00 92.81 755 ALA A O 1
ATOM 6138 N N . SER A 1 756 ? 30.562 -1.070 -29.690 1.00 90.44 756 SER A N 1
ATOM 6139 C CA . SER A 1 756 ? 30.961 -1.480 -31.045 1.00 90.44 756 SER A CA 1
ATOM 6140 C C . SER A 1 756 ? 31.395 -2.938 -31.124 1.00 90.44 756 SER A C 1
ATOM 6142 O O . SER A 1 756 ? 31.239 -3.540 -32.178 1.00 90.44 756 SER A O 1
ATOM 6144 N N . ALA A 1 757 ? 31.897 -3.513 -30.029 1.00 88.69 757 ALA A N 1
ATOM 6145 C CA . ALA A 1 757 ? 32.281 -4.922 -29.968 1.00 88.69 757 ALA A CA 1
ATOM 6146 C C . ALA A 1 757 ? 31.081 -5.888 -30.016 1.00 88.69 757 ALA A C 1
ATOM 6148 O O . ALA A 1 757 ? 31.275 -7.087 -30.193 1.00 88.69 757 ALA A O 1
ATOM 6149 N N . TYR A 1 758 ? 29.859 -5.372 -29.848 1.00 79.88 758 TYR A N 1
ATOM 6150 C CA . TYR A 1 758 ? 28.613 -6.144 -29.876 1.00 79.88 758 TYR A CA 1
ATOM 6151 C C . TYR A 1 758 ? 27.756 -5.872 -31.122 1.00 79.88 758 TYR A C 1
ATOM 6153 O O . TYR A 1 758 ? 26.631 -6.370 -31.197 1.00 79.88 758 TYR A O 1
ATOM 6161 N N . LYS A 1 759 ? 28.271 -5.076 -32.068 1.00 68.00 759 LYS A N 1
ATOM 6162 C CA . LYS A 1 759 ? 27.773 -5.029 -33.449 1.00 68.00 759 LYS A CA 1
ATOM 6163 C C . LYS A 1 759 ? 28.278 -6.239 -34.213 1.00 68.00 759 LYS A C 1
ATOM 6165 O O . LYS A 1 759 ? 27.491 -6.749 -35.038 1.00 68.00 759 LYS A O 1
#

Foldseek 3Di:
DDDDDDDDDDDDPPPPPDPDDDDPPALEAEFEQVCPPAEAEAAAERAQSHEYEYEFQHHYAYEAQHEHEAAHEAEYHYDPVGAYEYYHPDLAGAYEEHEAEYQDEYEEERYEAERYAYEYELYAYEYEPYEYERRYDDDPVQAERYHYEQYNYEAEHYEYDYPDPDAHHAAHEYEHEEYEQYLYEYEAGEQNYEYENYELYEHE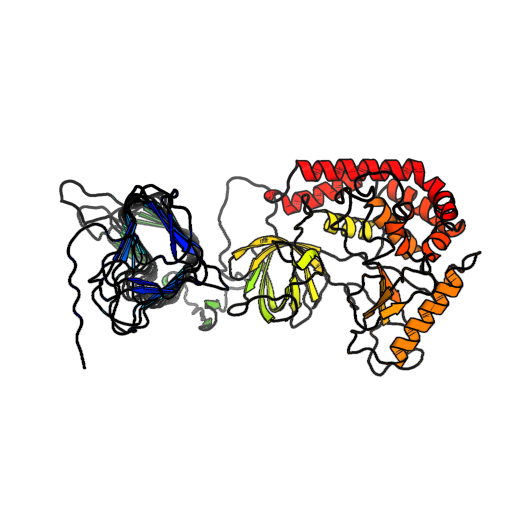NYEFECYAYERHEYELYEHYEYEHYEAYNYAAEPYEFYYDPPDDPVDTSAGYEHYEHEHYEAYAYQEHYEGEFQHEYEAEAYEQEQYQEDYEWEYPDPVGATYEYEHELYEYYNHVYDYDGYRHDYDYYNYHYPVPPPDPDPFPFDQPPVPRDTDTDDDDDDPDDSDDDDPPPPPDDDAADFKEKEKEQPPDDAEAPDWGKIKMWIAGPNRTPDIAIWTKHFYDDVCCPQPQTKMKIAGPAFDQDPNAHTHGIKIWADLRLQLQLCQLVLLQLLLVLLVAQGWDWGWHFYHYNNRTSGITIITDDDDDDPRGNPADDAALPQQDPLRLQFNWKKFWADDDAPLKDFAPFFLDPVFTTIMHTPPPDNVGHDPSSSVNVVVLRNVLNVQLVDPPHPPQAAPLSQVLSLQVSCLLFVALPPQQHQWMWGGHRPGSYIGTDDHDDRSQTLLSDPPQCRNDLADGSCLTDPVSNSRHGLSVLSQQLNPVSLVVSVVSLVVCCVPCVPLVNSLVSLVVSCSNVVVSGDVVSSVSSSVSSVSNSVNCVVCSVCRNVSSNVSD

Radius of gyration: 33.25 Å; chains: 1; bounding box: 77×86×95 Å

Sequence (759 aa):
MKHIFLQITNFFLILLFCRCNQNINDNIIIINKLNSPFAISEDLIIPKSSNLVIEKGAVIIISDSVNIKIYGKLTINGTKKNPVIIKTENDTISWGRIIINSTEKSTIKYTNFINGALTAYNSNFYISNSNFEFRHNRKFDGWPIIYLINSKSIVNNISVINKIDKYVGEGINCIGGSVECLNNTIDNMPDAIEVTRVSKSKIAGNLIQNCYDDAIDINASFDVDIYNNLITHTEDNGISIGGDQSFNDSVKFGKSFNINIIQNIIYKVKTGISVTDSSQVYIESNNICSCNVGIKLFQKNNLFGGAFTEITNNVLLKNNNDYITENSEINEINTLSDFKTQNNEKNELILDTNNFFIKSSKISKDKTFYRFNKIDTNSIISVNNLPQMFINTFPKVINYDEKIDAIFQVYDNKLKTNSGKITIKIRGSSSVDYPKKSYELETEKKQCIINLPEETDWVLYAPSIDKSLLRNALAYSLGQKMSIKSPKFRFLNLYVNDENYGLYLLIQKIKCSEGFVNIEELSEIDSCKPAISGGYIFKIDKGTGANNWISLCNSDSNHLVNYYIHYPKPNSINESQKKYIIQYIKKFESKISKMPLDHNVIDSQSFISYILVNELMKNFDSYRASVYFYKNRNSDKLFIGPIWDFDISSGLALYEEFNTHTGFVFEINDDYRKYIPLWWYNLISDEFFSIKLKEKWFELRKHELSDTQLINLINNLNSQIKNYSIEKETNRLKDWILKRALWIDENIELINIKASAYK